Protein AF-A0A939VUD9-F1 (afdb_monomer)

Radius of gyration: 22.55 Å; Cα contacts (8 Å, |Δi|>4): 666; chains: 1; bounding box: 61×52×63 Å

Foldseek 3Di:
DQCVQLQVLLCVQVVVLLLQLLVVVVVVPDDLLQQQLWFAFAFKAAARLQVLALAEEEEEEADCVPRAPPDSHTSSNQSVCSVVVNDGSCPNHVCCLPVNPLNVVDLSLQLVLLQLCLLQVHHSNLCSDSLRLNRSRYMYAYLFRIDAPPDPVCVVRGPCVRHPNVRSVVSRVSCVVSPSNAPVSVCSSSVGQEYEYEYADLQVVSRPDCDVVNQKAWDDADDPPSQWTWIDHPNHIYTRGYHSVVCVVVPNDSNRSNVRSNVVCVVVVVSVSLPAFAAEADPVPDDPVNLVSLLVSLQVSLVPDPDPDDLVSLLVSLLSQLSSCVSRLYAYELVSSQVSNQSHVVCCDPNDRDDPVPPDRLCSLLVSLCVCVVVVVNSSSVSSQSHYAHPVRHGSND

Secondary structure (DSSP, 8-state):
---HHHHHHHHHHHHHHHHHHHHHHHHTT--HHHHHTSBPPP--EE-TTSTT-SS-EEEEE---TTTTTSS--BHHHHHHHHHTT---TTHHHHHHHHS-HHHH--HHHHHHHHHHHHHHT--HHHHSSTT-TTGGGEEEEES-SS--TT-TTTTTTS-TTTS-HHHHHHHHHHHHHTTTT-HHHHHHHH--SEEEEEESSTT-TTSTT-SGGGTEEEEEEESTTS-EEEEEETTEEEEEEE-HHHIIIIIS-HHHHHHHHHHHHHHTT-GGGG--TT-EE-TTT--HHHHHHHHHHHHHHHHH---SSHHHHHHHHHHHHHHHHHHTT-EEEHHHHHHHHTTSGGG-BTTB---TTS-HHHHHHHHHHHHHHHTT-HHHHHHHHHHEE-TTSSBS--

Sequence (398 aa):
MTDKNLKNKMASVYGPAVKDFFNDLESHNFTDEELNAVPALFLPGWGEAYSTSVLKIAIAGKETLSWAHALGDSLLTDFNAVKNNTYTPELSCKRFRADGPAEWLNPFWQYAAAAIGKVFDQNKFSILEKDSPILRSIAWFNGHAVETEKSAEVKSQIDEGKITSERLQTIQDLADKHGLSRFDTFIKVFQPHVILYFYRDSEGQSLRNLSEEYGCEFRQSWGDGEAIREYQMGDTIILNMRHTTWMRHGNMKEKVCAELVANILQIRRVLERLGAIGQFYSVDTMSAQVWRDWVSIVRNEADEYECVNDLDLSHHLMLTVARELCKTKSTMTAQTLVLLLNEVTKFRNDQWLYSPNGRGPCKSVASAFHAYHDQGNLEDAKNIAEAFRKLNGEVAYE

pLDDT: mean 84.57, std 12.16, range [42.31, 97.38]

Nearest PDB structures (foldseek):
  3av6-assembly1_A  TM=1.814E-01  e=2.081E+00  Mus musculus
  3uzd-assembly1_A  TM=2.473E-01  e=8.271E+00  Homo sapiens

Mean predicted aligned error: 7.59 Å

Solvent-accessible surface area (backbone atoms only — not comparable to full-atom values): 21131 Å² total; per-residue (Å²): 144,70,51,67,63,57,51,51,39,41,44,69,58,49,44,58,32,52,50,54,34,48,57,53,47,59,75,68,68,70,49,69,60,35,31,52,22,34,43,35,74,46,47,63,22,47,25,71,42,25,89,75,36,79,68,27,39,27,42,34,24,82,76,64,88,67,62,45,80,74,71,87,44,19,32,39,52,51,49,53,25,50,77,68,74,66,60,59,77,57,56,39,22,52,46,44,64,76,68,24,64,47,76,61,75,37,63,62,52,49,40,52,23,29,25,51,12,54,66,46,78,44,57,36,65,63,36,36,35,81,82,19,61,56,48,28,16,26,36,40,37,48,50,52,27,49,91,65,89,86,39,90,86,36,72,84,46,43,43,70,92,51,38,52,72,70,58,55,48,50,55,42,52,42,40,53,74,47,38,63,34,26,62,68,56,49,42,74,49,67,60,35,49,34,33,48,29,32,28,90,44,47,80,45,74,89,38,69,56,83,33,66,94,67,54,18,41,81,74,52,68,38,71,78,92,45,49,31,27,35,31,36,43,84,85,22,38,35,42,26,22,45,22,42,71,62,25,70,75,72,75,45,54,50,68,58,54,9,52,50,51,35,50,52,35,50,76,69,52,58,50,64,63,71,57,66,72,58,36,76,40,37,76,89,71,52,51,75,64,62,50,50,53,52,40,51,50,51,35,54,51,54,78,67,51,90,59,94,49,72,64,62,45,49,39,51,51,50,42,52,53,12,44,59,26,52,47,33,62,17,34,34,23,27,61,40,51,41,56,48,55,43,63,31,67,86,43,51,55,92,86,40,71,56,42,99,78,75,60,50,42,37,53,52,46,22,51,37,26,49,56,30,41,78,71,66,39,53,68,62,16,46,33,39,46,67,13,28,18,39,96,88,68,45,65,17,48,118

Structure (mmCIF, N/CA/C/O backbone):
data_AF-A0A939VUD9-F1
#
_entry.id   AF-A0A939VUD9-F1
#
loop_
_atom_site.group_PDB
_atom_site.id
_atom_site.type_symbol
_atom_site.label_atom_id
_atom_site.label_alt_id
_atom_site.label_comp_id
_atom_site.label_asym_id
_atom_site.label_entity_id
_atom_site.label_seq_id
_atom_site.pdbx_PDB_ins_code
_atom_site.Cartn_x
_atom_site.Cartn_y
_atom_site.Cartn_z
_atom_site.occupancy
_atom_site.B_iso_or_equiv
_atom_site.auth_seq_id
_atom_site.auth_comp_id
_atom_site.auth_asym_id
_atom_site.auth_atom_id
_atom_site.pdbx_PDB_model_num
ATOM 1 N N . MET A 1 1 ? -1.488 -15.896 8.033 1.00 45.22 1 MET A N 1
ATOM 2 C CA . MET A 1 1 ? -1.835 -16.350 6.665 1.00 45.22 1 MET A CA 1
ATOM 3 C C . MET A 1 1 ? -3.106 -15.609 6.234 1.00 45.22 1 MET A C 1
ATOM 5 O O . MET A 1 1 ? -4.189 -16.121 6.453 1.00 45.22 1 MET A O 1
ATOM 9 N N . THR A 1 2 ? -2.989 -14.369 5.736 1.00 53.06 2 THR A N 1
ATOM 10 C CA . THR A 1 2 ? -4.118 -13.401 5.641 1.00 53.06 2 THR A CA 1
ATOM 11 C C . THR A 1 2 ? -4.118 -12.589 4.342 1.00 53.06 2 THR A C 1
ATOM 13 O O . THR A 1 2 ? -4.374 -11.394 4.336 1.00 53.06 2 THR A O 1
ATOM 16 N N . ASP A 1 3 ? -3.763 -13.220 3.221 1.00 70.81 3 ASP A N 1
ATOM 17 C CA . ASP A 1 3 ? -3.465 -12.460 2.000 1.00 70.81 3 ASP A CA 1
ATOM 18 C C . ASP A 1 3 ? -3.789 -13.196 0.692 1.00 70.81 3 ASP A C 1
ATOM 20 O O . ASP A 1 3 ? -3.334 -12.838 -0.392 1.00 70.81 3 ASP A O 1
ATOM 24 N N . LYS A 1 4 ? -4.560 -14.283 0.773 1.00 75.81 4 LYS A N 1
ATOM 25 C CA . LYS A 1 4 ? -4.811 -15.150 -0.384 1.00 75.81 4 LYS A CA 1
ATOM 26 C C . LYS A 1 4 ? -5.516 -14.407 -1.522 1.00 75.81 4 LYS A C 1
ATOM 28 O O . LYS A 1 4 ? -5.172 -14.611 -2.681 1.00 75.81 4 LYS A O 1
ATOM 33 N N . ASN A 1 5 ? -6.459 -13.519 -1.206 1.00 77.38 5 ASN A N 1
ATOM 34 C CA . ASN A 1 5 ? -7.175 -12.755 -2.224 1.00 77.38 5 ASN A CA 1
ATOM 35 C C . ASN A 1 5 ? -6.243 -11.810 -2.985 1.00 77.38 5 ASN A C 1
ATOM 37 O O . ASN A 1 5 ? -6.204 -11.845 -4.213 1.00 77.38 5 ASN A O 1
ATOM 41 N N . LEU A 1 6 ? -5.440 -11.008 -2.280 1.00 86.56 6 LEU A N 1
ATOM 42 C CA . LEU A 1 6 ? -4.552 -10.072 -2.959 1.00 86.56 6 LEU A CA 1
ATOM 43 C C . LEU A 1 6 ? -3.484 -10.807 -3.770 1.00 86.56 6 LEU A C 1
ATOM 45 O O . LEU A 1 6 ? -3.204 -10.407 -4.894 1.00 86.56 6 LEU A O 1
ATOM 49 N N . LYS A 1 7 ? -2.990 -11.946 -3.272 1.00 87.94 7 LYS A N 1
ATOM 50 C CA . LYS A 1 7 ? -2.143 -12.873 -4.036 1.00 87.94 7 LYS A CA 1
ATOM 51 C C . LYS A 1 7 ? -2.820 -13.384 -5.308 1.00 87.94 7 LYS A C 1
ATOM 53 O O . LYS A 1 7 ? -2.223 -13.334 -6.379 1.00 87.94 7 LYS A O 1
ATOM 58 N N . ASN A 1 8 ? -4.080 -13.809 -5.226 1.00 87.38 8 ASN A N 1
ATOM 59 C CA . ASN A 1 8 ? -4.854 -14.256 -6.387 1.00 87.38 8 ASN A CA 1
ATOM 60 C C . ASN A 1 8 ? -5.101 -13.111 -7.387 1.00 87.38 8 ASN A C 1
ATOM 62 O O . ASN A 1 8 ? -4.974 -13.307 -8.597 1.00 87.38 8 ASN A O 1
ATOM 66 N N . LYS A 1 9 ? -5.416 -11.899 -6.911 1.00 89.88 9 LYS A N 1
ATOM 67 C CA . LYS A 1 9 ? -5.547 -10.694 -7.748 1.00 89.88 9 LYS A CA 1
ATOM 68 C C . LYS A 1 9 ? -4.218 -10.347 -8.421 1.00 89.88 9 LYS A C 1
ATOM 70 O O . LYS A 1 9 ? -4.187 -10.121 -9.626 1.00 89.88 9 LYS A O 1
ATOM 75 N N . MET A 1 10 ? -3.117 -10.389 -7.675 1.00 91.44 10 MET A N 1
ATOM 76 C CA . MET A 1 10 ? -1.767 -10.174 -8.188 1.00 91.44 10 MET A CA 1
ATOM 77 C C . MET A 1 10 ? -1.428 -11.196 -9.278 1.00 91.44 10 MET A C 1
ATOM 79 O O . MET A 1 10 ? -1.038 -10.816 -10.375 1.00 91.44 10 MET A O 1
ATOM 83 N N . ALA A 1 11 ? -1.650 -12.486 -9.021 1.00 91.12 11 ALA A N 1
ATOM 84 C CA . ALA A 1 11 ? -1.390 -13.552 -9.983 1.00 91.12 11 ALA A CA 1
ATOM 85 C C . ALA A 1 11 ? -2.277 -13.451 -11.234 1.00 91.12 11 ALA A C 1
ATOM 87 O O . ALA A 1 11 ? -1.790 -13.646 -12.343 1.00 91.12 11 ALA A O 1
ATOM 88 N N . SER A 1 12 ? -3.561 -13.117 -11.082 1.00 91.81 12 SER A N 1
ATOM 89 C CA . SER A 1 12 ? -4.491 -13.001 -12.215 1.00 91.81 12 SER A CA 1
ATOM 90 C C . SER A 1 12 ? -4.264 -11.758 -13.078 1.00 91.81 12 SER A C 1
ATOM 92 O O . SER A 1 12 ? -4.553 -11.802 -14.271 1.00 91.81 12 SER A O 1
ATOM 94 N N . VAL A 1 13 ? -3.744 -10.666 -12.506 1.00 93.38 13 VAL A N 1
ATOM 95 C CA . VAL A 1 13 ? -3.473 -9.420 -13.240 1.00 93.38 13 VAL A CA 1
ATOM 96 C C . VAL A 1 13 ? -2.029 -9.360 -13.741 1.00 93.38 13 VAL A C 1
ATOM 98 O O . VAL A 1 13 ? -1.819 -9.190 -14.938 1.00 93.38 13 VAL A O 1
ATOM 101 N N . TYR A 1 14 ? -1.037 -9.528 -12.864 1.00 93.38 14 TYR A N 1
ATOM 102 C CA . TYR A 1 14 ? 0.379 -9.438 -13.238 1.00 93.38 14 TYR A CA 1
ATOM 103 C C . TYR A 1 14 ? 0.925 -10.733 -13.843 1.00 93.38 14 TYR A C 1
ATOM 105 O O . TYR A 1 14 ? 1.847 -10.666 -14.644 1.00 93.38 14 TYR A O 1
ATOM 113 N N . GLY A 1 15 ? 0.377 -11.908 -13.515 1.00 93.06 15 GLY A N 1
ATOM 114 C CA . GLY A 1 15 ? 0.871 -13.183 -14.052 1.00 93.06 15 GLY A CA 1
ATOM 115 C C . GLY A 1 15 ? 0.866 -13.242 -15.587 1.00 93.06 15 GLY A C 1
ATOM 116 O O . GLY A 1 15 ? 1.921 -13.497 -16.170 1.00 93.06 15 GLY A O 1
ATOM 117 N N . PRO A 1 16 ? -0.270 -12.961 -16.258 1.00 93.75 16 PRO A N 1
ATOM 118 C CA . PRO A 1 16 ? -0.316 -12.872 -17.717 1.00 93.75 16 PRO A CA 1
ATOM 119 C C . PRO A 1 16 ? 0.618 -11.791 -18.276 1.00 93.75 16 PRO A C 1
ATOM 121 O O . PRO A 1 16 ? 1.391 -12.081 -19.179 1.00 93.75 16 PRO A O 1
ATOM 124 N N . ALA A 1 17 ? 0.623 -10.590 -17.686 1.00 94.62 17 ALA A N 1
ATOM 125 C CA . ALA A 1 17 ? 1.453 -9.474 -18.147 1.00 94.62 17 ALA A CA 1
ATOM 126 C C . ALA A 1 17 ? 2.959 -9.779 -18.079 1.00 94.62 17 ALA A C 1
ATOM 128 O O . ALA A 1 17 ? 3.705 -9.449 -18.996 1.00 94.62 17 ALA A O 1
ATOM 129 N N . VAL A 1 18 ? 3.412 -10.449 -17.017 1.00 94.81 18 VAL A N 1
ATOM 130 C CA . VAL A 1 18 ? 4.806 -10.892 -16.878 1.00 94.81 18 VAL A CA 1
ATOM 131 C C . VAL A 1 18 ? 5.143 -11.952 -17.921 1.00 94.81 18 VAL A C 1
ATOM 133 O O . VAL A 1 18 ? 6.207 -11.899 -18.535 1.00 94.81 18 VAL A O 1
ATOM 136 N N . LYS A 1 19 ? 4.240 -12.912 -18.145 1.00 94.00 19 LYS A N 1
ATOM 137 C CA . LYS A 1 19 ? 4.439 -13.943 -19.164 1.00 94.00 19 LYS A CA 1
ATOM 138 C C . LYS A 1 19 ? 4.569 -13.319 -20.554 1.00 94.00 19 LYS A C 1
ATOM 140 O O . LYS A 1 19 ? 5.494 -13.662 -21.283 1.00 94.00 19 LYS A O 1
ATOM 145 N N . ASP A 1 20 ? 3.684 -12.390 -20.895 1.00 96.00 20 ASP A N 1
ATOM 146 C CA . ASP A 1 20 ? 3.692 -11.707 -22.188 1.00 96.00 20 ASP A CA 1
ATOM 147 C C . ASP A 1 20 ? 4.928 -10.808 -22.350 1.00 96.00 20 ASP A C 1
ATOM 149 O O . ASP A 1 20 ? 5.550 -10.811 -23.412 1.00 96.00 20 ASP A O 1
ATOM 153 N N . PHE A 1 21 ? 5.362 -10.137 -21.278 1.00 96.69 21 PHE A N 1
ATOM 154 C CA . PHE A 1 21 ? 6.625 -9.399 -21.236 1.00 96.69 21 PHE A CA 1
ATOM 155 C C . PHE A 1 21 ? 7.833 -10.276 -21.568 1.00 96.69 21 PHE A C 1
ATOM 157 O O . PHE A 1 21 ? 8.622 -9.915 -22.439 1.00 96.69 21 PHE A O 1
ATOM 164 N N . PHE A 1 22 ? 7.972 -11.437 -20.928 1.00 95.75 22 PHE A N 1
ATOM 165 C CA . PHE A 1 22 ? 9.108 -12.318 -21.191 1.00 95.75 22 PHE A CA 1
ATOM 166 C C . PHE A 1 22 ? 9.015 -13.048 -22.539 1.00 95.75 22 PHE A C 1
ATOM 168 O O . PHE A 1 22 ? 10.051 -13.279 -23.158 1.00 95.75 22 PHE A O 1
ATOM 175 N N . ASN A 1 23 ? 7.812 -13.342 -23.045 1.00 95.12 23 ASN A N 1
ATOM 176 C CA . ASN A 1 23 ? 7.634 -13.850 -24.413 1.00 95.12 23 ASN A CA 1
ATOM 177 C C . ASN A 1 23 ? 8.112 -12.819 -25.451 1.00 95.12 23 ASN A C 1
ATOM 179 O O . ASN A 1 23 ? 8.818 -13.157 -26.402 1.00 95.12 23 ASN A O 1
ATOM 183 N N . ASP A 1 24 ? 7.761 -11.545 -25.257 1.00 96.06 24 ASP A N 1
ATOM 184 C CA . ASP A 1 24 ? 8.248 -10.467 -26.114 1.00 96.06 24 ASP A CA 1
ATOM 185 C C . ASP A 1 24 ? 9.760 -10.278 -25.955 1.00 96.06 24 ASP A C 1
ATOM 187 O O . ASP A 1 24 ? 10.454 -10.095 -26.955 1.00 96.06 24 ASP A O 1
ATOM 191 N N . LEU A 1 25 ? 10.294 -10.371 -24.734 1.00 94.69 25 LEU A N 1
ATOM 192 C CA . LEU A 1 25 ? 11.732 -10.290 -24.478 1.00 94.69 25 LEU A CA 1
ATOM 193 C C . LEU A 1 25 ? 12.504 -11.383 -25.238 1.00 94.69 25 LEU A C 1
ATOM 195 O O . LEU A 1 25 ? 13.522 -11.084 -25.863 1.00 94.69 25 LEU A O 1
ATOM 199 N N . GLU A 1 26 ? 11.985 -12.617 -25.266 1.00 93.81 26 GLU A N 1
ATOM 200 C CA . GLU A 1 26 ? 12.557 -13.735 -26.032 1.00 93.81 26 GLU A CA 1
ATOM 201 C C . GLU A 1 26 ? 12.621 -13.408 -27.533 1.00 93.81 26 GLU A C 1
ATOM 203 O O . GLU A 1 26 ? 13.639 -13.648 -28.182 1.00 93.81 26 GLU A O 1
ATOM 208 N N . SER A 1 27 ? 11.587 -12.757 -28.080 1.00 94.38 27 SER A N 1
ATOM 209 C CA . SER A 1 27 ? 11.551 -12.367 -29.499 1.00 94.38 27 SER A CA 1
ATOM 210 C C . SER A 1 27 ? 12.595 -11.310 -29.900 1.00 94.38 27 SER A C 1
ATOM 212 O O . SER A 1 27 ? 12.931 -11.194 -31.080 1.00 94.38 27 SER A O 1
ATOM 214 N N . HIS A 1 28 ? 13.150 -10.570 -28.933 1.00 93.75 28 HIS A N 1
ATOM 215 C CA . HIS A 1 28 ? 14.179 -9.545 -29.153 1.00 93.75 28 HIS A CA 1
ATOM 216 C C . HIS A 1 28 ? 15.619 -10.082 -29.049 1.00 93.75 28 HIS A C 1
ATOM 218 O O . HIS A 1 28 ? 16.570 -9.297 -29.137 1.00 93.75 28 HIS A O 1
ATOM 224 N N . ASN A 1 29 ? 15.787 -11.403 -28.885 1.00 92.12 29 ASN A N 1
ATOM 225 C CA . ASN A 1 29 ? 17.070 -12.113 -28.864 1.00 92.12 29 ASN A CA 1
ATOM 226 C C . ASN A 1 29 ? 18.101 -11.480 -27.909 1.00 92.12 29 ASN A C 1
ATOM 228 O O . ASN A 1 29 ? 19.221 -11.160 -28.308 1.00 92.12 29 ASN A O 1
ATOM 232 N N . PHE A 1 30 ? 17.713 -11.236 -26.655 1.00 94.00 30 PHE A N 1
ATOM 233 C CA . PHE A 1 30 ? 18.665 -10.841 -25.613 1.00 94.00 30 PHE A CA 1
ATOM 234 C C . PHE A 1 30 ? 19.617 -11.976 -25.256 1.00 94.00 30 PHE A C 1
ATOM 236 O O . PHE A 1 30 ? 19.211 -13.129 -25.135 1.00 94.00 30 PHE A O 1
ATOM 243 N N . THR A 1 31 ? 20.898 -11.638 -25.120 1.00 94.56 31 THR A N 1
ATOM 244 C CA . THR A 1 31 ? 21.906 -12.568 -24.613 1.00 94.56 31 THR A CA 1
ATOM 245 C C . THR A 1 31 ? 21.761 -12.730 -23.102 1.00 94.56 31 THR A C 1
ATOM 247 O O . THR A 1 31 ? 21.317 -11.815 -22.405 1.00 94.56 31 THR A O 1
ATOM 250 N N . ASP A 1 32 ? 22.199 -13.875 -22.575 1.00 93.19 32 ASP A N 1
ATOM 251 C CA . ASP A 1 32 ? 22.235 -14.108 -21.128 1.00 93.19 32 ASP A CA 1
ATOM 252 C C . ASP A 1 32 ? 23.065 -13.036 -20.405 1.00 93.19 32 ASP A C 1
ATOM 254 O O . ASP A 1 32 ? 22.711 -12.612 -19.309 1.00 93.19 32 ASP A O 1
ATOM 258 N N . GLU A 1 33 ? 24.144 -12.557 -21.030 1.00 91.75 33 GLU A N 1
ATOM 259 C CA . GLU A 1 33 ? 25.000 -11.512 -20.468 1.00 91.75 33 GLU A CA 1
ATOM 260 C C . GLU A 1 33 ? 24.262 -10.170 -20.331 1.00 91.75 33 GLU A C 1
ATOM 262 O O . GLU A 1 33 ? 24.333 -9.545 -19.271 1.00 91.75 33 GLU A O 1
ATOM 267 N N . GLU A 1 34 ? 23.491 -9.770 -21.349 1.00 92.44 34 GLU A N 1
ATOM 268 C CA . GLU A 1 34 ? 22.656 -8.563 -21.307 1.00 92.44 34 GLU A CA 1
ATOM 269 C C . GLU A 1 34 ? 21.561 -8.670 -20.238 1.00 92.44 34 GLU A C 1
ATOM 271 O O . GLU A 1 34 ? 21.371 -7.743 -19.454 1.00 92.44 34 GLU A O 1
ATOM 276 N N . LEU A 1 35 ? 20.847 -9.800 -20.169 1.00 91.75 35 LEU A N 1
ATOM 277 C CA . LEU A 1 35 ? 19.790 -9.997 -19.170 1.00 91.75 35 LEU A CA 1
ATOM 278 C C . LEU A 1 35 ? 20.353 -10.074 -17.749 1.00 91.75 35 LEU A C 1
ATOM 280 O O . LEU A 1 35 ? 19.712 -9.634 -16.797 1.00 91.75 35 LEU A O 1
ATOM 284 N N . ASN A 1 36 ? 21.561 -10.612 -17.593 1.00 89.81 36 ASN A N 1
ATOM 285 C CA . ASN A 1 36 ? 22.222 -10.676 -16.299 1.00 89.81 36 ASN A CA 1
ATOM 286 C C . ASN A 1 36 ? 22.773 -9.314 -15.840 1.00 89.81 36 ASN A C 1
ATOM 288 O O . ASN A 1 36 ? 23.012 -9.125 -14.650 1.00 89.81 36 ASN A O 1
ATOM 292 N N . ALA A 1 37 ? 22.964 -8.366 -16.763 1.00 88.00 37 ALA A N 1
ATOM 293 C CA . ALA A 1 37 ? 23.382 -6.997 -16.466 1.00 88.00 37 ALA A CA 1
ATOM 294 C C . ALA A 1 37 ? 22.251 -6.117 -15.906 1.00 88.00 37 ALA A C 1
ATOM 296 O O . ALA A 1 37 ? 22.521 -5.008 -15.441 1.00 88.00 37 ALA A O 1
ATOM 297 N N . VAL A 1 38 ? 21.000 -6.588 -15.961 1.00 88.81 38 VAL A N 1
ATOM 298 C CA . VAL A 1 38 ? 19.813 -5.866 -15.493 1.00 88.81 38 VAL A CA 1
ATOM 299 C C . VAL A 1 38 ? 19.292 -6.512 -14.204 1.00 88.81 38 VAL A C 1
ATOM 301 O O . VAL A 1 38 ? 19.187 -7.741 -14.141 1.00 88.81 38 VAL A O 1
ATOM 304 N N . PRO A 1 39 ? 18.935 -5.726 -13.172 1.00 85.81 39 PRO A N 1
ATOM 305 C CA . PRO A 1 39 ? 18.303 -6.258 -11.966 1.00 85.81 39 PRO A CA 1
ATOM 306 C C . PRO A 1 39 ? 17.000 -7.011 -12.272 1.00 85.81 39 PRO A C 1
ATOM 308 O O . PRO A 1 39 ? 16.331 -6.727 -13.267 1.00 85.81 39 PRO A O 1
ATOM 311 N N . ALA A 1 40 ? 16.622 -7.946 -11.397 1.00 86.75 40 ALA A N 1
ATOM 312 C CA . ALA A 1 40 ? 15.333 -8.635 -11.472 1.00 86.75 40 ALA A CA 1
ATOM 313 C C . ALA A 1 40 ? 14.145 -7.669 -11.614 1.00 86.75 40 ALA A C 1
ATOM 315 O O . ALA A 1 40 ? 14.166 -6.547 -11.101 1.00 86.75 40 ALA A O 1
ATOM 316 N N . LEU A 1 41 ? 13.081 -8.140 -12.255 1.00 87.88 41 LEU A N 1
ATOM 317 C CA . LEU A 1 41 ? 11.834 -7.416 -12.426 1.00 87.88 41 LEU A CA 1
ATOM 318 C C . LEU A 1 41 ? 11.242 -7.042 -11.060 1.00 87.88 41 LEU A C 1
ATOM 320 O O . LEU A 1 41 ? 11.077 -7.879 -10.168 1.00 87.88 41 LEU A O 1
ATOM 324 N N . PHE A 1 42 ? 10.883 -5.773 -10.898 1.00 86.56 42 PHE A N 1
ATOM 325 C CA . PHE A 1 42 ? 10.207 -5.288 -9.706 1.00 86.56 42 PHE A CA 1
ATOM 326 C C . PHE A 1 42 ? 8.702 -5.247 -9.927 1.00 86.56 42 PHE A C 1
ATOM 328 O O . PHE A 1 42 ? 8.193 -4.492 -10.754 1.00 86.56 42 PHE A O 1
ATOM 335 N N . LEU A 1 43 ? 7.980 -6.029 -9.133 1.00 89.25 43 LEU A N 1
ATOM 336 C CA . LEU A 1 43 ? 6.532 -5.965 -9.051 1.00 89.25 43 LEU A CA 1
ATOM 337 C C . LEU A 1 43 ? 6.100 -5.301 -7.736 1.00 89.25 43 LEU A C 1
ATOM 339 O O . LEU A 1 43 ? 6.830 -5.364 -6.744 1.00 89.25 43 LEU A O 1
ATOM 343 N N . PRO A 1 44 ? 4.918 -4.666 -7.693 1.00 89.56 44 PRO A N 1
ATOM 344 C CA . PRO A 1 44 ? 4.434 -4.043 -6.469 1.00 89.56 44 PRO A CA 1
ATOM 345 C C . PRO A 1 44 ? 4.391 -5.008 -5.269 1.00 89.56 44 PRO A C 1
ATOM 347 O O . PRO A 1 44 ? 4.009 -6.174 -5.384 1.00 89.56 44 PRO A O 1
ATOM 350 N N . GLY A 1 45 ? 4.775 -4.493 -4.100 1.00 88.69 45 GLY A N 1
ATOM 351 C CA . GLY A 1 45 ? 4.792 -5.199 -2.819 1.00 88.69 45 GLY A CA 1
ATOM 352 C C . GLY A 1 45 ? 3.746 -4.650 -1.850 1.00 88.69 45 GLY A C 1
ATOM 353 O O . GLY A 1 45 ? 3.193 -3.573 -2.055 1.00 88.69 45 GLY A O 1
ATOM 354 N N . TRP A 1 46 ? 3.449 -5.384 -0.779 1.00 90.06 46 TRP A N 1
ATOM 355 C CA . TRP A 1 46 ? 2.500 -4.929 0.239 1.00 90.06 46 TRP A CA 1
ATOM 356 C C . TRP A 1 46 ? 2.697 -5.620 1.585 1.00 90.06 46 TRP A C 1
ATOM 358 O O . TRP A 1 46 ? 3.183 -6.757 1.674 1.00 90.06 46 TRP A O 1
ATOM 368 N N . GLY A 1 47 ? 2.291 -4.920 2.640 1.00 88.62 47 GLY A N 1
ATOM 369 C CA . GLY A 1 47 ? 2.281 -5.445 3.994 1.00 88.62 47 GLY A CA 1
ATOM 370 C C . GLY A 1 47 ? 1.143 -6.446 4.202 1.00 88.62 47 GLY A C 1
ATOM 371 O O . GLY A 1 47 ? 0.106 -6.389 3.548 1.00 88.62 47 GLY A O 1
ATOM 372 N N . GLU A 1 48 ? 1.330 -7.392 5.114 1.00 84.81 48 GLU A N 1
ATOM 373 C CA . GLU A 1 48 ? 0.395 -8.506 5.331 1.00 84.81 48 GLU A CA 1
ATOM 374 C C . GLU A 1 48 ? -0.994 -8.122 5.868 1.00 84.81 48 GLU A C 1
ATOM 376 O O . GLU A 1 48 ? -1.897 -8.955 5.855 1.00 84.81 48 GLU A O 1
ATOM 381 N N . ALA A 1 49 ? -1.154 -6.890 6.353 1.00 83.56 49 ALA A N 1
ATOM 382 C CA . ALA A 1 49 ? -2.411 -6.325 6.831 1.00 83.56 49 ALA A CA 1
ATOM 383 C C . ALA A 1 49 ? -3.017 -5.321 5.832 1.00 83.56 49 ALA A C 1
ATOM 385 O O . ALA A 1 49 ? -3.986 -4.641 6.149 1.00 83.56 49 ALA A O 1
ATOM 386 N N . TYR A 1 50 ? -2.452 -5.181 4.626 1.00 89.44 50 TYR A N 1
ATOM 387 C CA . TYR A 1 50 ? -2.939 -4.209 3.642 1.00 89.44 50 TYR A CA 1
ATOM 388 C C . TYR A 1 50 ? -4.374 -4.494 3.179 1.00 89.44 50 TYR A C 1
ATOM 390 O O . TYR A 1 50 ? -5.187 -3.574 3.066 1.00 89.44 50 TYR A O 1
ATOM 398 N N . SER A 1 51 ? -4.700 -5.763 2.909 1.00 83.56 51 SER A N 1
ATOM 399 C CA . SER A 1 51 ? -6.031 -6.185 2.444 1.00 83.56 51 SER A CA 1
ATOM 400 C C . SER A 1 51 ? -7.138 -5.772 3.413 1.00 83.56 51 SER A C 1
ATOM 402 O O . SER A 1 51 ? -8.217 -5.379 2.961 1.00 83.56 51 SER A O 1
ATOM 404 N N . THR A 1 52 ? -6.817 -5.780 4.707 1.00 77.31 52 THR A N 1
ATOM 405 C CA . THR A 1 52 ? -7.737 -5.600 5.832 1.00 77.31 52 THR A CA 1
ATOM 406 C C . THR A 1 52 ? -7.775 -4.159 6.360 1.00 77.31 52 THR A C 1
ATOM 408 O O . THR A 1 52 ? -8.550 -3.855 7.264 1.00 77.31 52 THR A O 1
ATOM 411 N N . SER A 1 53 ? -6.939 -3.263 5.820 1.00 85.06 53 SER A N 1
ATOM 412 C CA . SER A 1 53 ? -6.849 -1.864 6.253 1.00 85.06 53 SER A CA 1
ATOM 413 C C . SER A 1 53 ? -8.138 -1.085 6.022 1.00 85.06 53 SER A C 1
ATOM 415 O O . SER A 1 53 ? -8.626 -1.017 4.890 1.00 85.06 53 SER A O 1
ATOM 417 N N . VAL A 1 54 ? -8.594 -0.350 7.045 1.00 83.56 54 VAL A N 1
ATOM 418 C CA . VAL A 1 54 ? -9.708 0.607 6.899 1.00 83.56 54 VAL A CA 1
ATOM 419 C C . VAL A 1 54 ? -9.349 1.718 5.908 1.00 83.56 54 VAL A C 1
ATOM 421 O O . VAL A 1 54 ? -10.146 2.119 5.056 1.00 83.56 54 VAL A O 1
ATOM 424 N N . LEU A 1 55 ? -8.104 2.187 5.987 1.00 88.62 55 LEU A N 1
ATOM 425 C CA . LEU A 1 55 ? -7.521 3.141 5.059 1.00 88.62 55 LEU A CA 1
ATOM 426 C C . LEU A 1 55 ? -6.361 2.490 4.297 1.00 88.62 55 LEU A C 1
ATOM 428 O O . LEU A 1 55 ? -5.244 2.396 4.797 1.00 88.62 55 LEU A O 1
ATOM 432 N N . LYS A 1 56 ? -6.625 2.067 3.059 1.00 93.06 56 LYS A N 1
ATOM 433 C CA . LYS A 1 56 ? -5.615 1.558 2.126 1.00 93.06 56 LYS A CA 1
ATOM 434 C C . LYS A 1 56 ? -4.785 2.696 1.532 1.00 93.06 56 LYS A C 1
ATOM 436 O O . LYS A 1 56 ? -5.251 3.404 0.638 1.00 93.06 56 LYS A O 1
ATOM 441 N N . ILE A 1 57 ? -3.559 2.851 2.024 1.00 96.69 57 ILE A N 1
ATOM 442 C CA . ILE A 1 57 ? -2.564 3.793 1.494 1.00 96.69 57 ILE A CA 1
ATOM 443 C C . ILE A 1 57 ? -1.541 3.011 0.676 1.00 96.69 57 ILE A C 1
ATOM 445 O O . ILE A 1 57 ? -1.029 1.985 1.125 1.00 96.69 57 ILE A O 1
ATOM 449 N N . ALA A 1 58 ? -1.227 3.505 -0.515 1.00 95.62 58 ALA A N 1
ATOM 450 C CA . ALA A 1 58 ? -0.088 3.045 -1.288 1.00 95.62 58 ALA A CA 1
ATOM 451 C C . ALA A 1 58 ? 0.974 4.138 -1.392 1.00 95.62 58 ALA A C 1
ATOM 453 O O . ALA A 1 58 ? 0.658 5.324 -1.490 1.00 95.62 58 ALA A O 1
ATOM 454 N N . ILE A 1 59 ? 2.234 3.726 -1.395 1.00 93.50 59 ILE A N 1
ATOM 455 C CA . ILE A 1 59 ? 3.377 4.588 -1.674 1.00 93.50 59 ILE A CA 1
ATOM 456 C C . ILE A 1 59 ? 3.874 4.259 -3.074 1.00 93.50 59 ILE A C 1
ATOM 458 O O . ILE A 1 59 ? 4.085 3.093 -3.402 1.00 93.50 59 ILE A O 1
ATOM 462 N N . ALA A 1 60 ? 4.047 5.284 -3.895 1.00 90.69 60 ALA A N 1
ATOM 463 C CA . ALA A 1 60 ? 4.550 5.172 -5.250 1.00 90.69 60 ALA A CA 1
ATOM 464 C C . ALA A 1 60 ? 5.759 6.085 -5.446 1.00 90.69 60 ALA A C 1
ATOM 466 O O . ALA A 1 60 ? 5.835 7.172 -4.874 1.00 90.69 60 ALA A O 1
ATOM 467 N N . GLY A 1 61 ? 6.693 5.682 -6.295 1.00 86.69 61 GLY A N 1
ATOM 468 C CA . GLY A 1 61 ? 7.792 6.547 -6.706 1.00 86.69 61 GLY A CA 1
ATOM 469 C C . GLY A 1 61 ? 8.998 5.766 -7.178 1.00 86.69 61 GLY A C 1
ATOM 470 O O . GLY A 1 61 ? 8.911 4.561 -7.388 1.00 86.69 61 GLY A O 1
ATOM 471 N N . LYS A 1 62 ? 10.123 6.455 -7.358 1.00 79.06 62 LYS A N 1
ATOM 472 C CA . LYS A 1 62 ? 11.383 5.811 -7.728 1.00 79.06 62 LYS A CA 1
ATOM 473 C C . LYS A 1 62 ? 12.251 5.624 -6.491 1.00 79.06 62 LYS A C 1
ATOM 475 O O . LYS A 1 62 ? 12.943 6.550 -6.089 1.00 79.06 62 LYS A O 1
ATOM 480 N N . GLU A 1 63 ? 12.224 4.429 -5.922 1.00 74.00 63 GLU A N 1
ATOM 481 C CA . GLU A 1 63 ? 13.120 4.037 -4.838 1.00 74.00 63 GLU A CA 1
ATOM 482 C C . GLU A 1 63 ? 13.729 2.680 -5.172 1.00 74.00 63 GLU A C 1
ATOM 484 O O . GLU A 1 63 ? 13.008 1.703 -5.355 1.00 74.00 63 GLU A O 1
ATOM 489 N N . THR A 1 64 ? 15.048 2.652 -5.328 1.00 65.75 64 THR A N 1
ATOM 490 C CA . THR A 1 64 ? 15.777 1.511 -5.891 1.00 65.75 64 THR A CA 1
ATOM 491 C C . THR A 1 64 ? 16.993 1.105 -5.064 1.00 65.75 64 THR A C 1
ATOM 493 O O . THR A 1 64 ? 17.785 0.249 -5.471 1.00 65.75 64 THR A O 1
ATOM 496 N N . LEU A 1 65 ? 17.142 1.687 -3.869 1.00 63.09 65 LEU A N 1
ATOM 497 C CA . LEU A 1 65 ? 18.158 1.278 -2.914 1.00 63.09 65 LEU A CA 1
ATOM 498 C C . LEU A 1 65 ? 17.997 -0.221 -2.613 1.00 63.09 65 LEU A C 1
ATOM 500 O O . LEU A 1 65 ? 16.909 -0.689 -2.290 1.00 63.09 65 LEU A O 1
ATOM 504 N N . SER A 1 66 ? 19.095 -0.968 -2.751 1.00 59.59 66 SER A N 1
ATOM 505 C CA . SER A 1 66 ? 19.165 -2.427 -2.557 1.00 59.59 66 SER A CA 1
ATOM 506 C C . SER A 1 66 ? 18.456 -3.297 -3.608 1.00 59.59 66 SER A C 1
ATOM 508 O O . SER A 1 66 ? 18.420 -4.514 -3.430 1.00 59.59 66 SER A O 1
ATOM 510 N N . TRP A 1 67 ? 17.966 -2.737 -4.725 1.00 68.81 67 TRP A N 1
ATOM 511 C CA . TRP A 1 67 ? 17.324 -3.530 -5.788 1.00 68.81 67 TRP A CA 1
ATOM 512 C C . TRP A 1 67 ? 18.293 -4.561 -6.408 1.00 68.81 67 TRP A C 1
ATOM 514 O O . TRP A 1 67 ? 17.932 -5.732 -6.510 1.00 68.81 67 TRP A O 1
ATOM 524 N N . ALA A 1 68 ? 19.536 -4.186 -6.746 1.00 57.38 68 ALA A N 1
ATOM 525 C CA . ALA A 1 68 ? 20.466 -5.092 -7.443 1.00 57.38 68 ALA A CA 1
ATOM 526 C C . ALA A 1 68 ? 21.463 -5.883 -6.569 1.00 57.38 68 ALA A C 1
ATOM 528 O O . ALA A 1 68 ? 21.898 -6.956 -6.977 1.00 57.38 68 ALA A O 1
ATOM 529 N N . HIS A 1 69 ? 21.857 -5.390 -5.386 1.00 50.50 69 HIS A N 1
ATOM 530 C CA . HIS A 1 69 ? 23.016 -5.950 -4.652 1.00 50.50 69 HIS A CA 1
ATOM 531 C C . HIS A 1 69 ? 22.682 -6.912 -3.507 1.00 50.50 69 HIS A C 1
ATOM 533 O O . HIS A 1 69 ? 23.581 -7.579 -3.002 1.00 50.50 69 HIS A O 1
ATOM 539 N N . ALA A 1 70 ? 21.420 -7.024 -3.088 1.00 46.59 70 ALA A N 1
ATOM 540 C CA . ALA A 1 70 ? 21.072 -7.813 -1.905 1.00 46.59 70 ALA A CA 1
ATOM 541 C C . ALA A 1 70 ? 20.744 -9.293 -2.188 1.00 46.59 70 ALA A C 1
ATOM 543 O O . ALA A 1 70 ? 20.756 -10.086 -1.250 1.00 46.59 70 ALA A O 1
ATOM 544 N N . LEU A 1 71 ? 20.419 -9.688 -3.432 1.00 42.31 71 LEU A N 1
ATOM 545 C CA . LEU A 1 71 ? 19.667 -10.941 -3.648 1.00 42.31 71 LEU A CA 1
ATOM 546 C C . LEU A 1 71 ? 20.078 -11.837 -4.825 1.00 42.31 71 LEU A C 1
ATOM 548 O O . LEU A 1 71 ? 19.470 -12.884 -4.992 1.00 42.31 71 LEU A O 1
ATOM 552 N N . GLY A 1 72 ? 21.099 -11.507 -5.620 1.00 50.66 72 GLY A N 1
ATOM 553 C CA . GLY A 1 72 ? 21.579 -12.431 -6.666 1.00 50.66 72 GLY A CA 1
ATOM 554 C C . GLY A 1 72 ? 20.576 -12.751 -7.790 1.00 50.66 72 GLY A C 1
ATOM 555 O O . GLY A 1 72 ? 20.832 -13.654 -8.582 1.00 50.66 72 GLY A O 1
ATOM 556 N N . ASP A 1 73 ? 19.471 -12.010 -7.890 1.00 71.00 73 ASP A N 1
ATOM 557 C CA . ASP A 1 73 ? 18.446 -12.201 -8.914 1.00 71.00 73 ASP A CA 1
ATOM 558 C C . ASP A 1 73 ? 18.562 -11.085 -9.963 1.00 71.00 73 ASP A C 1
ATOM 560 O O . ASP A 1 73 ? 18.302 -9.909 -9.686 1.00 71.00 73 ASP A O 1
ATOM 564 N N . SER A 1 74 ? 18.976 -11.461 -11.169 1.00 86.56 74 SER A N 1
ATOM 565 C CA . SER A 1 74 ? 18.973 -10.612 -12.360 1.00 86.56 74 SER A CA 1
ATOM 566 C C . SER A 1 74 ? 17.716 -10.862 -13.193 1.00 86.56 74 SER A C 1
ATOM 568 O O . SER A 1 74 ? 16.966 -11.813 -12.950 1.00 86.56 74 SER A O 1
ATOM 570 N N . LEU A 1 75 ? 17.490 -10.044 -14.219 1.00 90.50 75 LEU A N 1
ATOM 571 C CA . LEU A 1 75 ? 16.402 -10.268 -15.169 1.00 90.50 75 LEU A CA 1
ATOM 572 C C . LEU A 1 75 ? 16.533 -11.633 -15.874 1.00 90.50 75 LEU A C 1
ATOM 574 O O . LEU A 1 75 ? 15.524 -12.245 -16.223 1.00 90.50 75 LEU A O 1
ATOM 578 N N . LEU A 1 76 ? 17.761 -12.155 -16.015 1.00 91.88 76 LEU A N 1
ATOM 579 C CA . LEU A 1 76 ? 18.020 -13.516 -16.496 1.00 91.88 76 LEU A CA 1
ATOM 580 C C . LEU A 1 76 ? 17.424 -14.587 -15.565 1.00 91.88 76 LEU A C 1
ATOM 582 O O . LEU A 1 76 ? 16.867 -15.578 -16.044 1.00 91.88 76 LEU A O 1
ATOM 586 N N . THR A 1 77 ? 17.526 -14.407 -14.245 1.00 89.44 77 THR A N 1
ATOM 587 C CA . THR A 1 77 ? 16.935 -15.334 -13.268 1.00 89.44 77 THR A CA 1
ATOM 588 C C . THR A 1 77 ? 15.418 -15.393 -13.427 1.00 89.44 77 THR A C 1
ATOM 590 O O . THR A 1 77 ? 14.851 -16.485 -13.512 1.00 89.44 77 THR A O 1
ATOM 593 N N . ASP A 1 78 ? 14.766 -14.236 -13.551 1.00 90.12 78 ASP A N 1
ATOM 594 C CA . ASP A 1 78 ? 13.317 -14.164 -13.750 1.00 90.12 78 ASP A CA 1
ATOM 595 C C . ASP A 1 78 ? 12.887 -14.758 -15.096 1.00 90.12 78 ASP A C 1
ATOM 597 O O . ASP A 1 78 ? 11.923 -15.525 -15.153 1.00 90.12 78 ASP A O 1
ATOM 601 N N . PHE A 1 79 ? 13.637 -14.474 -16.165 1.00 92.81 79 PHE A N 1
ATOM 602 C CA . PHE A 1 79 ? 13.391 -15.029 -17.495 1.00 92.81 79 PHE A CA 1
ATOM 603 C C . PHE A 1 79 ? 13.423 -16.564 -17.479 1.00 92.81 79 PHE A C 1
ATOM 605 O O . PHE A 1 79 ? 12.494 -17.228 -17.951 1.00 92.81 79 PHE A O 1
ATOM 612 N N . ASN A 1 80 ? 14.446 -17.144 -16.845 1.00 91.44 80 ASN A N 1
ATOM 613 C CA . ASN A 1 80 ? 14.562 -18.590 -16.674 1.00 91.44 80 ASN A CA 1
ATOM 614 C C . ASN A 1 80 ? 13.451 -19.167 -15.785 1.00 91.44 80 ASN A C 1
ATOM 616 O O . ASN A 1 80 ? 12.943 -20.256 -16.064 1.00 91.44 80 ASN A O 1
ATOM 620 N N . ALA A 1 81 ? 13.042 -18.457 -14.731 1.00 90.44 81 ALA A N 1
ATOM 621 C CA . ALA A 1 81 ? 11.940 -18.886 -13.877 1.00 90.44 81 ALA A CA 1
ATOM 622 C C . ALA A 1 81 ? 10.602 -18.916 -14.636 1.00 90.44 81 ALA A C 1
ATOM 624 O O . ALA A 1 81 ? 9.816 -19.850 -14.469 1.00 90.44 81 ALA A O 1
ATOM 625 N N . VAL A 1 82 ? 10.343 -17.945 -15.518 1.00 91.00 82 VAL A N 1
ATOM 626 C CA . VAL A 1 82 ? 9.133 -17.937 -16.357 1.00 91.00 82 VAL A CA 1
ATOM 627 C C . VAL A 1 82 ? 9.160 -19.077 -17.367 1.00 91.00 82 VAL A C 1
ATOM 629 O O . VAL A 1 82 ? 8.183 -19.823 -17.460 1.00 91.00 82 VAL A O 1
ATOM 632 N N . LYS A 1 83 ? 10.292 -19.292 -18.046 1.00 89.94 83 LYS A N 1
ATOM 633 C CA . LYS A 1 83 ? 10.469 -20.400 -18.999 1.00 89.94 83 LYS A CA 1
ATOM 634 C C . LYS A 1 83 ? 10.218 -21.772 -18.367 1.00 89.94 83 LYS A C 1
ATOM 636 O O . LYS A 1 83 ? 9.639 -22.655 -18.996 1.00 89.94 83 LYS A O 1
ATOM 641 N N . ASN A 1 84 ? 10.607 -21.931 -17.104 1.00 91.25 84 ASN A N 1
ATOM 642 C CA . ASN A 1 84 ? 10.435 -23.166 -16.342 1.00 91.25 84 ASN A CA 1
ATOM 643 C C . ASN A 1 84 ? 9.100 -23.252 -15.576 1.00 91.25 84 ASN A C 1
ATOM 645 O O . ASN A 1 84 ? 8.882 -24.224 -14.856 1.00 91.25 84 ASN A O 1
ATOM 649 N N . ASN A 1 85 ? 8.195 -22.277 -15.729 1.00 89.31 85 ASN A N 1
ATOM 650 C CA . ASN A 1 85 ? 6.936 -22.166 -14.978 1.00 89.31 85 ASN A CA 1
ATOM 651 C C . ASN A 1 85 ? 7.118 -22.158 -13.443 1.00 89.31 85 ASN A C 1
ATOM 653 O O . ASN A 1 85 ? 6.258 -22.642 -12.707 1.00 89.31 85 ASN A O 1
ATOM 657 N N . THR A 1 86 ? 8.233 -21.615 -12.951 1.00 88.69 86 THR A N 1
ATOM 658 C CA . THR A 1 86 ? 8.543 -21.475 -11.517 1.00 88.69 86 THR A CA 1
ATOM 659 C C . THR A 1 86 ? 8.478 -20.029 -11.022 1.00 88.69 86 THR A C 1
ATOM 661 O O . THR A 1 86 ? 8.627 -19.788 -9.823 1.00 88.69 86 THR A O 1
ATOM 664 N N . TYR A 1 87 ? 8.241 -19.060 -11.912 1.00 85.69 87 TYR A N 1
ATOM 665 C CA . TYR A 1 87 ? 8.106 -17.654 -11.540 1.00 85.69 87 TYR A CA 1
ATOM 666 C C . TYR A 1 87 ? 6.887 -17.414 -10.643 1.00 85.69 87 TYR A C 1
ATOM 668 O O . TYR A 1 87 ? 5.787 -17.898 -10.914 1.00 85.69 87 TYR A O 1
ATOM 676 N N . THR A 1 88 ? 7.072 -16.610 -9.593 1.00 81.19 88 THR A N 1
ATOM 677 C CA . THR A 1 88 ? 5.989 -16.216 -8.685 1.00 81.19 88 THR A CA 1
ATOM 678 C C . THR A 1 88 ? 5.932 -14.690 -8.562 1.00 81.19 88 THR A C 1
ATOM 680 O O . THR A 1 88 ? 6.891 -14.092 -8.073 1.00 81.19 88 THR A O 1
ATOM 683 N N . PRO A 1 89 ? 4.808 -14.039 -8.929 1.00 78.38 89 PRO A N 1
ATOM 684 C CA . PRO A 1 89 ? 4.660 -12.580 -8.823 1.00 78.38 89 PRO A CA 1
ATOM 685 C C . PRO A 1 89 ? 4.802 -12.016 -7.397 1.00 78.38 89 PRO A C 1
ATOM 687 O O . PRO A 1 89 ? 4.953 -10.816 -7.204 1.00 78.38 89 PRO A O 1
ATOM 690 N N . GLU A 1 90 ? 4.747 -12.878 -6.380 1.00 73.38 90 GLU A N 1
ATOM 691 C CA . GLU A 1 90 ? 4.859 -12.510 -4.965 1.00 73.38 90 GLU A CA 1
ATOM 692 C C . GLU A 1 90 ? 6.305 -12.299 -4.489 1.00 73.38 90 GLU A C 1
ATOM 694 O O . GLU A 1 90 ? 6.515 -11.933 -3.330 1.00 73.38 90 GLU A O 1
ATOM 699 N N . LEU A 1 91 ? 7.315 -12.552 -5.330 1.00 74.06 91 LEU A N 1
ATOM 700 C CA . LEU A 1 91 ? 8.718 -12.478 -4.913 1.00 74.06 91 LEU A CA 1
ATOM 701 C C . LEU A 1 91 ? 9.083 -11.082 -4.382 1.00 74.06 91 LEU A C 1
ATOM 703 O O . LEU A 1 91 ? 9.658 -10.965 -3.299 1.00 74.06 91 LEU A O 1
ATOM 707 N N . SER A 1 92 ? 8.655 -10.022 -5.073 1.00 70.69 92 SER A N 1
ATOM 708 C CA . SER A 1 92 ? 8.855 -8.633 -4.636 1.00 70.69 92 SER A CA 1
ATOM 709 C C . SER A 1 92 ? 8.120 -8.313 -3.325 1.00 70.69 92 SER A C 1
ATOM 711 O O . SER A 1 92 ? 8.628 -7.566 -2.490 1.00 70.69 92 SER A O 1
ATOM 713 N N . CYS A 1 93 ? 6.964 -8.941 -3.076 1.00 77.44 93 CYS A N 1
ATOM 714 C CA . CYS A 1 93 ? 6.225 -8.804 -1.818 1.00 77.44 93 CYS A CA 1
ATOM 715 C C . CYS A 1 93 ? 6.971 -9.443 -0.635 1.00 77.44 93 CYS A C 1
ATOM 717 O O . CYS A 1 93 ? 7.048 -8.840 0.437 1.00 77.44 93 CYS A O 1
ATOM 719 N N . LYS A 1 94 ? 7.574 -10.627 -0.820 1.00 76.62 94 LYS A N 1
ATOM 720 C CA . LYS A 1 94 ? 8.403 -11.256 0.225 1.00 76.62 94 LYS A CA 1
ATOM 721 C C . LYS A 1 94 ? 9.564 -10.350 0.634 1.00 76.62 94 LYS A C 1
ATOM 723 O O . LYS A 1 94 ? 9.800 -10.192 1.827 1.00 76.62 94 LYS A O 1
ATOM 728 N N . ARG A 1 95 ? 10.216 -9.711 -0.341 1.00 71.44 95 ARG A N 1
ATOM 729 C CA . ARG A 1 95 ? 11.308 -8.751 -0.109 1.00 71.44 95 ARG A CA 1
ATOM 730 C C . ARG A 1 95 ? 10.829 -7.522 0.653 1.00 71.44 95 ARG A C 1
ATOM 732 O O . ARG A 1 95 ? 11.405 -7.187 1.676 1.00 71.44 95 ARG A O 1
ATOM 739 N N . PHE A 1 96 ? 9.710 -6.922 0.240 1.00 74.06 96 PHE A N 1
ATOM 740 C CA . PHE A 1 96 ? 9.114 -5.799 0.972 1.00 74.06 96 PHE A CA 1
ATOM 741 C C . PHE A 1 96 ? 8.821 -6.130 2.445 1.00 74.06 96 PHE A C 1
ATOM 743 O O . PHE A 1 96 ? 8.936 -5.264 3.303 1.00 74.06 96 PHE A O 1
ATOM 750 N N . ARG A 1 97 ? 8.447 -7.374 2.764 1.00 78.00 97 ARG A N 1
ATOM 751 C CA . ARG A 1 97 ? 8.183 -7.797 4.150 1.00 78.00 97 ARG A CA 1
ATOM 752 C C . ARG A 1 97 ? 9.450 -8.145 4.930 1.00 78.00 97 ARG A C 1
ATOM 754 O O . ARG A 1 97 ? 9.492 -7.927 6.138 1.00 78.00 97 ARG A O 1
ATOM 761 N N . ALA A 1 98 ? 10.452 -8.713 4.263 1.00 74.31 98 ALA A N 1
ATOM 762 C CA . ALA A 1 98 ? 11.710 -9.108 4.888 1.00 74.31 98 ALA A CA 1
ATOM 763 C C . ALA A 1 98 ? 12.601 -7.892 5.170 1.00 74.31 98 ALA A C 1
ATOM 765 O O . ALA A 1 98 ? 12.977 -7.672 6.325 1.00 74.31 98 ALA A O 1
ATOM 766 N N . ASP A 1 99 ? 12.819 -7.091 4.127 1.00 66.38 99 ASP A N 1
ATOM 767 C CA . ASP A 1 99 ? 13.835 -6.039 4.030 1.00 66.38 99 ASP A CA 1
ATOM 768 C C . ASP A 1 99 ? 13.195 -4.650 3.908 1.00 66.38 99 ASP A C 1
ATOM 770 O O . ASP A 1 99 ? 13.829 -3.709 3.446 1.00 66.38 99 ASP A O 1
ATOM 774 N N . GLY A 1 100 ? 11.903 -4.543 4.236 1.00 63.72 100 GLY A N 1
ATOM 775 C CA . GLY A 1 100 ? 11.083 -3.354 4.036 1.00 63.72 100 GLY A CA 1
ATOM 776 C C . GLY A 1 100 ? 11.666 -2.058 4.611 1.00 63.72 100 GLY A C 1
ATOM 777 O O . GLY A 1 100 ? 12.694 -2.038 5.286 1.00 63.72 100 GLY A O 1
ATOM 778 N N . PRO A 1 101 ? 10.963 -0.934 4.421 1.00 61.72 101 PRO A N 1
ATOM 779 C CA . PRO A 1 101 ? 11.512 0.414 4.601 1.00 61.72 101 PRO A CA 1
ATOM 780 C C . PRO A 1 101 ? 12.011 0.772 6.006 1.00 61.72 101 PRO A C 1
ATOM 782 O O . PRO A 1 101 ? 12.665 1.803 6.173 1.00 61.72 101 PRO A O 1
ATOM 785 N N . ALA A 1 102 ? 11.738 -0.087 6.988 1.00 54.28 102 ALA A N 1
ATOM 786 C CA . ALA A 1 102 ? 12.324 -0.060 8.318 1.00 54.28 102 ALA A CA 1
ATOM 787 C C . ALA A 1 102 ? 13.860 -0.092 8.308 1.00 54.28 102 ALA A C 1
ATOM 789 O O . ALA A 1 102 ? 14.492 0.601 9.104 1.00 54.28 102 ALA A O 1
ATOM 790 N N . GLU A 1 103 ? 14.469 -0.845 7.389 1.00 55.69 103 GLU A N 1
ATOM 791 C CA . GLU A 1 103 ? 15.930 -0.937 7.288 1.00 55.69 103 GLU A CA 1
ATOM 792 C C . GLU A 1 103 ? 16.532 0.173 6.421 1.00 55.69 103 GLU A C 1
ATOM 794 O O . GLU A 1 103 ? 17.694 0.539 6.588 1.00 55.69 103 GLU A O 1
ATOM 799 N N . TRP A 1 104 ? 15.751 0.746 5.500 1.00 59.09 104 TRP A N 1
ATOM 800 C CA . TRP A 1 104 ? 16.305 1.617 4.464 1.00 59.09 104 TRP A CA 1
ATOM 801 C C . TRP A 1 104 ? 16.481 3.063 4.911 1.00 59.09 104 TRP A C 1
ATOM 803 O O . TRP A 1 104 ? 17.344 3.731 4.349 1.00 59.09 104 TRP A O 1
ATOM 813 N N . LEU A 1 105 ? 15.716 3.538 5.913 1.00 64.81 105 LEU A N 1
ATOM 814 C CA . LEU A 1 105 ? 15.803 4.870 6.559 1.00 64.81 105 LEU A CA 1
ATOM 815 C C . LEU A 1 105 ? 16.151 6.042 5.616 1.00 64.81 105 LEU A C 1
ATOM 817 O O . LEU A 1 105 ? 16.692 7.070 6.035 1.00 64.81 105 LEU A O 1
ATOM 821 N N . ASN A 1 106 ? 15.838 5.912 4.334 1.00 79.00 106 ASN A N 1
ATOM 822 C CA . ASN A 1 106 ? 16.299 6.822 3.307 1.00 79.00 106 ASN A CA 1
ATOM 823 C C . ASN A 1 106 ? 15.316 8.000 3.201 1.00 79.00 106 ASN A C 1
ATOM 825 O O . ASN A 1 106 ? 14.214 7.960 3.763 1.00 79.00 106 ASN A O 1
ATOM 829 N N . PRO A 1 107 ? 15.684 9.085 2.501 1.00 85.00 107 PRO A N 1
ATOM 830 C CA . PRO A 1 107 ? 14.804 10.239 2.377 1.00 85.00 107 PRO A CA 1
ATOM 831 C C . PRO A 1 107 ? 13.431 9.898 1.782 1.00 85.00 107 PRO A C 1
ATOM 833 O O . PRO A 1 107 ? 12.444 10.496 2.191 1.00 85.00 107 PRO A O 1
ATOM 836 N N . PHE A 1 108 ? 13.334 8.935 0.860 1.00 87.88 108 PHE A N 1
ATOM 837 C CA . PHE A 1 108 ? 12.050 8.499 0.306 1.00 87.88 108 PHE A CA 1
ATOM 838 C C . PHE A 1 108 ? 11.091 8.023 1.404 1.00 87.88 108 PHE A C 1
ATOM 840 O O . PHE A 1 108 ? 10.008 8.588 1.589 1.00 87.88 108 PHE A O 1
ATOM 847 N N . TRP A 1 109 ? 11.532 7.056 2.204 1.00 88.62 109 TRP A N 1
ATOM 848 C CA . TRP A 1 109 ? 10.718 6.474 3.262 1.00 88.62 109 TRP A CA 1
ATOM 849 C C . TRP A 1 109 ? 10.505 7.410 4.447 1.00 88.62 109 TRP A C 1
ATOM 851 O O . TRP A 1 109 ? 9.445 7.360 5.063 1.00 88.62 109 TRP A O 1
ATOM 861 N N . GLN A 1 110 ? 11.436 8.323 4.736 1.00 90.88 110 GLN A N 1
ATOM 862 C CA . GLN A 1 110 ? 11.236 9.327 5.785 1.00 90.88 110 GLN A CA 1
ATOM 863 C C . GLN A 1 110 ? 10.117 10.325 5.454 1.00 90.88 110 GLN A C 1
ATOM 865 O O . GLN A 1 110 ? 9.332 10.654 6.344 1.00 90.88 110 GLN A O 1
ATOM 870 N N . TYR A 1 111 ? 9.995 10.777 4.199 1.00 93.50 111 TYR A N 1
ATOM 871 C CA . TYR A 1 111 ? 8.881 11.645 3.787 1.00 93.50 111 TYR A CA 1
ATOM 872 C C . TYR A 1 111 ? 7.554 10.885 3.777 1.00 93.50 111 TYR A C 1
ATOM 874 O O . TYR A 1 111 ? 6.562 11.392 4.308 1.00 93.50 111 TYR A O 1
ATOM 882 N N . ALA A 1 112 ? 7.538 9.660 3.240 1.00 93.62 112 ALA A N 1
ATOM 883 C CA . ALA A 1 112 ? 6.351 8.808 3.263 1.00 93.62 112 ALA A CA 1
ATOM 884 C C . ALA A 1 112 ? 5.879 8.544 4.705 1.00 93.62 112 ALA A C 1
ATOM 886 O O . ALA A 1 112 ? 4.713 8.767 5.030 1.00 93.62 112 ALA A O 1
ATOM 887 N N . ALA A 1 113 ? 6.794 8.163 5.600 1.00 93.25 113 ALA A N 1
ATOM 888 C CA . ALA A 1 113 ? 6.504 7.910 7.007 1.00 93.25 113 ALA A CA 1
ATOM 889 C C . ALA A 1 113 ? 6.105 9.173 7.778 1.00 93.25 113 ALA A C 1
ATOM 891 O O . ALA A 1 113 ? 5.278 9.090 8.679 1.00 93.25 113 ALA A O 1
ATOM 892 N N . ALA A 1 114 ? 6.642 10.349 7.436 1.00 94.81 114 ALA A N 1
ATOM 893 C CA . ALA A 1 114 ? 6.194 11.610 8.023 1.00 94.81 114 ALA A CA 1
ATOM 894 C C . ALA A 1 114 ? 4.746 11.932 7.625 1.00 94.81 114 ALA A C 1
ATOM 896 O O . ALA A 1 114 ? 3.941 12.286 8.488 1.00 94.81 114 ALA A O 1
ATOM 897 N N . ALA A 1 115 ? 4.400 11.771 6.344 1.00 96.06 115 ALA A N 1
ATOM 898 C CA . ALA A 1 115 ? 3.045 11.994 5.847 1.00 96.06 115 ALA A CA 1
ATOM 899 C C . ALA A 1 115 ? 2.041 11.008 6.460 1.00 96.06 115 ALA A C 1
ATOM 901 O O . ALA A 1 115 ? 1.017 11.425 7.000 1.00 96.06 115 ALA A O 1
ATOM 902 N N . ILE A 1 116 ? 2.369 9.715 6.460 1.00 95.06 116 ILE A N 1
ATOM 903 C CA . ILE A 1 116 ? 1.550 8.676 7.092 1.00 95.06 116 ILE A CA 1
ATOM 904 C C . ILE A 1 116 ? 1.462 8.897 8.610 1.00 95.06 116 ILE A C 1
ATOM 906 O O . ILE A 1 116 ? 0.380 8.837 9.185 1.00 95.06 116 ILE A O 1
ATOM 910 N N . GLY A 1 117 ? 2.577 9.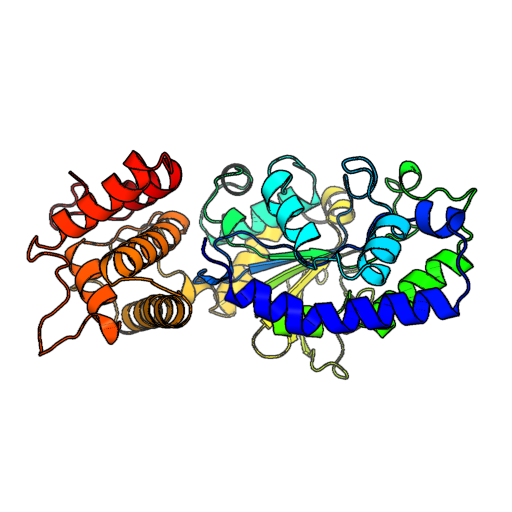208 9.270 1.00 93.56 117 GLY A N 1
ATOM 911 C CA . GLY A 1 117 ? 2.609 9.485 10.704 1.00 93.56 117 GLY A CA 1
ATOM 912 C C . GLY A 1 117 ? 1.677 10.631 11.087 1.00 93.56 117 GLY A C 1
ATOM 913 O O . GLY A 1 117 ? 0.953 10.536 12.072 1.00 93.56 117 GLY A O 1
ATOM 914 N N . LYS A 1 118 ? 1.592 11.675 10.256 1.00 95.50 118 LYS A N 1
ATOM 915 C CA . LYS A 1 118 ? 0.643 12.772 10.472 1.00 95.50 118 LYS A CA 1
ATOM 916 C C . LYS A 1 118 ? -0.820 12.335 10.342 1.00 95.50 118 LYS A C 1
ATOM 918 O O . LYS A 1 118 ? -1.650 12.844 11.087 1.00 95.50 118 LYS A O 1
ATOM 923 N N . VAL A 1 119 ? -1.125 11.400 9.439 1.00 93.81 119 VAL A N 1
ATOM 924 C CA . VAL A 1 119 ? -2.472 10.826 9.256 1.00 93.81 119 VAL A CA 1
ATOM 925 C C . VAL A 1 119 ? -2.924 10.024 10.481 1.00 93.81 119 VAL A C 1
ATOM 927 O O . VAL A 1 119 ? -4.085 10.111 10.867 1.00 93.81 119 VAL A O 1
ATOM 930 N N . PHE A 1 120 ? -2.012 9.283 11.112 1.00 92.12 120 PHE A N 1
ATOM 931 C CA . PHE A 1 120 ? -2.315 8.409 12.253 1.00 92.12 120 PHE A CA 1
ATOM 932 C C . PHE A 1 120 ? -1.923 8.990 13.627 1.00 92.12 120 PHE A C 1
ATOM 934 O O . PHE A 1 120 ? -2.002 8.289 14.633 1.00 92.12 120 PHE A O 1
ATOM 941 N N . ASP A 1 121 ? -1.477 10.249 13.685 1.00 91.69 121 ASP A N 1
ATOM 942 C CA . ASP A 1 121 ? -0.900 10.892 14.882 1.00 91.69 121 ASP A CA 1
ATOM 943 C C . ASP A 1 121 ? 0.196 10.048 15.566 1.00 91.69 121 ASP A C 1
ATOM 945 O O . ASP A 1 121 ? 0.220 9.785 16.778 1.00 91.69 121 ASP A O 1
ATOM 949 N N . GLN A 1 122 ? 1.130 9.580 14.741 1.00 91.56 122 GLN A N 1
ATOM 950 C CA . GLN A 1 122 ? 2.314 8.842 15.156 1.00 91.56 122 GLN A CA 1
ATOM 951 C C . GLN A 1 122 ? 3.578 9.496 14.597 1.00 91.56 122 GLN A C 1
ATOM 953 O O . GLN A 1 122 ? 3.578 10.142 13.549 1.00 91.56 122 GLN A O 1
ATOM 958 N N . ASN A 1 123 ? 4.691 9.342 15.311 1.00 91.38 123 ASN A N 1
ATOM 959 C CA . ASN A 1 123 ? 5.968 9.844 14.823 1.00 91.38 123 ASN A CA 1
ATOM 960 C C . ASN A 1 123 ? 6.486 8.938 13.688 1.00 91.38 123 ASN A C 1
ATOM 962 O O . ASN A 1 123 ? 6.247 7.732 13.692 1.00 91.38 123 ASN A O 1
ATOM 966 N N . LYS A 1 124 ? 7.232 9.512 12.736 1.00 90.81 124 LYS A N 1
ATOM 967 C CA . LYS A 1 124 ? 7.728 8.775 11.561 1.00 90.81 124 LYS A CA 1
ATOM 968 C C . LYS A 1 124 ? 8.602 7.564 11.909 1.00 90.81 124 LYS A C 1
ATOM 970 O O . LYS A 1 124 ? 8.625 6.614 11.141 1.00 90.81 124 LYS A O 1
ATOM 975 N N . PHE A 1 125 ? 9.312 7.584 13.039 1.00 89.44 125 PHE A N 1
ATOM 976 C CA . PHE A 1 125 ? 10.179 6.474 13.436 1.00 89.44 125 PHE A CA 1
ATOM 977 C C . PHE A 1 125 ? 9.356 5.268 13.885 1.00 89.44 125 PHE A C 1
ATOM 979 O O . PHE A 1 125 ? 9.645 4.169 13.441 1.00 89.44 125 PHE A O 1
ATOM 986 N N . SER A 1 126 ? 8.265 5.483 14.624 1.00 88.81 126 SER A N 1
ATOM 987 C CA . SER A 1 126 ? 7.311 4.421 14.971 1.00 88.81 126 SER A CA 1
ATOM 988 C C . SER A 1 126 ? 6.534 3.888 13.764 1.00 88.81 126 SER A C 1
ATOM 990 O O . SER A 1 126 ? 6.109 2.737 13.760 1.00 88.81 126 SER A O 1
ATOM 992 N N . ILE A 1 127 ? 6.370 4.686 12.701 1.00 89.25 127 ILE A N 1
ATOM 993 C CA . ILE A 1 127 ? 5.873 4.164 11.417 1.00 89.25 127 ILE A CA 1
ATOM 994 C C . ILE A 1 127 ? 6.910 3.243 10.767 1.00 89.25 127 ILE A C 1
ATOM 996 O O . ILE A 1 127 ? 6.539 2.226 10.202 1.00 89.25 127 ILE A O 1
ATOM 1000 N N . LEU A 1 128 ? 8.196 3.588 10.837 1.00 87.69 128 LEU A N 1
ATOM 1001 C CA . LEU A 1 128 ? 9.283 2.816 10.229 1.00 87.69 128 LEU A CA 1
ATOM 1002 C C . LEU A 1 128 ? 9.749 1.633 11.089 1.00 87.69 128 LEU A C 1
ATOM 1004 O O . LEU A 1 128 ? 10.676 0.938 10.700 1.00 87.69 128 LEU A O 1
ATOM 1008 N N . GLU A 1 129 ? 9.138 1.360 12.238 1.00 85.38 129 GLU A N 1
ATOM 1009 C CA . GLU A 1 129 ? 9.406 0.121 12.970 1.00 85.38 129 GLU A CA 1
ATOM 1010 C C . GLU A 1 129 ? 8.878 -1.080 12.167 1.00 85.38 129 GLU A C 1
ATOM 1012 O O . GLU A 1 129 ? 7.766 -1.043 11.638 1.00 85.38 129 GLU A O 1
ATOM 1017 N N . LYS A 1 130 ? 9.667 -2.161 12.072 1.00 80.44 130 LYS A N 1
ATOM 1018 C CA . LYS A 1 130 ? 9.336 -3.355 11.267 1.00 80.44 130 LYS A CA 1
ATOM 1019 C C . LYS A 1 130 ? 7.957 -3.930 11.602 1.00 80.44 130 LYS A C 1
ATOM 1021 O O . LYS A 1 130 ? 7.203 -4.301 10.705 1.00 80.44 130 LYS A O 1
ATOM 1026 N N . ASP A 1 131 ? 7.623 -3.936 12.887 1.00 79.88 131 ASP A N 1
ATOM 1027 C CA . ASP A 1 131 ? 6.376 -4.495 13.405 1.00 79.88 131 ASP A CA 1
ATOM 1028 C C . ASP A 1 131 ? 5.224 -3.478 13.452 1.00 79.88 131 ASP A C 1
ATOM 1030 O O . ASP A 1 131 ? 4.116 -3.822 13.866 1.00 79.88 131 ASP A O 1
ATOM 1034 N N . SER A 1 132 ? 5.447 -2.244 12.979 1.00 85.44 132 SER A N 1
ATOM 1035 C CA . SER A 1 132 ? 4.440 -1.184 12.966 1.00 85.44 132 SER A CA 1
ATOM 1036 C C . SER A 1 132 ? 3.156 -1.653 12.265 1.00 85.44 132 SER A C 1
ATOM 1038 O O . SER A 1 132 ? 3.190 -1.977 11.068 1.00 85.44 132 SER A O 1
ATOM 1040 N N . PRO A 1 133 ? 1.990 -1.635 12.949 1.00 85.62 133 PRO A N 1
ATOM 1041 C CA . PRO A 1 133 ? 0.715 -2.003 12.338 1.00 85.62 133 PRO A CA 1
ATOM 1042 C C . PRO A 1 133 ? 0.380 -1.151 11.117 1.00 85.62 133 PRO A C 1
ATOM 1044 O O . PRO A 1 133 ? -0.328 -1.606 10.226 1.00 85.62 133 PRO A O 1
ATOM 1047 N N . ILE A 1 134 ? 0.895 0.080 11.055 1.00 89.81 134 ILE A N 1
ATOM 1048 C CA . ILE A 1 134 ? 0.687 0.979 9.924 1.00 89.81 134 ILE A CA 1
ATOM 1049 C C . ILE A 1 134 ? 1.538 0.542 8.732 1.00 89.81 134 ILE A C 1
ATOM 1051 O O . ILE A 1 134 ? 0.999 0.404 7.633 1.00 89.81 134 ILE A O 1
ATOM 1055 N N . LEU A 1 135 ? 2.829 0.259 8.935 1.00 87.75 135 LEU A N 1
ATOM 1056 C CA . LEU A 1 135 ? 3.718 -0.177 7.856 1.00 87.75 135 LEU A CA 1
ATOM 1057 C C . LEU A 1 135 ? 3.305 -1.526 7.266 1.00 87.75 135 LEU A C 1
ATOM 1059 O O . LEU A 1 135 ? 3.293 -1.704 6.048 1.00 87.75 135 LEU A O 1
ATOM 1063 N N . ARG A 1 136 ? 2.858 -2.453 8.117 1.00 87.81 136 ARG A N 1
ATOM 1064 C CA . ARG A 1 136 ? 2.291 -3.745 7.696 1.00 87.81 136 ARG A CA 1
ATOM 1065 C C . ARG A 1 136 ? 0.997 -3.593 6.891 1.00 87.81 136 ARG A C 1
ATOM 1067 O O . ARG A 1 136 ? 0.473 -4.587 6.400 1.00 87.81 136 ARG A O 1
ATOM 1074 N N . SER A 1 137 ? 0.481 -2.377 6.734 1.00 90.31 137 SER A N 1
ATOM 1075 C CA . SER A 1 137 ? -0.840 -2.091 6.184 1.00 90.31 137 SER A CA 1
ATOM 1076 C C . SER A 1 137 ? -0.831 -1.160 4.965 1.00 90.31 137 SER A C 1
ATOM 1078 O O . SER A 1 137 ? -1.896 -0.727 4.518 1.00 90.31 137 SER A O 1
ATOM 1080 N N . ILE A 1 138 ? 0.358 -0.888 4.408 1.00 93.19 138 ILE A N 1
ATOM 1081 C CA . ILE A 1 138 ? 0.549 -0.140 3.158 1.00 93.19 138 ILE A CA 1
ATOM 1082 C C . ILE A 1 138 ? 0.924 -1.058 1.988 1.00 93.19 138 ILE A C 1
ATOM 1084 O O . ILE A 1 138 ? 1.454 -2.157 2.173 1.00 93.19 138 ILE A O 1
ATOM 1088 N N . ALA A 1 139 ? 0.667 -0.578 0.775 1.00 93.06 139 ALA A N 1
ATOM 1089 C CA . ALA A 1 139 ? 1.221 -1.140 -0.452 1.00 93.06 139 ALA A CA 1
ATOM 1090 C C . ALA A 1 139 ? 2.347 -0.244 -0.980 1.00 93.06 139 ALA A C 1
ATOM 1092 O O . ALA A 1 139 ? 2.373 0.962 -0.725 1.00 93.06 139 ALA A O 1
ATOM 1093 N N . TRP A 1 140 ? 3.272 -0.827 -1.731 1.00 90.31 140 TRP A N 1
ATOM 1094 C CA . TRP A 1 140 ? 4.374 -0.126 -2.367 1.00 90.31 140 TRP A CA 1
ATOM 1095 C C . TRP A 1 140 ? 4.465 -0.488 -3.843 1.00 90.31 140 TRP A C 1
ATOM 1097 O O . TRP A 1 140 ? 4.411 -1.653 -4.235 1.00 90.31 140 TRP A O 1
ATOM 1107 N N . PHE A 1 141 ? 4.632 0.544 -4.652 1.00 87.19 141 PHE A N 1
ATOM 1108 C CA . PHE A 1 141 ? 4.777 0.471 -6.086 1.00 87.19 141 PHE A CA 1
ATOM 1109 C C . PHE A 1 141 ? 6.011 1.274 -6.506 1.00 87.19 141 PHE A C 1
ATOM 1111 O O . PHE A 1 141 ? 6.152 2.445 -6.149 1.00 87.19 141 PHE A O 1
ATOM 1118 N N . ASN A 1 142 ? 6.912 0.654 -7.264 1.00 83.75 142 ASN A N 1
ATOM 1119 C CA . ASN A 1 142 ? 7.972 1.399 -7.925 1.00 83.75 142 ASN A CA 1
ATOM 1120 C C . ASN A 1 142 ? 7.436 1.925 -9.253 1.00 83.75 142 ASN A C 1
ATOM 1122 O O . ASN A 1 142 ? 6.781 1.189 -9.985 1.00 83.75 142 ASN A O 1
ATOM 1126 N N . GLY A 1 143 ? 7.735 3.181 -9.571 1.00 81.88 143 GLY A N 1
ATOM 1127 C CA . GLY A 1 143 ? 7.377 3.760 -10.858 1.00 81.88 143 GLY A CA 1
ATOM 1128 C C . GLY A 1 143 ? 7.977 2.995 -12.043 1.00 81.88 143 GLY A C 1
ATOM 1129 O O . GLY A 1 143 ? 7.446 3.056 -13.138 1.00 81.88 143 GLY A O 1
ATOM 1130 N N . HIS A 1 144 ? 9.045 2.227 -11.846 1.00 84.81 144 HIS A N 1
ATOM 1131 C CA . HIS A 1 144 ? 9.592 1.388 -12.909 1.00 84.81 144 HIS A CA 1
ATOM 1132 C C . HIS A 1 144 ? 9.684 -0.053 -12.445 1.00 84.81 144 HIS A C 1
ATOM 1134 O O . HIS A 1 144 ? 10.213 -0.329 -11.371 1.00 84.81 144 HIS A O 1
ATOM 1140 N N . ALA A 1 145 ? 9.188 -0.970 -13.271 1.00 88.06 145 ALA A N 1
ATOM 1141 C CA . ALA A 1 145 ? 9.331 -2.405 -13.060 1.00 88.06 145 ALA A CA 1
ATOM 1142 C C . ALA A 1 145 ? 10.725 -2.892 -13.481 1.00 88.06 145 ALA A C 1
ATOM 1144 O O . ALA A 1 145 ? 11.166 -3.951 -13.047 1.00 88.06 145 ALA A O 1
ATOM 1145 N N . VAL A 1 146 ? 11.430 -2.105 -14.300 1.00 88.06 146 VAL A N 1
ATOM 1146 C CA . VAL A 1 146 ? 12.808 -2.337 -14.745 1.00 88.06 146 VAL A CA 1
ATOM 1147 C C . VAL A 1 146 ? 13.635 -1.100 -14.416 1.00 88.06 146 VAL A C 1
ATOM 1149 O O . VAL A 1 146 ? 13.187 0.024 -14.630 1.00 88.06 146 VAL A O 1
ATOM 1152 N N . GLU A 1 147 ? 14.838 -1.285 -13.883 1.00 81.31 147 GLU A N 1
ATOM 1153 C CA . GLU A 1 147 ? 15.690 -0.166 -13.481 1.00 81.31 147 GLU A CA 1
ATOM 1154 C C . GLU A 1 147 ? 16.073 0.740 -14.673 1.00 81.31 147 GLU A C 1
ATOM 1156 O O . GLU A 1 147 ? 16.161 0.314 -15.827 1.00 81.31 147 GLU A O 1
ATOM 1161 N N . THR A 1 148 ? 16.314 2.021 -14.380 1.00 77.50 148 THR A N 1
ATOM 1162 C CA . THR A 1 148 ? 16.645 3.062 -15.360 1.00 77.50 148 THR A CA 1
ATOM 1163 C C . THR A 1 148 ? 18.072 3.585 -15.191 1.00 77.50 148 THR A C 1
ATOM 1165 O O . THR A 1 148 ? 18.535 3.829 -14.081 1.00 77.50 148 THR A O 1
ATOM 1168 N N . GLU A 1 149 ? 18.740 3.883 -16.308 1.00 67.25 149 GLU A N 1
ATOM 1169 C CA . GLU A 1 149 ? 20.138 4.356 -16.382 1.00 67.25 149 GLU A CA 1
ATOM 1170 C C . GLU A 1 149 ? 20.410 5.641 -15.564 1.00 67.25 149 GLU A C 1
ATOM 1172 O O . GLU A 1 149 ? 21.510 5.896 -15.083 1.00 67.25 149 GLU A O 1
ATOM 1177 N N . LYS A 1 150 ? 19.391 6.490 -15.369 1.00 57.47 150 LYS A N 1
ATOM 1178 C CA . LYS A 1 150 ? 19.555 7.863 -14.853 1.00 57.47 150 LYS A CA 1
ATOM 1179 C C . LYS A 1 150 ? 19.588 7.999 -13.322 1.00 57.47 150 LYS A C 1
ATOM 1181 O O . LYS A 1 150 ? 19.339 9.107 -12.837 1.00 57.47 150 LYS A O 1
ATOM 1186 N N . SER A 1 151 ? 19.814 6.953 -12.532 1.00 54.56 151 SER A N 1
ATOM 1187 C CA . SER A 1 151 ? 19.988 7.090 -11.068 1.00 54.56 151 SER A CA 1
ATOM 1188 C C . SER A 1 151 ? 21.476 7.156 -10.730 1.00 54.56 151 SER A C 1
ATOM 1190 O O . SER A 1 151 ? 22.225 6.233 -11.015 1.00 54.56 151 SER A O 1
ATOM 1192 N N . ALA A 1 152 ? 21.923 8.239 -10.089 1.00 44.72 152 ALA A N 1
ATOM 1193 C CA . ALA A 1 152 ? 23.328 8.398 -9.698 1.00 44.72 152 ALA A CA 1
ATOM 1194 C C . ALA A 1 152 ? 23.825 7.284 -8.748 1.00 44.72 152 ALA A C 1
ATOM 1196 O O . ALA A 1 152 ? 25.013 6.980 -8.736 1.00 44.72 152 ALA A O 1
ATOM 1197 N N . GLU A 1 153 ? 22.911 6.646 -8.009 1.00 50.34 153 GLU A N 1
ATOM 1198 C CA . GLU A 1 153 ? 23.165 5.509 -7.108 1.00 50.34 153 GLU A CA 1
ATOM 1199 C C . GLU A 1 153 ? 23.082 4.134 -7.820 1.00 50.34 153 GLU A C 1
ATOM 1201 O O . GLU A 1 153 ? 23.393 3.111 -7.219 1.00 50.34 153 GLU A O 1
ATOM 1206 N N . VAL A 1 154 ? 22.710 4.110 -9.111 1.00 50.28 154 VAL A N 1
ATOM 1207 C CA . VAL A 1 154 ? 22.487 2.909 -9.952 1.00 50.28 154 VAL A CA 1
ATOM 1208 C C . VAL A 1 154 ? 23.632 2.617 -10.918 1.00 50.28 154 VAL A C 1
ATOM 1210 O O . VAL A 1 154 ? 23.693 1.520 -11.461 1.00 50.28 154 VAL A O 1
ATOM 1213 N N . LYS A 1 155 ? 24.625 3.506 -11.050 1.00 50.78 155 LYS A N 1
ATOM 1214 C CA . LYS A 1 155 ? 25.860 3.192 -11.798 1.00 50.78 155 LYS A CA 1
ATOM 1215 C C . LYS A 1 155 ? 26.601 1.950 -11.280 1.00 50.78 155 LYS A C 1
ATOM 1217 O O . LYS A 1 155 ? 27.482 1.442 -11.957 1.00 50.78 155 LYS A O 1
ATOM 1222 N N . SER A 1 156 ? 26.277 1.476 -10.076 1.00 53.38 156 SER A N 1
ATOM 1223 C CA . SER A 1 156 ? 26.793 0.222 -9.525 1.00 53.38 156 SER A CA 1
ATOM 1224 C C . SER A 1 156 ? 25.891 -0.993 -9.774 1.00 53.38 156 SER A C 1
ATOM 1226 O O . SER A 1 156 ? 26.311 -2.100 -9.460 1.00 53.38 156 SER A O 1
ATOM 1228 N N . GLN A 1 157 ? 24.656 -0.813 -10.252 1.00 66.81 157 GLN A N 1
ATOM 1229 C CA . GLN A 1 157 ? 23.600 -1.836 -10.295 1.00 66.81 157 GLN A CA 1
ATOM 1230 C C . GLN A 1 157 ? 23.314 -2.374 -11.705 1.00 66.81 157 GLN A C 1
ATOM 1232 O O . GLN A 1 157 ? 22.901 -3.523 -11.830 1.00 66.81 157 GLN A O 1
ATOM 1237 N N . ILE A 1 158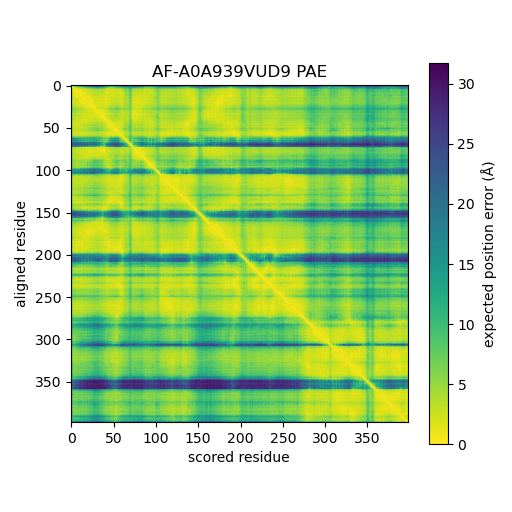 ? 23.534 -1.561 -12.742 1.00 74.44 158 ILE A N 1
ATOM 1238 C CA . ILE A 1 158 ? 23.487 -1.978 -14.150 1.00 74.44 158 ILE A CA 1
ATOM 1239 C C . ILE A 1 158 ? 24.924 -2.081 -14.661 1.00 74.44 158 ILE A C 1
ATOM 1241 O O . ILE A 1 158 ? 25.704 -1.142 -14.501 1.00 74.44 158 ILE A O 1
ATOM 1245 N N . ASP A 1 159 ? 25.275 -3.204 -15.288 1.00 75.69 159 ASP A N 1
ATOM 1246 C CA . ASP A 1 159 ? 26.589 -3.370 -15.919 1.00 75.69 159 ASP A CA 1
ATOM 1247 C C . ASP A 1 159 ? 26.575 -2.755 -17.331 1.00 75.69 159 ASP A C 1
ATOM 1249 O O . ASP A 1 159 ? 26.298 -3.426 -18.325 1.00 75.69 159 ASP A O 1
ATOM 1253 N N . GLU A 1 160 ? 26.862 -1.450 -17.417 1.00 76.62 160 GLU A N 1
ATOM 1254 C CA . GLU A 1 160 ? 26.915 -0.673 -18.673 1.00 76.62 160 GLU A CA 1
ATOM 1255 C C . GLU A 1 160 ? 27.948 -1.223 -19.684 1.00 76.62 160 GLU A C 1
ATOM 1257 O O . GLU A 1 160 ? 27.902 -0.888 -20.867 1.00 76.62 160 GLU A O 1
ATOM 1262 N N . GLY A 1 161 ? 28.878 -2.085 -19.247 1.00 80.19 161 GLY A N 1
ATOM 1263 C CA . GLY A 1 161 ? 29.805 -2.789 -20.137 1.00 80.19 161 GLY A CA 1
ATOM 1264 C C . GLY A 1 161 ? 29.171 -3.967 -20.883 1.00 80.19 161 GLY A C 1
ATOM 1265 O O . GLY A 1 161 ? 29.748 -4.446 -21.858 1.00 80.19 161 GLY A O 1
ATOM 1266 N N . LYS A 1 162 ? 28.000 -4.425 -20.430 1.00 86.62 162 LYS A N 1
ATOM 1267 C CA . LYS A 1 162 ? 27.327 -5.647 -20.892 1.00 86.62 162 LYS A CA 1
ATOM 1268 C C . LYS A 1 162 ? 25.960 -5.411 -21.516 1.00 86.62 162 LYS A C 1
ATOM 1270 O O . LYS A 1 162 ? 25.453 -6.294 -22.201 1.00 86.62 162 LYS A O 1
ATOM 1275 N N . ILE A 1 163 ? 25.366 -4.238 -21.310 1.00 89.00 163 ILE A N 1
ATOM 1276 C CA . ILE A 1 163 ? 24.116 -3.838 -21.958 1.00 89.00 163 ILE A CA 1
ATOM 1277 C C . ILE A 1 163 ? 24.192 -2.385 -22.427 1.00 89.00 163 ILE A C 1
ATOM 1279 O O . ILE A 1 163 ? 24.625 -1.498 -21.696 1.00 89.00 163 ILE A O 1
ATOM 1283 N N . THR A 1 164 ? 23.767 -2.133 -23.665 1.00 90.38 164 THR A N 1
ATOM 1284 C CA . THR A 1 164 ? 23.722 -0.777 -24.230 1.00 90.38 164 THR A CA 1
ATOM 1285 C C . THR A 1 164 ? 22.459 -0.033 -23.791 1.00 90.38 164 THR A C 1
ATOM 1287 O O . THR A 1 164 ? 21.429 -0.649 -23.505 1.00 90.38 164 THR A O 1
ATOM 1290 N N . SER A 1 165 ? 22.487 1.304 -23.800 1.00 87.50 165 SER A N 1
ATOM 1291 C CA . SER A 1 165 ? 21.327 2.122 -23.412 1.00 87.50 165 SER A CA 1
ATOM 1292 C C . SER A 1 165 ? 20.096 1.866 -24.299 1.00 87.50 165 SER A C 1
ATOM 1294 O O . SER A 1 165 ? 18.976 1.855 -23.800 1.00 87.50 165 SER A O 1
ATOM 1296 N N . GLU A 1 166 ? 20.281 1.598 -25.599 1.00 91.19 166 GLU A N 1
ATOM 1297 C CA . GLU A 1 166 ? 19.193 1.238 -26.528 1.00 91.19 166 GLU A CA 1
ATOM 1298 C C . GLU A 1 166 ? 18.535 -0.097 -26.147 1.00 91.19 166 GLU A C 1
ATOM 1300 O O . GLU A 1 166 ? 17.308 -0.237 -26.149 1.00 91.19 166 GLU A O 1
ATOM 1305 N N . ARG A 1 167 ? 19.356 -1.077 -25.764 1.00 93.56 167 ARG A N 1
ATOM 1306 C CA . ARG A 1 167 ? 18.890 -2.397 -25.335 1.00 93.56 167 ARG A CA 1
ATOM 1307 C C . ARG A 1 167 ? 18.155 -2.311 -24.005 1.00 93.56 167 ARG A C 1
ATOM 1309 O O . ARG A 1 167 ? 17.064 -2.860 -23.893 1.00 93.56 167 ARG A O 1
ATOM 1316 N N . LEU A 1 168 ? 18.677 -1.550 -23.046 1.00 90.25 168 LEU A N 1
ATOM 1317 C CA . LEU A 1 168 ? 17.992 -1.287 -21.781 1.00 90.25 168 LEU A CA 1
ATOM 1318 C C . LEU A 1 168 ? 16.656 -0.552 -21.988 1.00 90.25 168 LEU A C 1
ATOM 1320 O O . LEU A 1 168 ? 15.650 -0.931 -21.388 1.00 90.25 168 LEU A O 1
ATOM 1324 N N . GLN A 1 169 ? 16.622 0.458 -22.864 1.00 90.00 169 GLN A N 1
ATOM 1325 C CA . GLN A 1 169 ? 15.396 1.185 -23.205 1.00 90.00 169 GLN A CA 1
ATOM 1326 C C . GLN A 1 169 ? 14.345 0.252 -23.820 1.00 90.00 169 GLN A C 1
ATOM 1328 O O . GLN A 1 169 ? 13.175 0.334 -23.462 1.00 90.00 169 GLN A O 1
ATOM 1333 N N . THR A 1 170 ? 14.762 -0.694 -24.666 1.00 94.06 170 THR A N 1
ATOM 1334 C CA . THR A 1 170 ? 13.862 -1.716 -25.223 1.00 94.06 170 THR A CA 1
ATOM 1335 C C . THR A 1 170 ? 13.212 -2.553 -24.115 1.00 94.06 170 THR A C 1
ATOM 1337 O O . THR A 1 170 ? 12.004 -2.775 -24.146 1.00 94.06 170 THR A O 1
ATOM 1340 N N . ILE A 1 171 ? 13.976 -2.984 -23.104 1.00 94.00 171 ILE A N 1
ATOM 1341 C CA . ILE A 1 171 ? 13.432 -3.744 -21.964 1.00 94.00 171 ILE A CA 1
ATOM 1342 C C . ILE A 1 171 ? 12.401 -2.900 -21.194 1.00 94.00 171 ILE A C 1
ATOM 1344 O O . ILE A 1 171 ? 11.332 -3.399 -20.842 1.00 94.00 171 ILE A O 1
ATOM 1348 N N . GLN A 1 172 ? 12.687 -1.616 -20.966 1.00 90.31 172 GLN A N 1
ATOM 1349 C CA . GLN A 1 172 ? 11.759 -0.698 -20.295 1.00 90.31 172 GLN A CA 1
ATOM 1350 C C . GLN A 1 172 ? 10.478 -0.477 -21.106 1.00 90.31 172 GLN A C 1
ATOM 1352 O O . GLN A 1 172 ? 9.384 -0.563 -20.554 1.00 90.31 172 GLN A O 1
ATOM 1357 N N . ASP A 1 173 ? 10.592 -0.261 -22.417 1.00 90.94 173 ASP A N 1
ATOM 1358 C CA . ASP A 1 173 ? 9.435 -0.072 -23.294 1.00 90.94 173 ASP A CA 1
ATOM 1359 C C . ASP A 1 173 ? 8.564 -1.335 -23.368 1.00 90.94 173 ASP A C 1
ATOM 1361 O O . ASP A 1 173 ? 7.337 -1.232 -23.429 1.00 90.94 173 ASP A O 1
ATOM 1365 N N . LEU A 1 174 ? 9.162 -2.531 -23.301 1.00 94.69 174 LEU A N 1
ATOM 1366 C CA . LEU A 1 174 ? 8.415 -3.784 -23.171 1.00 94.69 174 LEU A CA 1
ATOM 1367 C C . LEU A 1 174 ? 7.681 -3.872 -21.826 1.00 94.69 174 LEU A C 1
ATOM 1369 O O . LEU A 1 174 ? 6.505 -4.234 -21.799 1.00 94.69 174 LEU A O 1
ATOM 1373 N N . ALA A 1 175 ? 8.328 -3.518 -20.713 1.00 92.38 175 ALA A N 1
ATOM 1374 C CA . ALA A 1 175 ? 7.674 -3.511 -19.403 1.00 92.38 175 ALA A CA 1
ATOM 1375 C C . ALA A 1 175 ? 6.490 -2.523 -19.358 1.00 92.38 175 ALA A C 1
ATOM 1377 O O . ALA A 1 175 ? 5.423 -2.849 -18.824 1.00 92.38 175 ALA A O 1
ATOM 1378 N N . ASP A 1 176 ? 6.650 -1.354 -19.984 1.00 88.25 176 ASP A N 1
ATOM 1379 C CA . ASP A 1 176 ? 5.604 -0.340 -20.141 1.00 88.25 176 ASP A CA 1
ATOM 1380 C C . ASP A 1 176 ? 4.454 -0.834 -21.033 1.00 88.25 176 ASP A C 1
ATOM 1382 O O . ASP A 1 176 ? 3.283 -0.684 -20.669 1.00 88.25 176 ASP A O 1
ATOM 1386 N N . LYS A 1 177 ? 4.770 -1.466 -22.174 1.00 91.44 177 LYS A N 1
ATOM 1387 C CA . LYS A 1 177 ? 3.792 -2.052 -23.111 1.00 91.44 177 LYS A CA 1
ATOM 1388 C C . LYS A 1 177 ? 2.858 -3.039 -22.410 1.00 91.44 177 LYS A C 1
ATOM 1390 O O . LYS A 1 177 ? 1.652 -3.005 -22.643 1.00 91.44 177 LYS A O 1
ATOM 1395 N N . HIS A 1 178 ? 3.410 -3.886 -21.542 1.00 93.38 178 HIS A N 1
ATOM 1396 C CA . HIS A 1 178 ? 2.655 -4.888 -20.774 1.00 93.38 178 HIS A CA 1
ATOM 1397 C C . HIS A 1 178 ? 2.073 -4.348 -19.468 1.00 93.38 178 HIS A C 1
ATOM 1399 O O . HIS A 1 178 ? 1.411 -5.065 -18.722 1.00 93.38 178 HIS A O 1
ATOM 1405 N N . GLY A 1 179 ? 2.284 -3.063 -19.193 1.00 90.06 179 GLY A N 1
ATOM 1406 C CA . GLY A 1 179 ? 1.658 -2.365 -18.088 1.00 90.06 179 GLY A CA 1
ATOM 1407 C C . GLY A 1 179 ? 2.141 -2.762 -16.705 1.00 90.06 179 GLY A C 1
ATOM 1408 O O . GLY A 1 179 ? 1.395 -2.603 -15.737 1.00 90.06 179 GLY A O 1
ATOM 1409 N N . LEU A 1 180 ? 3.384 -3.230 -16.600 1.00 91.06 180 LEU A N 1
ATOM 1410 C CA . LEU A 1 180 ? 4.005 -3.619 -15.333 1.00 91.06 180 LEU A CA 1
ATOM 1411 C C . LEU A 1 180 ? 4.278 -2.410 -14.419 1.00 91.06 180 LEU A C 1
ATOM 1413 O O . LEU A 1 180 ? 4.400 -2.562 -13.207 1.00 91.06 180 LEU A O 1
ATOM 1417 N N . SER A 1 181 ? 4.325 -1.208 -14.998 1.00 87.56 181 SER A N 1
ATOM 1418 C CA . SER A 1 181 ? 4.618 0.066 -14.326 1.00 87.56 181 SER A CA 1
ATOM 1419 C C . SER A 1 181 ? 3.456 1.065 -14.360 1.00 87.56 181 SER A C 1
ATOM 1421 O O . SER A 1 181 ? 3.655 2.265 -14.183 1.00 87.56 181 SER A O 1
ATOM 1423 N N . ARG A 1 182 ? 2.221 0.601 -14.589 1.00 88.00 182 ARG A N 1
ATOM 1424 C CA . ARG A 1 182 ? 1.062 1.492 -14.736 1.00 88.00 182 ARG A CA 1
ATOM 1425 C C . ARG A 1 182 ? 0.181 1.561 -13.485 1.00 88.00 182 ARG A C 1
ATOM 1427 O O . ARG A 1 182 ? -0.103 0.544 -12.846 1.00 88.00 182 ARG A O 1
ATOM 1434 N N . PHE A 1 183 ? -0.341 2.757 -13.191 1.00 90.50 183 PHE A N 1
ATOM 1435 C CA . PHE A 1 183 ? -1.266 2.963 -12.070 1.00 90.50 183 PHE A CA 1
ATOM 1436 C C . PHE A 1 183 ? -2.589 2.210 -12.221 1.00 90.50 183 PHE A C 1
ATOM 1438 O O . PHE A 1 183 ? -3.095 1.724 -11.217 1.00 90.50 183 PHE A O 1
ATOM 1445 N N . ASP A 1 184 ? -3.141 2.054 -13.427 1.00 90.31 184 ASP A N 1
ATOM 1446 C CA . ASP A 1 184 ? -4.377 1.285 -13.630 1.00 90.31 184 ASP A CA 1
ATOM 1447 C C . ASP A 1 184 ? -4.185 -0.196 -13.290 1.00 90.31 184 ASP A C 1
ATOM 1449 O O . ASP A 1 184 ? -5.017 -0.771 -12.584 1.00 90.31 184 ASP A O 1
ATOM 1453 N N . THR A 1 185 ? -3.065 -0.800 -13.702 1.00 91.50 185 THR A N 1
ATOM 1454 C CA . THR A 1 185 ? -2.709 -2.175 -13.317 1.00 91.50 185 THR A CA 1
ATOM 1455 C C . THR A 1 185 ? -2.589 -2.300 -11.798 1.00 91.50 185 THR A C 1
ATOM 1457 O O . THR A 1 185 ? -3.146 -3.220 -11.196 1.00 91.50 185 THR A O 1
ATOM 1460 N N . PHE A 1 186 ? -1.904 -1.350 -11.156 1.00 93.25 186 PHE A N 1
ATOM 1461 C CA . PHE A 1 186 ? -1.754 -1.317 -9.703 1.00 93.25 186 PHE A CA 1
ATOM 1462 C C . PHE A 1 186 ? -3.102 -1.149 -8.981 1.00 93.25 186 PHE A C 1
ATOM 1464 O O . PHE A 1 186 ? -3.446 -1.951 -8.114 1.00 93.25 186 PHE A O 1
ATOM 1471 N N . ILE A 1 187 ? -3.914 -0.164 -9.364 1.00 93.62 187 ILE A N 1
ATOM 1472 C CA . ILE A 1 187 ? -5.211 0.124 -8.738 1.00 93.62 187 ILE A CA 1
ATOM 1473 C C . ILE A 1 187 ? -6.184 -1.042 -8.926 1.00 93.62 187 ILE A C 1
ATOM 1475 O O . ILE A 1 187 ? -6.915 -1.368 -7.992 1.00 93.62 187 ILE A O 1
ATOM 1479 N N . LYS A 1 188 ? -6.149 -1.739 -10.068 1.00 92.19 188 LYS A N 1
ATOM 1480 C CA . LYS A 1 188 ? -6.965 -2.940 -10.308 1.00 92.19 188 LYS A CA 1
ATOM 1481 C C . LYS A 1 188 ? -6.701 -4.054 -9.288 1.00 92.19 188 LYS A C 1
ATOM 1483 O O . LYS A 1 188 ? -7.629 -4.774 -8.925 1.00 92.19 188 LYS A O 1
ATOM 1488 N N . VAL A 1 189 ? -5.457 -4.200 -8.829 1.00 92.81 189 VAL A N 1
ATOM 1489 C CA . VAL A 1 189 ? -5.071 -5.221 -7.840 1.00 92.81 189 VAL A CA 1
ATOM 1490 C C . VAL A 1 189 ? -5.295 -4.723 -6.417 1.00 92.81 189 VAL A C 1
ATOM 1492 O O . VAL A 1 189 ? -5.988 -5.374 -5.637 1.00 92.81 189 VAL A O 1
ATOM 1495 N N . PHE A 1 190 ? -4.712 -3.573 -6.085 1.00 93.38 190 PHE A N 1
ATOM 1496 C CA . PHE A 1 190 ? -4.574 -3.108 -4.706 1.00 93.38 190 PHE A CA 1
ATOM 1497 C C . PHE A 1 190 ? -5.753 -2.254 -4.235 1.00 93.38 190 PHE A C 1
ATOM 1499 O O . PHE A 1 190 ? -6.060 -2.246 -3.045 1.00 93.38 190 PHE A O 1
ATOM 1506 N N . GLN A 1 191 ? -6.445 -1.584 -5.160 1.00 93.50 191 GLN A N 1
ATOM 1507 C CA . GLN A 1 191 ? -7.585 -0.707 -4.875 1.00 93.50 191 GLN A CA 1
ATOM 1508 C C . GLN A 1 191 ? -7.302 0.275 -3.712 1.00 93.50 191 GLN A C 1
ATOM 1510 O O . GLN A 1 191 ? -8.072 0.330 -2.748 1.00 93.50 191 GLN A O 1
ATOM 1515 N N . PRO A 1 192 ? -6.178 1.023 -3.740 1.00 95.44 192 PRO A N 1
ATOM 1516 C CA . PRO A 1 192 ? -5.856 1.974 -2.682 1.00 95.44 192 PRO A CA 1
ATOM 1517 C C . PRO A 1 192 ? -6.869 3.122 -2.656 1.00 95.44 192 PRO A C 1
ATOM 1519 O O . PRO A 1 192 ? -7.333 3.581 -3.697 1.00 95.44 192 PRO A O 1
ATOM 1522 N N . HIS A 1 193 ? -7.156 3.660 -1.473 1.00 95.62 193 HIS A N 1
ATOM 1523 C CA . HIS A 1 193 ? -7.909 4.913 -1.362 1.00 95.62 193 HIS A CA 1
ATOM 1524 C C . HIS A 1 193 ? -7.029 6.112 -1.727 1.00 95.62 193 HIS A C 1
ATOM 1526 O O . HIS A 1 193 ? -7.501 7.083 -2.315 1.00 95.62 193 HIS A O 1
ATOM 1532 N N . VAL A 1 194 ? -5.744 6.042 -1.363 1.00 97.31 194 VAL A N 1
ATOM 1533 C CA . VAL A 1 194 ? -4.766 7.109 -1.583 1.00 97.31 194 VAL A CA 1
ATOM 1534 C C . VAL A 1 194 ? -3.454 6.515 -2.067 1.00 97.31 194 VAL A C 1
ATOM 1536 O O . VAL A 1 194 ? -2.960 5.549 -1.484 1.00 97.31 194 VAL A O 1
ATOM 1539 N N . ILE A 1 195 ? -2.861 7.136 -3.081 1.00 96.06 195 ILE A N 1
ATOM 1540 C CA . ILE A 1 195 ? -1.479 6.913 -3.494 1.00 96.06 195 ILE A CA 1
ATOM 1541 C C . ILE A 1 195 ? -0.669 8.169 -3.175 1.00 96.06 195 ILE A C 1
ATOM 1543 O O . ILE A 1 195 ? -0.975 9.251 -3.671 1.00 96.06 195 ILE A O 1
ATOM 1547 N N . LEU A 1 196 ? 0.375 8.024 -2.362 1.00 95.50 196 LEU A N 1
ATOM 1548 C CA . LEU A 1 196 ? 1.394 9.050 -2.160 1.00 95.50 196 LEU A CA 1
ATOM 1549 C C . LEU A 1 196 ? 2.509 8.814 -3.174 1.00 95.50 196 LEU A C 1
ATOM 1551 O O . LEU A 1 196 ? 3.271 7.859 -3.036 1.00 95.50 196 LEU A O 1
ATOM 1555 N N . TYR A 1 197 ? 2.575 9.649 -4.204 1.00 92.75 197 TYR A N 1
ATOM 1556 C CA . TYR A 1 197 ? 3.478 9.464 -5.330 1.00 92.75 197 TYR A CA 1
ATOM 1557 C C . TYR A 1 197 ? 4.619 10.483 -5.284 1.00 92.75 197 TYR A C 1
ATOM 1559 O O . TYR A 1 197 ? 4.379 11.674 -5.423 1.00 92.75 197 TYR A O 1
ATOM 1567 N N . PHE A 1 198 ? 5.857 10.027 -5.075 1.00 88.81 198 PHE A N 1
ATOM 1568 C CA . PHE A 1 198 ? 7.053 10.877 -5.031 1.00 88.81 198 PHE A CA 1
ATOM 1569 C C . PHE A 1 198 ? 7.916 10.661 -6.278 1.00 88.81 198 PHE A C 1
ATOM 1571 O O . PHE A 1 198 ? 8.545 9.609 -6.432 1.00 88.81 198 PHE A O 1
ATOM 1578 N N . TYR A 1 199 ? 7.995 11.657 -7.164 1.00 82.56 199 TYR A N 1
ATOM 1579 C CA . TYR A 1 199 ? 8.687 11.491 -8.445 1.00 82.56 199 TYR A CA 1
ATOM 1580 C C . TYR A 1 199 ? 9.306 12.771 -9.020 1.00 82.56 199 TYR A C 1
ATOM 1582 O O . TYR A 1 199 ? 9.075 13.868 -8.534 1.00 82.56 199 TYR A O 1
ATOM 1590 N N . ARG A 1 200 ? 10.195 12.633 -10.016 1.00 73.44 200 ARG A N 1
ATOM 1591 C CA . ARG A 1 200 ? 11.122 13.678 -10.507 1.00 73.44 200 ARG A CA 1
ATOM 1592 C C . ARG A 1 200 ? 10.495 15.054 -10.733 1.00 73.44 200 ARG A C 1
ATOM 1594 O O . ARG A 1 200 ? 11.119 16.049 -10.369 1.00 73.44 200 ARG A O 1
ATOM 1601 N N . ASP A 1 201 ? 9.302 15.108 -11.306 1.00 67.31 201 ASP A N 1
ATOM 1602 C CA . ASP A 1 201 ? 8.570 16.342 -11.562 1.00 67.31 201 ASP A CA 1
ATOM 1603 C C . ASP A 1 201 ? 7.212 16.342 -10.843 1.00 67.31 201 ASP A C 1
ATOM 1605 O O . ASP A 1 201 ? 6.625 15.302 -10.551 1.00 67.31 201 ASP A O 1
ATOM 1609 N N . SER A 1 202 ? 6.716 17.542 -10.532 1.00 57.88 202 SER A N 1
ATOM 1610 C CA . SER A 1 202 ? 5.400 17.737 -9.907 1.00 57.88 202 SER A CA 1
ATOM 1611 C C . SER A 1 202 ? 4.249 17.448 -10.869 1.00 57.88 202 SER A C 1
ATOM 1613 O O . SER A 1 202 ? 3.098 17.403 -10.443 1.00 57.88 202 SER A O 1
ATOM 1615 N N . GLU A 1 203 ? 4.535 17.231 -12.154 1.00 59.00 203 GLU A N 1
ATOM 1616 C CA . GLU A 1 203 ? 3.530 16.895 -13.159 1.00 59.00 203 GLU A CA 1
ATOM 1617 C C . GLU A 1 203 ? 3.229 15.392 -13.162 1.00 59.00 203 GLU A C 1
ATOM 1619 O O . GLU A 1 203 ? 2.126 14.988 -13.515 1.00 59.00 203 GLU A O 1
ATOM 1624 N N . GLY A 1 204 ? 4.174 14.574 -12.695 1.00 55.06 204 GLY A N 1
ATOM 1625 C CA . GLY A 1 204 ? 4.080 13.124 -12.631 1.00 55.06 204 GLY A CA 1
ATOM 1626 C C . GLY A 1 204 ? 4.145 12.473 -14.011 1.00 55.06 204 GLY A C 1
ATOM 1627 O O . GLY A 1 204 ? 3.919 11.270 -14.115 1.00 55.06 204 GLY A O 1
ATOM 1628 N N . GLN A 1 205 ? 4.489 13.248 -15.049 1.00 52.22 205 GLN A N 1
ATOM 1629 C CA . GLN A 1 205 ? 4.422 12.880 -16.474 1.00 52.22 205 GLN A CA 1
ATOM 1630 C C . GLN A 1 205 ? 5.279 11.669 -16.838 1.00 52.22 205 GLN A C 1
ATOM 1632 O O . GLN A 1 205 ? 5.097 11.044 -17.878 1.00 52.22 205 GLN A O 1
ATOM 1637 N N . SER A 1 206 ? 6.235 11.347 -15.982 1.00 53.53 206 SER A N 1
ATOM 1638 C CA . SER A 1 206 ? 7.205 10.287 -16.184 1.00 53.53 206 SER A CA 1
ATOM 1639 C C . SER A 1 206 ? 6.746 8.920 -15.660 1.00 53.53 206 SER A C 1
ATOM 1641 O O . SER A 1 206 ? 7.452 7.942 -15.896 1.00 53.53 206 SER A O 1
ATOM 1643 N N . LEU A 1 207 ? 5.551 8.830 -15.050 1.00 58.28 207 LEU A N 1
ATOM 1644 C CA . LEU A 1 207 ? 4.738 7.614 -15.112 1.00 58.28 207 LEU A CA 1
ATOM 1645 C C . LEU A 1 207 ? 3.629 7.801 -16.133 1.00 58.28 207 LEU A C 1
ATOM 1647 O O . LEU A 1 207 ? 2.745 8.648 -15.976 1.00 58.28 207 LEU A O 1
ATOM 1651 N N . ARG A 1 208 ? 3.696 6.988 -17.189 1.00 62.16 208 ARG A N 1
ATOM 1652 C CA . ARG A 1 208 ? 2.680 6.940 -18.234 1.00 62.16 208 ARG A CA 1
ATOM 1653 C C . ARG A 1 208 ? 1.355 6.588 -17.541 1.00 62.16 208 ARG A C 1
ATOM 1655 O O . ARG A 1 208 ? 1.315 5.600 -16.809 1.00 62.16 208 ARG A O 1
ATOM 1662 N N . ASN A 1 209 ? 0.330 7.430 -17.738 1.00 66.06 209 ASN A N 1
ATOM 1663 C CA . ASN A 1 209 ? -1.095 7.265 -17.369 1.00 66.06 209 ASN A CA 1
ATOM 1664 C C . ASN A 1 209 ? -1.698 8.248 -16.353 1.00 66.06 209 ASN A C 1
ATOM 1666 O O . ASN A 1 209 ? -2.849 8.063 -15.959 1.00 66.06 209 ASN A O 1
ATOM 1670 N N . LEU A 1 210 ? -1.014 9.335 -15.984 1.00 72.06 210 LEU A N 1
ATOM 1671 C CA . LEU A 1 210 ? -1.688 10.491 -15.367 1.00 72.06 210 LEU A CA 1
ATOM 1672 C C . LEU A 1 210 ? -2.360 11.376 -16.433 1.00 72.06 210 LEU A C 1
ATOM 1674 O O . LEU A 1 210 ? -2.117 12.578 -16.511 1.00 72.06 210 LEU A O 1
ATOM 1678 N N . SER A 1 211 ? -3.159 10.765 -17.307 1.00 72.31 211 SER A N 1
ATOM 1679 C CA . SER A 1 211 ? -3.914 11.465 -18.345 1.00 72.31 211 SER A CA 1
ATOM 1680 C C . SER A 1 211 ? -5.338 10.928 -18.459 1.00 72.31 211 SER A C 1
ATOM 1682 O O . SER A 1 211 ? -5.640 9.798 -18.056 1.00 72.31 211 SER A O 1
ATOM 1684 N N . GLU A 1 212 ? -6.208 11.743 -19.057 1.00 73.25 212 GLU A N 1
ATOM 1685 C CA . GLU A 1 212 ? -7.620 11.409 -19.262 1.00 73.25 212 GLU A CA 1
ATOM 1686 C C . GLU A 1 212 ? -7.808 10.144 -20.111 1.00 73.25 212 GLU A C 1
ATOM 1688 O O . GLU A 1 212 ? -8.755 9.397 -19.882 1.00 73.25 212 GLU A O 1
ATOM 1693 N N . GLU A 1 213 ? -6.878 9.854 -21.032 1.00 79.12 213 GLU A N 1
ATOM 1694 C CA . GLU A 1 213 ? -6.875 8.637 -21.861 1.00 79.12 213 GLU A CA 1
ATOM 1695 C C . GLU A 1 213 ? -6.933 7.357 -21.017 1.00 79.12 213 GLU A C 1
ATOM 1697 O O . GLU A 1 213 ? -7.578 6.380 -21.393 1.00 79.12 213 GLU A O 1
ATOM 1702 N N . TYR A 1 214 ? -6.306 7.382 -19.842 1.00 79.00 214 TYR A N 1
ATOM 1703 C CA . TYR A 1 214 ? -6.265 6.252 -18.921 1.00 79.00 214 TYR A CA 1
ATOM 1704 C C . TYR A 1 214 ? -7.295 6.373 -17.793 1.00 79.00 214 TYR A C 1
ATOM 1706 O O . TYR A 1 214 ? -7.265 5.594 -16.845 1.00 79.00 214 TYR A O 1
ATOM 1714 N N . GLY A 1 215 ? -8.219 7.334 -17.880 1.00 84.00 215 GLY A N 1
ATOM 1715 C CA . GLY A 1 215 ? -9.223 7.588 -16.848 1.00 84.00 215 GLY A CA 1
ATOM 1716 C C . GLY A 1 215 ? -8.658 8.267 -15.598 1.00 84.00 215 GLY A C 1
ATOM 1717 O O . GLY A 1 215 ? -9.239 8.131 -14.520 1.00 84.00 215 GLY A O 1
ATOM 1718 N N . CYS A 1 216 ? -7.526 8.968 -15.723 1.00 89.62 216 CYS A N 1
ATOM 1719 C CA . CYS A 1 216 ? -6.941 9.760 -14.650 1.00 89.62 216 CYS A CA 1
ATOM 1720 C C . CYS A 1 216 ? -7.212 11.253 -14.880 1.00 89.62 216 CYS A C 1
ATOM 1722 O O . CYS A 1 216 ? -6.801 11.826 -15.886 1.00 89.62 216 CYS A O 1
ATOM 1724 N N . GLU A 1 217 ? -7.905 11.889 -13.941 1.00 91.38 217 GLU A N 1
ATOM 1725 C CA . GLU A 1 217 ? -8.316 13.289 -14.034 1.00 91.38 217 GLU A CA 1
ATOM 1726 C C . GLU A 1 217 ? -7.493 14.153 -13.077 1.00 91.38 217 GLU A C 1
ATOM 1728 O O . GLU A 1 217 ? -7.436 13.878 -11.875 1.00 91.38 217 GLU A O 1
ATOM 1733 N N . PHE A 1 218 ? -6.891 15.228 -13.590 1.00 91.94 218 PHE A N 1
ATOM 1734 C CA . PHE A 1 218 ? -6.307 16.266 -12.743 1.00 91.94 218 PHE A CA 1
ATOM 1735 C C . PHE A 1 218 ? -7.413 17.011 -11.995 1.00 91.94 218 PHE A C 1
ATOM 1737 O O . PHE A 1 218 ? -8.362 17.506 -12.599 1.00 91.94 218 PHE A O 1
ATOM 1744 N N . ARG A 1 219 ? -7.281 17.115 -10.673 1.00 93.25 219 ARG A N 1
ATOM 1745 C CA . ARG A 1 219 ? -8.259 17.806 -9.829 1.00 93.25 219 ARG A CA 1
ATOM 1746 C C . ARG A 1 219 ? -7.825 19.226 -9.527 1.00 93.25 219 ARG A C 1
ATOM 1748 O O . ARG A 1 219 ? -8.561 20.161 -9.822 1.00 93.25 219 ARG A O 1
ATOM 1755 N N . GLN A 1 220 ? -6.659 19.379 -8.907 1.00 94.25 220 GLN A N 1
ATOM 1756 C CA . GLN A 1 220 ? -6.135 20.674 -8.478 1.00 94.25 220 GLN A CA 1
ATOM 1757 C C . GLN A 1 220 ? -4.686 20.565 -7.993 1.00 94.25 220 GLN A C 1
ATOM 1759 O O . GLN A 1 220 ? -4.166 19.475 -7.746 1.00 94.25 220 GLN A O 1
ATOM 1764 N N . SER A 1 221 ? -4.061 21.724 -7.800 1.00 94.25 221 SER A N 1
ATOM 1765 C CA . SER A 1 221 ? -2.752 21.865 -7.165 1.00 94.25 221 SER A CA 1
ATOM 1766 C C . SER A 1 221 ? -2.905 22.398 -5.741 1.00 94.25 221 SER A C 1
ATOM 1768 O O . SER A 1 221 ? -3.761 23.238 -5.466 1.00 94.25 221 SER A O 1
ATOM 1770 N N . TRP A 1 222 ? -2.041 21.940 -4.843 1.00 94.00 222 TRP A N 1
ATOM 1771 C CA . TRP A 1 222 ? -2.037 22.282 -3.427 1.00 94.00 222 TRP A CA 1
ATOM 1772 C C . TRP A 1 222 ? -0.682 22.833 -2.991 1.00 94.00 222 TRP A C 1
ATOM 1774 O O . TRP A 1 222 ? 0.364 22.358 -3.436 1.00 94.00 222 TRP A O 1
ATOM 1784 N N . GLY A 1 223 ? -0.717 23.777 -2.047 1.00 90.06 223 GLY A N 1
ATOM 1785 C CA . GLY A 1 223 ? 0.468 24.400 -1.455 1.00 90.06 223 GLY A CA 1
ATOM 1786 C C . GLY A 1 223 ? 1.197 25.373 -2.387 1.00 90.06 223 GLY A C 1
ATOM 1787 O O . GLY A 1 223 ? 0.876 25.508 -3.569 1.00 90.06 223 GLY A O 1
ATOM 1788 N N . ASP A 1 224 ? 2.192 26.063 -1.832 1.00 83.94 224 ASP A N 1
ATOM 1789 C CA . ASP A 1 224 ? 2.973 27.059 -2.564 1.00 83.94 224 ASP A CA 1
ATOM 1790 C C . ASP A 1 224 ? 3.732 26.419 -3.733 1.00 83.94 224 ASP A C 1
ATOM 1792 O O . ASP A 1 224 ? 4.372 25.376 -3.584 1.00 83.94 224 ASP A O 1
ATOM 1796 N N . GLY A 1 225 ? 3.666 27.056 -4.905 1.00 80.19 225 GLY A N 1
ATOM 1797 C CA . GLY A 1 225 ? 4.371 26.597 -6.104 1.00 80.19 225 GLY A CA 1
ATOM 1798 C C . GLY A 1 225 ? 3.900 25.241 -6.640 1.00 80.19 225 GLY A C 1
ATOM 1799 O O . GLY A 1 225 ? 4.708 24.530 -7.233 1.00 80.19 225 GLY A O 1
ATOM 1800 N N . GLU A 1 226 ? 2.630 24.878 -6.421 1.00 84.25 226 GLU A N 1
ATOM 1801 C CA . GLU A 1 226 ? 2.059 23.581 -6.831 1.00 84.25 226 GLU A CA 1
ATOM 1802 C C . GLU A 1 226 ? 2.804 22.388 -6.215 1.00 84.25 226 GLU A C 1
ATOM 1804 O O . GLU A 1 226 ? 3.107 21.390 -6.872 1.00 84.25 226 GLU A O 1
ATOM 1809 N N . ALA A 1 227 ? 3.110 22.520 -4.925 1.00 87.00 227 ALA A N 1
ATOM 1810 C CA . ALA A 1 227 ? 3.802 21.538 -4.102 1.00 87.00 227 ALA A CA 1
ATOM 1811 C C . ALA A 1 227 ? 3.271 20.099 -4.260 1.00 87.00 227 ALA A C 1
ATOM 1813 O O . ALA A 1 227 ? 4.072 19.161 -4.323 1.00 87.00 227 ALA A O 1
ATOM 1814 N N . ILE A 1 228 ? 1.944 19.932 -4.318 1.00 93.00 228 ILE A N 1
ATOM 1815 C CA . ILE A 1 228 ? 1.276 18.645 -4.548 1.00 93.00 228 ILE A CA 1
ATOM 1816 C C . ILE A 1 228 ? 0.235 18.806 -5.652 1.00 93.00 228 ILE A C 1
ATOM 1818 O O . ILE A 1 228 ? -0.640 19.662 -5.547 1.00 93.00 228 ILE A O 1
ATOM 1822 N N . ARG A 1 229 ? 0.277 17.949 -6.672 1.00 92.50 229 ARG A N 1
ATOM 1823 C CA . ARG A 1 229 ? -0.803 17.824 -7.659 1.00 92.50 229 ARG A CA 1
ATOM 1824 C C . ARG A 1 229 ? -1.705 16.654 -7.307 1.00 92.50 229 ARG A C 1
ATOM 1826 O O . ARG A 1 229 ? -1.236 15.537 -7.108 1.00 92.50 229 ARG A O 1
ATOM 1833 N N . GLU A 1 230 ? -2.998 16.918 -7.229 1.00 94.31 230 GLU A N 1
ATOM 1834 C CA . GLU A 1 230 ? -4.016 15.911 -6.966 1.00 94.31 230 GLU A CA 1
ATOM 1835 C C . GLU A 1 230 ? -4.595 15.396 -8.283 1.00 94.31 230 GLU A C 1
ATOM 1837 O O . GLU A 1 230 ? -5.093 16.173 -9.101 1.00 94.31 230 GLU A O 1
ATOM 1842 N N . TYR A 1 231 ? -4.590 14.078 -8.439 1.00 93.62 231 TYR A N 1
ATOM 1843 C CA . TYR A 1 231 ? -5.278 13.374 -9.509 1.00 93.62 231 TYR A CA 1
ATOM 1844 C C . TYR A 1 231 ? -6.293 12.383 -8.932 1.00 93.62 231 TYR A C 1
ATOM 1846 O O . TYR A 1 231 ? -6.156 11.916 -7.799 1.00 93.62 231 TYR A O 1
ATOM 1854 N N . GLN A 1 232 ? -7.305 12.039 -9.720 1.00 94.12 232 GLN A N 1
ATOM 1855 C CA . GLN A 1 232 ? -8.315 11.038 -9.387 1.00 94.12 232 GLN A CA 1
ATOM 1856 C C . GLN A 1 232 ? -8.336 9.960 -10.469 1.00 94.12 232 GLN A C 1
ATOM 1858 O O . GLN A 1 232 ? -8.432 10.283 -11.649 1.00 94.12 232 GLN A O 1
ATOM 1863 N N . MET A 1 233 ? -8.291 8.689 -10.073 1.00 93.25 233 MET A N 1
ATOM 1864 C CA . MET A 1 233 ? -8.433 7.548 -10.978 1.00 93.25 233 MET A CA 1
ATOM 1865 C C . MET A 1 233 ? -9.415 6.544 -10.371 1.00 93.25 233 MET A C 1
ATOM 1867 O O . MET A 1 233 ? -9.106 5.882 -9.380 1.00 93.25 233 MET A O 1
ATOM 1871 N N . GLY A 1 234 ? -10.631 6.470 -10.919 1.00 91.25 234 GLY A N 1
ATOM 1872 C CA . GLY A 1 234 ? -11.739 5.779 -10.249 1.00 91.25 234 GLY A CA 1
ATOM 1873 C C . GLY A 1 234 ? -11.991 6.379 -8.861 1.00 91.25 234 GLY A C 1
ATOM 1874 O O . GLY A 1 234 ? -12.086 7.597 -8.734 1.00 91.25 234 GLY A O 1
ATOM 1875 N N . ASP A 1 235 ? -12.023 5.546 -7.819 1.00 91.50 235 ASP A N 1
ATOM 1876 C CA . ASP A 1 235 ? -12.168 5.980 -6.417 1.00 91.50 235 ASP A CA 1
ATOM 1877 C C . ASP A 1 235 ? -10.830 6.324 -5.731 1.00 91.50 235 ASP A C 1
ATOM 1879 O O . ASP A 1 235 ? -10.812 6.799 -4.593 1.00 91.50 235 ASP A O 1
ATOM 1883 N N . THR A 1 236 ? -9.700 6.122 -6.412 1.00 95.25 236 THR A N 1
ATOM 1884 C CA . THR A 1 236 ? -8.360 6.360 -5.867 1.00 95.25 236 THR A CA 1
ATOM 1885 C C . THR A 1 236 ? -7.918 7.809 -6.064 1.00 95.25 236 THR A C 1
ATOM 1887 O O . THR A 1 236 ? -7.883 8.316 -7.187 1.00 95.25 236 THR A O 1
ATOM 1890 N N . ILE A 1 237 ? -7.489 8.452 -4.976 1.00 96.62 237 ILE A N 1
ATOM 1891 C CA . ILE A 1 237 ? -6.819 9.759 -5.008 1.00 96.62 237 ILE A CA 1
ATOM 1892 C C . ILE A 1 237 ? -5.312 9.543 -5.150 1.00 96.62 237 ILE A C 1
ATOM 1894 O O . ILE A 1 237 ? -4.714 8.797 -4.378 1.00 96.62 237 ILE A O 1
ATOM 1898 N N . ILE A 1 238 ? -4.675 10.224 -6.095 1.00 94.75 238 ILE A N 1
ATOM 1899 C CA . ILE A 1 238 ? -3.222 10.204 -6.283 1.00 94.75 238 ILE A CA 1
ATOM 1900 C C . ILE A 1 238 ? -2.684 11.588 -5.936 1.00 94.75 238 ILE A C 1
ATOM 1902 O O . ILE A 1 238 ? -3.026 12.581 -6.575 1.00 94.75 238 ILE A O 1
ATOM 1906 N N . LEU A 1 239 ? -1.837 11.656 -4.913 1.00 95.25 239 LEU A N 1
ATOM 1907 C CA . LEU A 1 239 ? -1.136 12.869 -4.514 1.00 95.25 239 LEU A CA 1
ATOM 1908 C C . LEU A 1 239 ? 0.273 12.808 -5.090 1.00 95.25 239 LEU A C 1
ATOM 1910 O O . LEU A 1 239 ? 1.136 12.117 -4.549 1.00 95.25 239 LEU A O 1
ATOM 1914 N N . ASN A 1 240 ? 0.487 13.500 -6.205 1.00 92.62 240 ASN A N 1
ATOM 1915 C CA . ASN A 1 240 ? 1.789 13.591 -6.838 1.00 92.62 240 ASN A CA 1
ATOM 1916 C C . ASN A 1 24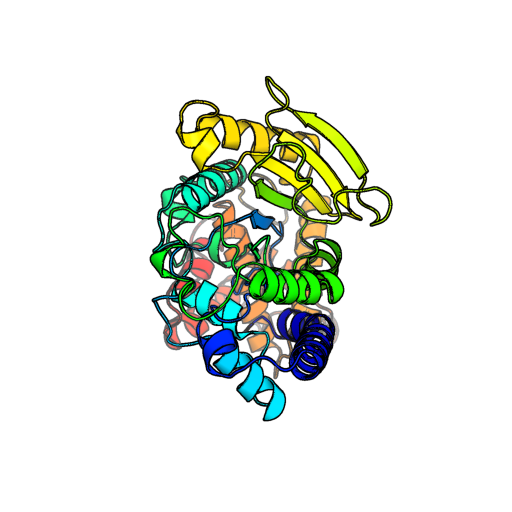0 ? 2.630 14.704 -6.212 1.00 92.62 240 ASN A C 1
ATOM 1918 O O . ASN A 1 240 ? 2.212 15.857 -6.117 1.00 92.62 240 ASN A O 1
ATOM 1922 N N . MET A 1 241 ? 3.841 14.341 -5.830 1.00 91.19 241 MET A N 1
ATOM 1923 C CA . MET A 1 241 ? 4.829 15.141 -5.134 1.00 91.19 241 MET A CA 1
ATOM 1924 C C . MET A 1 241 ? 6.160 15.037 -5.865 1.00 91.19 241 MET A C 1
ATOM 1926 O O . MET A 1 241 ? 6.504 13.999 -6.430 1.00 91.19 241 MET A O 1
ATOM 1930 N N . ARG A 1 242 ? 6.972 16.095 -5.784 1.00 87.50 242 ARG A N 1
ATOM 1931 C CA . ARG A 1 242 ? 8.349 16.026 -6.286 1.00 87.50 242 ARG A CA 1
ATOM 1932 C C . ARG A 1 242 ? 9.183 14.990 -5.529 1.00 87.50 242 ARG A C 1
ATOM 1934 O O . ARG A 1 242 ? 8.932 14.680 -4.368 1.00 87.50 242 ARG A O 1
ATOM 1941 N N . HIS A 1 243 ? 10.226 14.494 -6.183 1.00 86.25 243 HIS A N 1
ATOM 1942 C CA . HIS A 1 243 ? 11.099 13.476 -5.622 1.00 86.25 243 HIS A CA 1
ATOM 1943 C C . HIS A 1 243 ? 11.732 13.963 -4.315 1.00 86.25 243 HIS A C 1
ATOM 1945 O O . HIS A 1 243 ? 12.137 15.124 -4.194 1.00 86.25 243 HIS A O 1
ATOM 1951 N N . THR A 1 244 ? 11.886 13.061 -3.351 1.00 86.69 244 THR A N 1
ATOM 1952 C CA . THR A 1 244 ? 12.359 13.400 -2.002 1.00 86.69 244 THR A CA 1
ATOM 1953 C C . THR A 1 244 ? 13.778 13.964 -1.989 1.00 86.69 244 THR A C 1
ATOM 1955 O O . THR A 1 244 ? 14.091 14.800 -1.145 1.00 86.69 244 THR A O 1
ATOM 1958 N N . THR A 1 245 ? 14.622 13.623 -2.971 1.00 83.69 245 THR A N 1
ATOM 1959 C CA . THR A 1 245 ? 15.916 14.297 -3.195 1.00 83.69 245 THR A CA 1
A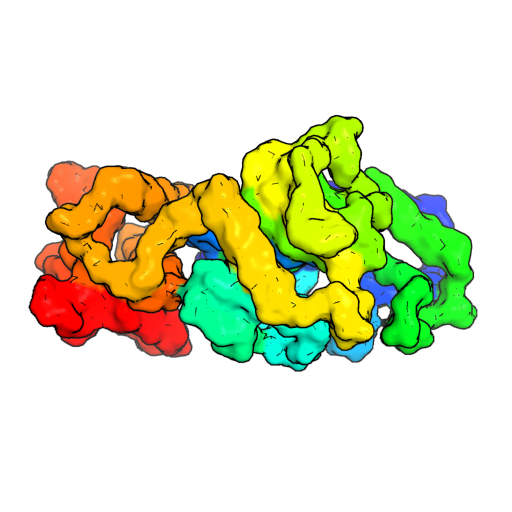TOM 1960 C C . THR A 1 245 ? 15.739 15.799 -3.418 1.00 83.69 245 THR A C 1
ATOM 1962 O O . THR A 1 245 ? 16.394 16.591 -2.746 1.00 83.69 245 THR A O 1
ATOM 1965 N N . TRP A 1 246 ? 14.829 16.211 -4.311 1.00 85.56 246 TRP A N 1
ATOM 1966 C CA . TRP A 1 246 ? 14.550 17.629 -4.559 1.00 85.56 246 TRP A CA 1
ATOM 1967 C C . TRP A 1 246 ? 14.021 18.306 -3.293 1.00 85.56 246 TRP A C 1
ATOM 1969 O O . TRP A 1 246 ? 14.484 19.388 -2.937 1.00 85.56 246 TRP A O 1
ATOM 1979 N N . MET A 1 247 ? 13.117 17.645 -2.566 1.00 88.62 247 MET A N 1
ATOM 1980 C CA . MET A 1 247 ? 12.567 18.167 -1.311 1.00 88.62 247 MET A CA 1
ATOM 1981 C C . MET A 1 247 ? 13.657 18.369 -0.244 1.00 88.62 247 MET A C 1
ATOM 1983 O O . MET A 1 247 ? 13.770 19.454 0.332 1.00 88.62 247 MET A O 1
ATOM 1987 N N . ARG A 1 248 ? 14.540 17.375 -0.061 1.00 85.88 248 ARG A N 1
ATOM 1988 C CA . ARG A 1 248 ? 15.667 17.391 0.890 1.00 85.88 248 ARG A CA 1
ATOM 1989 C C . ARG A 1 248 ? 16.647 18.543 0.655 1.00 85.88 248 ARG A C 1
ATOM 1991 O O . ARG A 1 248 ? 17.247 19.011 1.619 1.00 85.88 248 ARG A O 1
ATOM 1998 N N . HIS A 1 249 ? 16.779 19.051 -0.571 1.00 86.38 249 HIS A N 1
ATOM 1999 C CA . HIS A 1 249 ? 17.600 20.232 -0.879 1.00 86.38 249 HIS A CA 1
ATOM 2000 C C . HIS A 1 249 ? 16.992 21.569 -0.403 1.00 86.38 249 HIS A C 1
ATOM 2002 O O . HIS A 1 249 ? 17.414 22.634 -0.843 1.00 86.38 249 HIS A O 1
ATOM 2008 N N . GLY A 1 250 ? 16.024 21.531 0.518 1.00 83.75 250 GLY A N 1
ATOM 2009 C CA . GLY A 1 250 ? 15.433 22.709 1.153 1.00 83.75 250 GLY A CA 1
ATOM 2010 C C . GLY A 1 250 ? 14.183 23.234 0.452 1.00 83.75 250 GLY A C 1
ATOM 2011 O O . GLY A 1 250 ? 13.603 24.207 0.924 1.00 83.75 250 GLY A O 1
ATOM 2012 N N . ASN A 1 251 ? 13.739 22.580 -0.625 1.00 87.75 251 ASN A N 1
ATOM 2013 C CA . ASN A 1 251 ? 12.582 23.023 -1.401 1.00 87.75 251 ASN A CA 1
ATOM 2014 C C . ASN A 1 251 ? 11.240 22.659 -0.749 1.00 87.75 251 ASN A C 1
ATOM 2016 O O . ASN A 1 251 ? 10.239 23.325 -0.990 1.00 87.75 251 ASN A O 1
ATOM 2020 N N . MET A 1 252 ? 11.206 21.622 0.091 1.00 91.31 252 MET A N 1
ATOM 2021 C CA . MET A 1 252 ? 10.049 21.309 0.928 1.00 91.31 252 MET A CA 1
ATOM 2022 C C . MET A 1 252 ? 10.505 20.519 2.146 1.00 91.31 252 MET A C 1
ATOM 2024 O O . MET A 1 252 ? 11.180 19.511 2.003 1.00 91.31 252 MET A O 1
ATOM 2028 N N . LYS A 1 253 ? 10.139 20.957 3.352 1.00 91.94 253 LYS A N 1
ATOM 2029 C CA . LYS A 1 253 ? 10.460 20.215 4.581 1.00 91.94 253 LYS A CA 1
ATOM 2030 C C . LYS A 1 253 ? 9.469 19.069 4.780 1.00 91.94 253 LYS A C 1
ATOM 2032 O O . LYS A 1 253 ? 8.276 19.259 4.559 1.00 91.94 253 LYS A O 1
ATOM 2037 N N . GLU A 1 254 ? 9.934 17.942 5.318 1.00 92.25 254 GLU A N 1
ATOM 2038 C CA . GLU A 1 254 ? 9.103 16.767 5.650 1.00 92.25 254 GLU A CA 1
ATOM 2039 C C . GLU A 1 254 ? 7.821 17.128 6.407 1.00 92.25 254 GLU A C 1
ATOM 2041 O O . GLU A 1 254 ? 6.736 16.697 6.034 1.00 92.25 254 GLU A O 1
ATOM 2046 N N . LYS A 1 255 ? 7.931 17.969 7.445 1.00 93.88 255 LYS A N 1
ATOM 2047 C CA . LYS A 1 255 ? 6.781 18.405 8.247 1.00 93.88 255 LYS A CA 1
ATOM 2048 C C . LYS A 1 255 ? 5.737 19.153 7.409 1.00 93.88 255 LYS A C 1
ATOM 2050 O O . LYS A 1 255 ? 4.551 18.905 7.576 1.00 93.88 255 LYS A O 1
ATOM 2055 N N . VAL A 1 256 ? 6.182 20.020 6.499 1.00 94.25 256 VAL A N 1
ATOM 2056 C CA . VAL A 1 256 ? 5.294 20.786 5.609 1.00 94.25 256 VAL A CA 1
ATOM 2057 C C . VAL A 1 256 ? 4.598 19.846 4.627 1.00 94.25 256 VAL A C 1
ATOM 2059 O O . VAL A 1 256 ? 3.387 19.934 4.452 1.00 94.25 256 VAL A O 1
ATOM 2062 N N . CYS A 1 257 ? 5.343 18.900 4.046 1.00 94.75 257 CYS A N 1
ATOM 2063 C CA . CYS A 1 257 ? 4.782 17.855 3.189 1.00 94.75 257 CYS A CA 1
ATOM 2064 C C . CYS A 1 257 ? 3.705 17.049 3.931 1.00 94.75 257 CYS A C 1
ATOM 2066 O O . CYS A 1 257 ? 2.603 16.861 3.424 1.00 94.75 257 CYS A O 1
ATOM 2068 N N . ALA A 1 258 ? 4.006 16.607 5.154 1.00 96.44 258 ALA A N 1
ATOM 2069 C CA . ALA A 1 258 ? 3.102 15.806 5.966 1.00 96.44 258 ALA A CA 1
ATOM 2070 C C . ALA A 1 258 ? 1.828 16.565 6.369 1.00 96.44 258 ALA A C 1
ATOM 2072 O O . ALA A 1 258 ? 0.732 16.011 6.307 1.00 96.44 258 ALA A O 1
ATOM 2073 N N . GLU A 1 259 ? 1.958 17.836 6.757 1.00 96.69 259 GLU A N 1
ATOM 2074 C CA . GLU A 1 259 ? 0.824 18.708 7.079 1.00 96.69 259 GLU A CA 1
ATOM 2075 C C . GLU A 1 259 ? -0.071 18.943 5.862 1.00 96.69 259 GLU A C 1
ATOM 2077 O O . GLU A 1 259 ? -1.294 18.872 5.986 1.00 96.69 259 GLU A O 1
ATOM 2082 N N . LEU A 1 260 ? 0.523 19.158 4.686 1.00 96.62 260 LEU A N 1
ATOM 2083 C CA . LEU A 1 260 ? -0.227 19.359 3.454 1.00 96.62 260 LEU A CA 1
ATOM 2084 C C . LEU A 1 260 ? -0.970 18.084 3.035 1.00 96.62 260 LEU A C 1
ATOM 2086 O O . LEU A 1 260 ? -2.166 18.155 2.773 1.00 96.62 260 LEU A O 1
ATOM 2090 N N . VAL A 1 261 ? -0.313 16.918 3.057 1.00 97.38 261 VAL A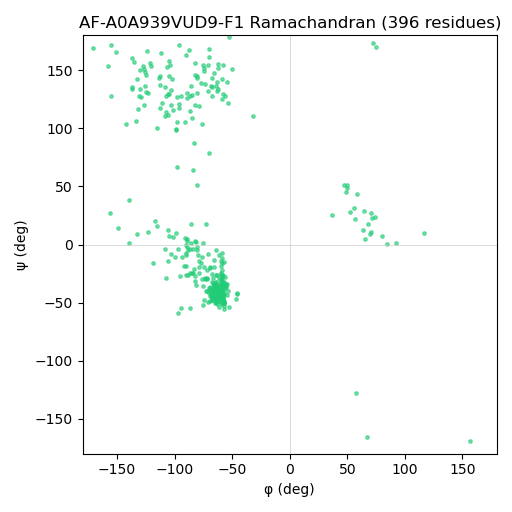 N 1
ATOM 2091 C CA . VAL A 1 261 ? -0.967 15.624 2.783 1.00 97.38 261 VAL A CA 1
ATOM 2092 C C . VAL A 1 261 ? -2.141 15.396 3.735 1.00 97.38 261 VAL A C 1
ATOM 2094 O O . VAL A 1 261 ? -3.249 15.126 3.279 1.00 97.38 261 VAL A O 1
ATOM 2097 N N . ALA A 1 262 ? -1.938 15.552 5.045 1.00 96.38 262 ALA A N 1
ATOM 2098 C CA . ALA A 1 262 ? -3.005 15.347 6.022 1.00 96.38 262 ALA A CA 1
ATOM 2099 C C . ALA A 1 262 ? -4.183 16.314 5.811 1.00 96.38 262 ALA A C 1
ATOM 2101 O O . ALA A 1 262 ? -5.336 15.894 5.882 1.00 96.38 262 ALA A O 1
ATOM 2102 N N . ASN A 1 263 ? -3.908 17.583 5.492 1.00 96.50 263 ASN A N 1
ATOM 2103 C CA . ASN A 1 263 ? -4.945 18.566 5.182 1.00 96.50 263 ASN A CA 1
ATOM 2104 C C . ASN A 1 263 ? -5.756 18.170 3.937 1.00 96.50 263 ASN A C 1
ATOM 2106 O O . ASN A 1 263 ? -6.985 18.176 3.975 1.00 96.50 263 ASN A O 1
ATOM 2110 N N . ILE A 1 264 ? -5.086 17.750 2.859 1.00 96.94 264 ILE A N 1
ATOM 2111 C CA . ILE A 1 264 ? -5.762 17.283 1.640 1.00 96.94 264 ILE A CA 1
ATOM 2112 C C . ILE A 1 264 ? -6.678 16.102 1.971 1.00 96.94 264 ILE A C 1
ATOM 2114 O O . ILE A 1 264 ? -7.860 16.120 1.631 1.00 96.94 264 ILE A O 1
ATOM 2118 N N . LEU A 1 265 ? -6.173 15.098 2.691 1.00 96.00 265 LEU A N 1
ATOM 2119 C CA . LEU A 1 265 ? -6.964 13.919 3.054 1.00 96.00 265 LEU A CA 1
ATOM 2120 C C . LEU A 1 265 ? -8.142 14.253 3.979 1.00 96.00 265 LEU A C 1
ATOM 2122 O O . LEU A 1 265 ? -9.197 13.620 3.869 1.00 96.00 265 LEU A O 1
ATOM 2126 N N . GLN A 1 266 ? -7.996 15.257 4.845 1.00 93.50 266 GLN A N 1
ATOM 2127 C CA . GLN A 1 266 ? -9.083 15.770 5.676 1.00 93.50 266 GLN A CA 1
ATOM 2128 C C . GLN A 1 266 ? -10.164 16.456 4.829 1.00 93.50 266 GLN A C 1
ATOM 2130 O O . GLN A 1 266 ? -11.343 16.145 4.985 1.00 93.50 266 GLN A O 1
ATOM 2135 N N . ILE A 1 267 ? -9.783 17.345 3.904 1.00 94.62 267 ILE A N 1
ATOM 2136 C CA . ILE A 1 267 ? -10.721 18.047 3.007 1.00 94.62 267 ILE A CA 1
ATOM 2137 C C . ILE A 1 267 ? -11.461 17.053 2.107 1.00 94.62 267 ILE A C 1
ATOM 2139 O O . ILE A 1 267 ? -12.666 17.174 1.892 1.00 94.62 267 ILE A O 1
ATOM 2143 N N . ARG A 1 268 ? -10.758 16.024 1.626 1.00 92.62 268 ARG A N 1
ATOM 2144 C CA . ARG A 1 268 ? -11.331 14.934 0.824 1.00 92.62 268 ARG A CA 1
ATOM 2145 C C . ARG A 1 268 ? -12.132 13.925 1.647 1.00 92.62 268 ARG A C 1
ATOM 2147 O O . ARG A 1 268 ? -12.632 12.961 1.075 1.00 92.62 268 ARG A O 1
ATOM 2154 N N . ARG A 1 269 ? -12.257 14.134 2.966 1.00 88.75 269 ARG A N 1
ATOM 2155 C CA . ARG A 1 269 ? -12.989 13.269 3.908 1.00 88.75 269 ARG A CA 1
ATOM 2156 C C . ARG A 1 269 ? -12.500 11.816 3.906 1.00 88.75 269 ARG A C 1
ATOM 2158 O O . ARG A 1 269 ? -13.202 10.913 4.344 1.00 88.75 269 ARG A O 1
ATOM 2165 N N . VAL A 1 270 ? -11.268 11.582 3.454 1.00 88.94 270 VAL A N 1
ATOM 2166 C CA . VAL A 1 270 ? -10.642 10.254 3.458 1.00 88.94 270 VAL A CA 1
ATOM 2167 C C . VAL A 1 270 ? -10.336 9.823 4.889 1.00 88.94 270 VAL A C 1
ATOM 2169 O O . VAL A 1 270 ? -10.488 8.650 5.224 1.00 88.94 270 VAL A O 1
ATOM 2172 N N . LEU A 1 271 ? -9.946 10.777 5.741 1.00 87.19 271 LEU A N 1
ATOM 2173 C CA . LEU A 1 271 ? -9.604 10.517 7.141 1.00 87.19 271 LEU A CA 1
ATOM 2174 C C . LEU A 1 271 ? -10.805 10.122 8.002 1.00 87.19 271 LEU A C 1
ATOM 2176 O O . LEU A 1 271 ? -10.612 9.486 9.031 1.00 87.19 271 LEU A O 1
ATOM 2180 N N . GLU A 1 272 ? -12.038 10.408 7.570 1.00 82.69 272 GLU A N 1
ATOM 2181 C CA . GLU A 1 272 ? -13.244 9.972 8.290 1.00 82.69 272 GLU A CA 1
ATOM 2182 C C . GLU A 1 272 ? -13.317 8.447 8.415 1.00 82.69 272 GLU A C 1
ATOM 2184 O O . GLU A 1 272 ? -13.865 7.941 9.390 1.00 82.69 272 GLU A O 1
ATOM 2189 N N . ARG A 1 273 ? -12.677 7.721 7.487 1.00 82.06 273 ARG A N 1
ATOM 2190 C CA . ARG A 1 273 ? -12.537 6.262 7.539 1.00 82.06 273 ARG A CA 1
ATOM 2191 C C . ARG A 1 273 ? -11.808 5.788 8.798 1.00 82.06 273 ARG A C 1
ATOM 2193 O O . ARG A 1 273 ? -12.106 4.711 9.286 1.00 82.06 273 ARG A O 1
ATOM 2200 N N . LEU A 1 274 ? -10.862 6.563 9.332 1.00 78.81 274 LEU A N 1
ATOM 2201 C CA . LEU A 1 274 ? -10.091 6.176 10.520 1.00 78.81 274 LEU A CA 1
ATOM 2202 C C . LEU A 1 274 ? -10.853 6.387 11.839 1.00 78.81 274 LEU A C 1
ATOM 2204 O O . LEU A 1 274 ? -10.431 5.866 12.872 1.00 78.81 274 LEU A O 1
ATOM 2208 N N . GLY A 1 275 ? -11.955 7.142 11.822 1.00 73.50 275 GLY A N 1
ATOM 2209 C CA . GLY A 1 275 ? -12.603 7.620 13.043 1.00 73.50 275 GLY A CA 1
ATOM 2210 C C . GLY A 1 275 ? -11.739 8.627 13.813 1.00 73.50 275 GLY A C 1
ATOM 2211 O O . GLY A 1 275 ? -10.774 9.182 13.284 1.00 73.50 275 GLY A O 1
ATOM 2212 N N . ALA A 1 276 ? -12.097 8.898 15.071 1.00 78.31 276 ALA A N 1
ATOM 2213 C CA . ALA A 1 276 ? -11.287 9.761 15.927 1.00 78.31 276 ALA A CA 1
ATOM 2214 C C . ALA A 1 276 ? -10.106 8.981 16.531 1.00 78.31 276 ALA A C 1
ATOM 2216 O O . ALA A 1 276 ? -10.233 7.815 16.901 1.00 78.31 276 ALA A O 1
ATOM 2217 N N . ILE A 1 277 ? -8.958 9.646 16.659 1.00 83.31 277 ILE A N 1
ATOM 2218 C CA . ILE A 1 277 ? -7.755 9.081 17.284 1.00 83.31 277 ILE A CA 1
ATOM 2219 C C . ILE A 1 277 ? -7.951 9.006 18.800 1.00 83.31 277 ILE A C 1
ATOM 2221 O O . ILE A 1 277 ? -8.468 9.942 19.411 1.00 83.31 277 ILE A O 1
ATOM 2225 N N . GLY A 1 278 ? -7.520 7.901 19.411 1.00 83.06 278 GLY A N 1
ATOM 2226 C CA . GLY A 1 278 ? -7.645 7.680 20.851 1.00 83.06 278 GLY A CA 1
ATOM 2227 C C . GLY A 1 278 ? -9.080 7.421 21.306 1.00 83.06 278 GLY A C 1
ATOM 2228 O O . GLY A 1 278 ? -9.413 7.672 22.464 1.00 83.06 278 GLY A O 1
ATOM 2229 N N . GLN A 1 279 ? -9.955 6.968 20.407 1.00 85.88 279 GLN A N 1
ATOM 2230 C CA . GLN A 1 279 ? -11.365 6.791 20.720 1.00 85.88 279 GLN A CA 1
ATOM 2231 C C . GLN A 1 279 ? -11.600 5.524 21.554 1.00 85.88 279 GLN A C 1
ATOM 2233 O O . GLN A 1 279 ? -11.030 4.463 21.297 1.00 85.88 279 GLN A O 1
ATOM 2238 N N . PHE A 1 280 ? -12.484 5.633 22.547 1.00 89.81 280 PHE A N 1
ATOM 2239 C CA . PHE A 1 280 ? -13.026 4.494 23.283 1.00 89.81 280 PHE A CA 1
ATOM 2240 C C . PHE A 1 280 ? -14.394 4.115 22.707 1.00 89.81 280 PHE A C 1
ATOM 2242 O O . PHE A 1 280 ? -15.395 4.807 22.914 1.00 89.81 280 PHE A O 1
ATOM 2249 N N . TYR A 1 281 ? -14.428 3.019 21.958 1.00 88.69 281 TYR A N 1
ATOM 2250 C CA . TYR A 1 281 ? -15.618 2.519 21.290 1.00 88.69 281 TYR A CA 1
ATOM 2251 C C . TYR A 1 281 ? -16.439 1.610 22.209 1.00 88.69 281 TYR A C 1
ATOM 2253 O O . TYR A 1 281 ? -16.021 0.501 22.557 1.00 88.69 281 TYR A O 1
ATOM 2261 N N . SER A 1 282 ? -17.650 2.049 22.548 1.00 89.00 282 SER A N 1
ATOM 2262 C CA . SER A 1 282 ? -18.681 1.220 23.172 1.00 89.00 282 SER A CA 1
ATOM 2263 C C . SER A 1 282 ? -19.963 1.249 22.337 1.00 89.00 282 SER A C 1
ATOM 2265 O O . SER A 1 282 ? -20.116 2.077 21.439 1.00 89.00 282 SER A O 1
ATOM 2267 N N . VAL A 1 283 ? -20.890 0.331 22.619 1.00 83.44 283 VAL A N 1
ATOM 2268 C CA . VAL A 1 283 ? -22.196 0.269 21.933 1.00 83.44 283 VAL A CA 1
ATOM 2269 C C . VAL A 1 283 ? -22.953 1.591 22.073 1.00 83.44 283 VAL A C 1
ATOM 2271 O O . VAL A 1 283 ? -23.605 2.027 21.131 1.00 83.44 283 VAL A O 1
ATOM 2274 N N . ASP A 1 284 ? -22.807 2.248 23.222 1.00 83.12 284 ASP A N 1
ATOM 2275 C CA . ASP A 1 284 ? -23.543 3.466 23.555 1.00 83.12 284 ASP A CA 1
ATOM 2276 C C . ASP A 1 284 ? -22.906 4.734 22.964 1.00 83.12 284 ASP A C 1
ATOM 2278 O O . ASP A 1 284 ? -23.579 5.753 22.826 1.00 83.12 284 ASP A O 1
ATOM 2282 N N . THR A 1 285 ? -21.611 4.699 22.624 1.00 83.56 285 THR A N 1
ATOM 2283 C CA . THR A 1 285 ? -20.862 5.879 22.150 1.00 83.56 285 THR A CA 1
ATOM 2284 C C . THR A 1 285 ? -20.570 5.867 20.654 1.00 83.56 285 THR A C 1
ATOM 2286 O O . THR A 1 285 ? -20.180 6.896 20.095 1.00 83.56 285 THR A O 1
ATOM 2289 N N . MET A 1 286 ? -20.736 4.727 19.982 1.00 86.94 286 MET A N 1
ATOM 2290 C CA . MET A 1 286 ? -20.416 4.597 18.565 1.00 86.94 286 MET A CA 1
ATOM 2291 C C . MET A 1 286 ? -21.536 5.161 17.684 1.00 86.94 286 MET A C 1
ATOM 2293 O O . MET A 1 286 ? -22.708 4.822 17.834 1.00 86.94 286 MET A O 1
ATOM 2297 N N . SER A 1 287 ? -21.176 6.009 16.717 1.00 85.12 287 SER A N 1
ATOM 2298 C CA . SER A 1 287 ? -22.143 6.501 15.735 1.00 85.12 287 SER A CA 1
ATOM 2299 C C . SER A 1 287 ? -22.558 5.389 14.765 1.00 85.12 287 SER A C 1
ATOM 2301 O O . SER A 1 287 ? -21.793 4.465 14.480 1.00 85.12 287 SER A O 1
ATOM 2303 N N . ALA A 1 288 ? -23.757 5.507 14.190 1.00 85.25 288 ALA A N 1
ATOM 2304 C CA . ALA A 1 288 ? -24.257 4.530 13.223 1.00 85.25 288 ALA A CA 1
ATOM 2305 C C . ALA A 1 288 ? -23.356 4.389 11.982 1.00 85.25 288 ALA A C 1
ATOM 2307 O O . ALA A 1 288 ? -23.290 3.310 11.402 1.00 85.25 288 ALA A O 1
ATOM 2308 N N . GLN A 1 289 ? -22.674 5.462 11.566 1.00 82.50 289 GLN A N 1
ATOM 2309 C CA . GLN A 1 289 ? -21.758 5.403 10.428 1.00 82.50 289 GLN A CA 1
ATOM 2310 C C . GLN A 1 289 ? -20.498 4.607 10.774 1.00 82.50 289 GLN A C 1
ATOM 2312 O O . GLN A 1 289 ? -20.185 3.655 10.070 1.00 82.50 289 GLN A O 1
ATOM 2317 N N . VAL A 1 290 ? -19.858 4.919 11.906 1.00 82.75 290 VAL A N 1
ATOM 2318 C CA . VAL A 1 290 ? -18.662 4.199 12.371 1.00 82.75 290 VAL A CA 1
ATOM 2319 C C . VAL A 1 290 ? -18.963 2.713 12.573 1.00 82.75 290 VAL A C 1
ATOM 2321 O O . VAL A 1 290 ? -18.157 1.865 12.198 1.00 82.75 290 VAL A O 1
ATOM 2324 N N . TRP A 1 291 ? -20.148 2.377 13.096 1.00 87.56 291 TRP A N 1
ATOM 2325 C CA . TRP A 1 291 ? -20.589 0.985 13.185 1.00 87.56 291 TRP A CA 1
ATOM 2326 C C . TRP A 1 291 ? -20.634 0.312 11.810 1.00 87.56 291 TRP A C 1
ATOM 2328 O O . TRP A 1 291 ? -20.055 -0.755 11.638 1.00 87.56 291 TRP A O 1
ATOM 2338 N N . ARG A 1 292 ? -21.277 0.930 10.808 1.00 86.25 292 ARG A N 1
ATOM 2339 C CA . ARG A 1 292 ? -21.347 0.367 9.445 1.00 86.25 292 ARG A CA 1
ATOM 2340 C C . ARG A 1 292 ? -19.969 0.172 8.823 1.00 86.25 292 ARG A C 1
ATOM 2342 O O . ARG A 1 292 ? -19.774 -0.829 8.139 1.00 86.25 292 ARG A O 1
ATOM 2349 N N . ASP A 1 293 ? -19.041 1.090 9.069 1.00 81.50 293 ASP A N 1
ATOM 2350 C CA . ASP A 1 293 ? -17.677 0.992 8.554 1.00 81.50 293 ASP A CA 1
ATOM 2351 C C . ASP A 1 293 ? -16.969 -0.237 9.150 1.00 81.50 293 ASP A C 1
ATOM 2353 O O . ASP A 1 293 ? -16.462 -1.078 8.404 1.00 81.50 293 ASP A O 1
ATOM 2357 N N . TRP A 1 294 ? -17.056 -0.431 10.473 1.00 87.25 294 TRP A N 1
ATOM 2358 C CA . TRP A 1 294 ? -16.573 -1.645 11.145 1.00 87.25 294 TRP A CA 1
ATOM 2359 C C . TRP A 1 294 ? -17.241 -2.922 10.634 1.00 87.25 294 TRP A C 1
ATOM 2361 O O . TRP A 1 294 ? -16.559 -3.917 10.384 1.00 87.25 294 TRP A O 1
ATOM 2371 N N . VAL A 1 295 ? -18.563 -2.905 10.446 1.00 88.50 295 VAL A N 1
ATOM 2372 C CA . VAL A 1 295 ? -19.305 -4.051 9.904 1.00 88.50 295 VAL A CA 1
ATOM 2373 C C . VAL A 1 295 ? -18.817 -4.411 8.510 1.00 88.50 295 VAL A C 1
ATOM 2375 O O . VAL A 1 295 ? -18.637 -5.592 8.217 1.00 88.50 295 VAL A O 1
ATOM 2378 N N . SER A 1 296 ? -18.582 -3.415 7.654 1.00 83.88 296 SER A N 1
ATOM 2379 C CA . SER A 1 296 ? -18.058 -3.656 6.314 1.00 83.88 296 SER A CA 1
ATOM 2380 C C . SER A 1 296 ? -16.683 -4.315 6.366 1.00 83.88 296 SER A C 1
ATOM 2382 O O . SER A 1 296 ? -16.448 -5.240 5.598 1.00 83.88 296 SER A O 1
ATOM 2384 N N . ILE A 1 297 ? -15.798 -3.877 7.266 1.00 82.44 297 ILE A N 1
ATOM 2385 C CA . ILE A 1 297 ? -14.462 -4.468 7.434 1.00 82.44 297 ILE A CA 1
ATOM 2386 C C . ILE A 1 297 ? -14.579 -5.936 7.833 1.00 82.44 297 ILE A C 1
ATOM 2388 O O . ILE A 1 297 ? -14.037 -6.801 7.154 1.00 82.44 297 ILE A O 1
ATOM 2392 N N . VAL A 1 298 ? -15.323 -6.224 8.901 1.00 87.56 298 VAL A N 1
ATOM 2393 C CA . VAL A 1 298 ? -15.419 -7.584 9.446 1.00 87.56 298 VAL A CA 1
ATOM 2394 C C . VAL A 1 298 ? -16.129 -8.534 8.481 1.00 87.56 298 VAL A C 1
ATOM 2396 O O . VAL A 1 298 ? -15.718 -9.684 8.365 1.00 87.56 298 VAL A O 1
ATOM 2399 N N . ARG A 1 299 ? -17.152 -8.074 7.748 1.00 86.56 299 ARG A N 1
ATOM 2400 C CA . ARG A 1 299 ? -17.830 -8.898 6.733 1.00 86.56 299 ARG A CA 1
ATOM 2401 C C . ARG A 1 299 ? -16.945 -9.182 5.528 1.00 86.56 299 ARG A C 1
ATOM 2403 O O . ARG A 1 299 ? -16.818 -10.342 5.160 1.00 86.56 299 ARG A O 1
ATOM 2410 N N . ASN A 1 300 ? -16.312 -8.155 4.961 1.00 81.75 300 ASN A N 1
ATOM 2411 C CA . ASN A 1 300 ? -15.416 -8.337 3.820 1.00 81.75 300 ASN A CA 1
ATOM 2412 C C . ASN A 1 300 ? -14.262 -9.275 4.190 1.00 81.75 300 ASN A C 1
ATOM 2414 O O . ASN A 1 300 ? -13.941 -10.185 3.435 1.00 81.75 300 ASN A O 1
ATOM 2418 N N . GLU A 1 301 ? -13.688 -9.103 5.383 1.00 83.06 301 GLU A N 1
ATOM 2419 C CA . GLU A 1 301 ? -12.632 -9.985 5.871 1.00 83.06 301 GLU A CA 1
ATOM 2420 C C . GLU A 1 301 ? -13.129 -11.423 6.063 1.00 83.06 301 GLU A C 1
ATOM 2422 O O . GLU A 1 301 ? -12.426 -12.372 5.727 1.00 83.06 301 GLU A O 1
ATOM 2427 N N . ALA A 1 302 ? -14.349 -11.603 6.573 1.00 84.81 302 ALA A N 1
ATOM 2428 C CA . ALA A 1 302 ? -14.927 -12.925 6.774 1.00 84.81 302 ALA A CA 1
ATOM 2429 C C . ALA A 1 302 ? -15.231 -13.655 5.459 1.00 84.81 302 ALA A C 1
ATOM 2431 O O . ALA A 1 302 ? -14.994 -14.858 5.376 1.00 84.81 302 ALA A O 1
ATOM 2432 N N . ASP A 1 303 ? -15.726 -12.939 4.446 1.00 81.25 303 ASP A N 1
ATOM 2433 C CA . ASP A 1 303 ? -16.015 -13.493 3.118 1.00 81.25 303 ASP A CA 1
ATOM 2434 C C . ASP A 1 303 ? -14.730 -13.925 2.388 1.00 81.25 303 ASP A C 1
ATOM 2436 O O . ASP A 1 303 ? -14.744 -14.851 1.576 1.00 81.25 303 ASP A O 1
ATOM 2440 N N . GLU A 1 304 ? -13.607 -13.267 2.687 1.00 74.31 304 GLU A N 1
ATOM 2441 C CA . GLU A 1 304 ? -12.305 -13.538 2.072 1.00 74.31 304 GLU A CA 1
ATOM 2442 C C . GLU A 1 304 ? -11.456 -14.563 2.839 1.00 74.31 304 GLU A C 1
ATOM 2444 O O . GLU A 1 304 ? -10.510 -15.133 2.281 1.00 74.31 304 GLU A O 1
ATOM 2449 N N . TYR A 1 305 ? -11.770 -14.813 4.111 1.00 74.06 305 TYR A N 1
ATOM 2450 C CA . TYR A 1 305 ? -11.011 -15.728 4.950 1.00 74.06 305 TYR A CA 1
ATOM 2451 C C . TYR A 1 305 ? -11.479 -17.176 4.759 1.00 74.06 305 TYR A C 1
ATOM 2453 O O . TYR A 1 305 ? -12.546 -17.587 5.218 1.00 74.06 305 TYR A O 1
ATOM 2461 N N . GLU A 1 306 ? -10.639 -17.988 4.115 1.00 67.25 306 GLU A N 1
ATOM 2462 C CA . GLU A 1 306 ? -10.849 -19.432 3.964 1.00 67.25 306 GLU A CA 1
ATOM 2463 C C . GLU A 1 306 ? -10.678 -20.152 5.310 1.00 67.25 306 GLU A C 1
ATOM 2465 O O . GLU A 1 306 ? -9.630 -20.724 5.611 1.00 67.25 306 GLU A O 1
ATOM 2470 N N . CYS A 1 307 ? -11.699 -20.093 6.163 1.00 62.44 307 CYS A N 1
ATOM 2471 C CA . CYS A 1 307 ? -11.640 -20.720 7.475 1.00 62.44 307 CYS A CA 1
ATOM 2472 C C . CYS A 1 307 ? -11.964 -22.221 7.420 1.00 62.44 307 CYS A C 1
ATOM 2474 O O . CYS A 1 307 ? -12.831 -22.670 6.667 1.00 62.44 307 CYS A O 1
ATOM 2476 N N . VAL A 1 308 ? -11.302 -22.989 8.292 1.00 68.06 308 VAL A N 1
ATOM 2477 C CA . VAL A 1 308 ? -11.577 -24.420 8.507 1.00 68.06 308 VAL A CA 1
ATOM 2478 C C . VAL A 1 308 ? -12.672 -24.618 9.574 1.00 68.06 308 VAL A C 1
ATOM 2480 O O . VAL A 1 308 ? -13.399 -25.607 9.526 1.00 68.06 308 VAL A O 1
ATOM 2483 N N . ASN A 1 309 ? -12.841 -23.667 10.511 1.00 83.94 309 ASN A N 1
ATOM 2484 C CA . ASN A 1 309 ? -13.898 -23.650 11.537 1.00 83.94 309 ASN A CA 1
ATOM 2485 C C . ASN A 1 309 ? -14.224 -22.216 12.039 1.00 83.94 309 ASN A C 1
ATOM 2487 O O . ASN A 1 309 ? -13.533 -21.252 11.700 1.00 83.94 309 ASN A O 1
ATOM 2491 N N . ASP A 1 310 ? -15.288 -22.069 12.837 1.00 84.44 310 ASP A N 1
ATOM 2492 C CA . ASP A 1 310 ? -15.789 -20.765 13.314 1.00 84.44 310 ASP A CA 1
ATOM 2493 C C . ASP A 1 310 ? -14.897 -20.102 14.376 1.00 84.44 310 ASP A C 1
ATOM 2495 O O . ASP A 1 310 ? -14.839 -18.873 14.451 1.00 84.44 310 ASP A O 1
ATOM 2499 N N . LEU A 1 311 ? -14.182 -20.894 15.181 1.00 84.50 311 LEU A N 1
ATOM 2500 C CA . LEU A 1 311 ? -13.286 -20.378 16.215 1.00 84.50 311 LEU A CA 1
ATOM 2501 C C . LEU A 1 311 ? -12.092 -19.659 15.581 1.00 84.50 311 LEU A C 1
ATOM 2503 O O . LEU A 1 311 ? -11.821 -18.513 15.933 1.00 84.50 311 LEU A O 1
ATOM 2507 N N . ASP A 1 312 ? -11.447 -20.282 14.597 1.00 85.19 312 ASP A N 1
ATOM 2508 C CA . ASP A 1 312 ? -10.295 -19.701 13.901 1.00 85.19 312 ASP A CA 1
ATOM 2509 C C . ASP A 1 312 ? -10.685 -18.419 13.159 1.00 85.19 312 ASP A C 1
ATOM 2511 O O . ASP A 1 312 ? -9.990 -17.405 13.253 1.00 85.19 312 ASP A O 1
ATOM 2515 N N . LEU A 1 313 ? -11.843 -18.427 12.483 1.00 86.31 313 LEU A N 1
ATOM 2516 C CA . LEU A 1 313 ? -12.376 -17.229 11.830 1.00 86.31 313 LEU A CA 1
ATOM 2517 C C . LEU A 1 313 ? -12.574 -16.100 12.842 1.00 86.31 313 LEU A C 1
ATOM 2519 O O . LEU A 1 313 ? -12.229 -14.953 12.581 1.00 86.31 313 LEU A O 1
ATOM 2523 N N . SER A 1 314 ? -13.117 -16.413 14.014 1.00 89.19 314 SER A N 1
ATOM 2524 C CA . SER A 1 314 ? -13.367 -15.394 15.021 1.00 89.19 314 SER A CA 1
ATOM 2525 C C . SER A 1 314 ? -12.092 -14.768 15.577 1.00 89.19 314 SER A C 1
ATOM 2527 O O . SER A 1 314 ? -12.045 -13.554 15.748 1.00 89.19 314 SER A O 1
ATOM 2529 N N . HIS A 1 315 ? -11.057 -15.572 15.840 1.00 90.25 315 HIS A N 1
ATOM 2530 C CA . HIS A 1 315 ? -9.778 -15.088 16.355 1.00 90.25 315 HIS A CA 1
ATOM 2531 C C . HIS A 1 315 ? -9.104 -14.194 15.323 1.00 90.25 315 HIS A C 1
ATOM 2533 O O . HIS A 1 315 ? -8.630 -13.113 15.672 1.00 90.25 315 HIS A O 1
ATOM 2539 N N . HIS A 1 316 ? -9.166 -14.598 14.054 1.00 88.56 316 HIS A N 1
ATOM 2540 C CA . HIS A 1 316 ? -8.693 -13.798 12.932 1.00 88.56 316 HIS A CA 1
ATOM 2541 C C . HIS A 1 316 ? -9.407 -12.445 12.850 1.00 88.56 316 HIS A C 1
ATOM 2543 O O . HIS A 1 316 ? -8.757 -11.403 12.846 1.00 88.56 316 HIS A O 1
ATOM 2549 N N . LEU A 1 317 ? -10.741 -12.429 12.879 1.00 90.38 317 LEU A N 1
ATOM 2550 C CA . LEU A 1 317 ? -11.508 -11.182 12.821 1.00 90.38 317 LEU A CA 1
ATOM 2551 C C . LEU A 1 317 ? -11.259 -10.280 14.040 1.00 90.38 317 LEU A C 1
ATOM 2553 O O . LEU A 1 317 ? -11.188 -9.059 13.892 1.00 90.38 317 LEU A O 1
ATOM 2557 N N . MET A 1 318 ? -11.081 -10.854 15.236 1.00 92.75 318 MET A N 1
ATOM 2558 C CA . MET A 1 318 ? -10.686 -10.086 16.424 1.00 92.75 318 MET A CA 1
ATOM 2559 C C . MET A 1 318 ? -9.314 -9.440 16.248 1.00 92.75 318 MET A C 1
ATOM 2561 O O . MET A 1 318 ? -9.155 -8.268 16.584 1.00 92.75 318 MET A O 1
ATOM 2565 N N . LEU A 1 319 ? -8.337 -10.172 15.708 1.00 91.50 319 LEU A N 1
ATOM 2566 C CA . LEU A 1 319 ? -7.014 -9.630 15.418 1.00 91.50 319 LEU A CA 1
ATOM 2567 C C . LEU A 1 319 ? -7.079 -8.521 14.360 1.00 91.50 319 LEU A C 1
ATOM 2569 O O . LEU A 1 319 ? -6.417 -7.495 14.517 1.00 91.50 319 LEU A O 1
ATOM 2573 N N . THR A 1 320 ? -7.897 -8.684 13.318 1.00 89.81 320 THR A N 1
ATOM 2574 C CA . THR A 1 320 ? -8.127 -7.647 12.302 1.00 89.81 320 THR A CA 1
ATOM 2575 C C . THR A 1 320 ? -8.641 -6.361 12.943 1.00 89.81 320 THR A C 1
ATOM 2577 O O . THR A 1 320 ? -8.052 -5.298 12.749 1.00 89.81 320 THR A O 1
ATOM 2580 N N . VAL A 1 321 ? -9.677 -6.452 13.783 1.00 92.44 321 VAL A N 1
ATOM 2581 C CA . VAL A 1 321 ? -10.207 -5.287 14.509 1.00 92.44 321 VAL A CA 1
ATOM 2582 C C . VAL A 1 321 ? -9.152 -4.689 15.442 1.00 92.44 321 VAL A C 1
ATOM 2584 O O . VAL A 1 321 ? -8.991 -3.470 15.484 1.00 92.44 321 VAL A O 1
ATOM 2587 N N . ALA A 1 322 ? -8.399 -5.529 16.157 1.00 93.19 322 ALA A N 1
ATOM 2588 C CA . ALA A 1 322 ? -7.359 -5.079 17.074 1.00 93.19 322 ALA A CA 1
ATOM 2589 C C . ALA A 1 322 ? -6.270 -4.265 16.367 1.00 93.19 322 ALA A C 1
ATOM 2591 O O . ALA A 1 322 ? -5.941 -3.164 16.802 1.00 93.19 322 ALA A O 1
ATOM 2592 N N . ARG A 1 323 ? -5.759 -4.764 15.237 1.00 89.75 323 ARG A N 1
ATOM 2593 C CA . ARG A 1 323 ? -4.738 -4.073 14.440 1.00 89.75 323 ARG A CA 1
ATOM 2594 C C . ARG A 1 323 ? -5.225 -2.708 13.961 1.00 89.75 323 ARG A C 1
ATOM 2596 O O . ARG A 1 323 ? -4.483 -1.737 14.073 1.00 89.75 323 ARG A O 1
ATOM 2603 N N . GLU A 1 324 ? -6.462 -2.606 13.474 1.00 89.94 324 GLU A N 1
ATOM 2604 C CA . GLU A 1 324 ? -7.029 -1.320 13.045 1.00 89.94 324 GLU A CA 1
ATOM 2605 C C . GLU A 1 324 ? -7.202 -0.330 14.211 1.00 89.94 324 GLU A C 1
ATOM 2607 O O . GLU A 1 324 ? -6.910 0.856 14.057 1.00 89.94 324 GLU A O 1
ATOM 2612 N N . LEU A 1 325 ? -7.607 -0.803 15.395 1.00 91.50 325 LEU A N 1
ATOM 2613 C CA . LEU A 1 325 ? -7.708 0.029 16.600 1.00 91.50 325 LEU A CA 1
ATOM 2614 C C . LEU A 1 325 ? -6.336 0.551 17.055 1.00 91.50 325 LEU A C 1
ATOM 2616 O O . LEU A 1 325 ? -6.195 1.743 17.342 1.00 91.50 325 LEU A O 1
ATOM 2620 N N . CYS A 1 326 ? -5.311 -0.304 17.055 1.00 90.62 326 CYS A N 1
ATOM 2621 C CA . CYS A 1 326 ? -3.954 0.070 17.457 1.00 90.62 326 CYS A CA 1
ATOM 2622 C C . CYS A 1 326 ? -3.352 1.164 16.560 1.00 90.62 326 CYS A C 1
ATOM 2624 O O . CYS A 1 326 ? -2.662 2.052 17.065 1.00 90.62 326 CYS A O 1
ATOM 2626 N N . LYS A 1 327 ? -3.659 1.183 15.251 1.00 89.31 327 LYS A N 1
ATOM 2627 C CA . LYS A 1 327 ? -3.192 2.241 14.328 1.00 89.31 327 LYS A CA 1
ATOM 2628 C C . LYS A 1 327 ? -3.592 3.645 14.791 1.00 89.31 327 LYS A C 1
ATOM 2630 O O . LYS A 1 327 ? -2.819 4.585 14.616 1.00 89.31 327 LYS A O 1
ATOM 2635 N N . THR A 1 328 ? -4.770 3.789 15.399 1.00 87.75 328 THR A N 1
ATOM 2636 C CA . THR A 1 328 ? -5.305 5.071 15.887 1.00 87.75 328 THR A CA 1
ATOM 2637 C C . THR A 1 328 ? -5.240 5.206 17.408 1.00 87.75 328 THR A C 1
ATOM 2639 O O . THR A 1 328 ? -5.855 6.118 17.958 1.00 87.75 328 THR A O 1
ATOM 2642 N N . LYS A 1 329 ? -4.511 4.318 18.106 1.00 89.62 329 LYS A N 1
ATOM 2643 C CA . LYS A 1 329 ? -4.456 4.245 19.583 1.00 89.62 329 LYS A CA 1
ATOM 2644 C C . LYS A 1 329 ? -5.849 4.166 20.226 1.00 89.62 329 LYS A C 1
ATOM 2646 O O . LYS A 1 329 ? -6.056 4.638 21.343 1.00 89.62 329 LYS A O 1
ATOM 2651 N N . SER A 1 330 ? -6.811 3.613 19.498 1.00 91.38 330 SER A N 1
ATOM 2652 C CA . SER A 1 330 ? -8.194 3.477 19.935 1.00 91.38 330 SER A CA 1
ATOM 2653 C C . SER A 1 330 ? -8.394 2.151 20.657 1.00 91.38 330 SER A C 1
ATOM 2655 O O . SER A 1 330 ? -7.592 1.227 20.545 1.00 91.38 330 SER A O 1
ATOM 2657 N N . THR A 1 331 ? -9.487 2.044 21.401 1.00 94.38 331 THR A N 1
ATOM 2658 C CA . THR A 1 331 ? -9.871 0.809 22.091 1.00 94.38 331 THR A CA 1
ATOM 2659 C C . THR A 1 331 ? -11.352 0.531 21.905 1.00 94.38 331 THR A C 1
ATOM 2661 O O . THR A 1 331 ? -12.135 1.437 21.626 1.00 94.38 331 THR A O 1
ATOM 2664 N N . MET A 1 332 ? -11.753 -0.727 22.053 1.00 94.44 332 MET A N 1
ATOM 2665 C CA . MET A 1 332 ? -13.141 -1.159 21.923 1.00 94.44 332 MET A CA 1
ATOM 2666 C C . MET A 1 332 ? -13.534 -2.053 23.095 1.00 94.44 332 MET A C 1
ATOM 2668 O O . MET A 1 332 ? -12.742 -2.871 23.566 1.00 94.44 332 MET A O 1
ATOM 2672 N N . THR A 1 333 ? -14.770 -1.929 23.578 1.00 94.50 333 THR A N 1
ATOM 2673 C CA . THR A 1 333 ? -15.251 -2.864 24.599 1.00 94.50 333 THR A CA 1
ATOM 2674 C C . THR A 1 333 ? -15.389 -4.273 24.019 1.00 94.50 333 THR A C 1
ATOM 2676 O O . THR A 1 333 ? -15.842 -4.447 22.885 1.00 94.50 333 THR A O 1
ATOM 2679 N N . ALA A 1 334 ? -15.071 -5.301 24.810 1.00 91.94 334 ALA A N 1
ATOM 2680 C CA . ALA A 1 334 ? -15.244 -6.692 24.385 1.00 91.94 334 ALA A CA 1
ATOM 2681 C C . ALA A 1 334 ? -16.699 -6.998 23.976 1.00 91.94 334 ALA A C 1
ATOM 2683 O O . ALA A 1 334 ? -16.944 -7.793 23.072 1.00 91.94 334 ALA A O 1
ATOM 2684 N N . GLN A 1 335 ? -17.675 -6.340 24.612 1.00 90.25 335 GLN A N 1
ATOM 2685 C CA . GLN A 1 335 ? -19.089 -6.455 24.257 1.00 90.25 335 GLN A CA 1
ATOM 2686 C C . GLN A 1 335 ? -19.373 -5.921 22.847 1.00 90.25 335 GLN A C 1
ATOM 2688 O O . GLN A 1 335 ? -20.010 -6.615 22.056 1.00 90.25 335 GLN A O 1
ATOM 2693 N N . THR A 1 336 ? -18.880 -4.724 22.517 1.00 92.00 336 THR A N 1
ATOM 2694 C CA . THR A 1 336 ? -19.006 -4.145 21.170 1.00 92.00 336 THR A CA 1
ATOM 2695 C C . THR A 1 336 ? -18.351 -5.037 20.122 1.00 92.00 336 THR A C 1
ATOM 2697 O O . THR A 1 336 ? -18.962 -5.289 19.089 1.00 92.00 336 THR A O 1
ATOM 2700 N N . LEU A 1 337 ? -17.164 -5.581 20.411 1.00 92.69 337 LEU A N 1
ATOM 2701 C CA . LEU A 1 337 ? -16.480 -6.520 19.520 1.00 92.69 337 LEU A CA 1
ATOM 2702 C C . LEU A 1 337 ? -17.336 -7.758 19.231 1.00 92.69 337 LEU A C 1
ATOM 2704 O O . LEU A 1 337 ? -17.488 -8.142 18.079 1.00 92.69 337 LEU A O 1
ATOM 2708 N N . VAL A 1 338 ? -17.928 -8.380 20.252 1.00 89.19 338 VAL A N 1
ATOM 2709 C CA . VAL A 1 338 ? -18.778 -9.565 20.047 1.00 89.19 338 VAL A CA 1
ATOM 2710 C C . VAL A 1 338 ? -20.018 -9.237 19.218 1.00 89.19 338 VAL A C 1
ATOM 2712 O O . VAL A 1 338 ? -20.407 -10.034 18.365 1.00 89.19 338 VAL A O 1
ATOM 2715 N N . LEU A 1 339 ? -20.637 -8.074 19.423 1.00 89.62 339 LEU A N 1
ATOM 2716 C CA . LEU A 1 339 ? -21.740 -7.628 18.567 1.00 89.62 339 LEU A CA 1
ATOM 2717 C C . LEU A 1 339 ? -21.281 -7.398 17.124 1.00 89.62 339 LEU A C 1
ATOM 2719 O O . LEU A 1 339 ? -22.016 -7.712 16.196 1.00 89.62 339 LEU A O 1
ATOM 2723 N N . LEU A 1 340 ? -20.066 -6.888 16.935 1.00 90.62 340 LEU A N 1
ATOM 2724 C CA . LEU A 1 340 ? -19.502 -6.661 15.613 1.00 90.62 340 LEU A CA 1
ATOM 2725 C C . LEU A 1 340 ? -19.223 -7.987 14.895 1.00 90.62 340 LEU A C 1
ATOM 2727 O O . LEU A 1 340 ? -19.582 -8.146 13.734 1.00 90.62 340 LEU A O 1
ATOM 2731 N N . LEU A 1 341 ? -18.650 -8.972 15.591 1.00 90.19 341 LEU A N 1
ATOM 2732 C CA . LEU A 1 341 ? -18.455 -10.317 15.042 1.00 90.19 341 LEU A CA 1
ATOM 2733 C C . LEU A 1 341 ? -19.792 -10.946 14.650 1.00 90.19 341 LEU A C 1
ATOM 2735 O O . LEU A 1 341 ? -19.903 -11.535 13.582 1.00 90.19 341 LEU A O 1
ATOM 2739 N N . ASN A 1 342 ? -20.838 -10.731 15.449 1.00 88.44 342 ASN A N 1
ATOM 2740 C CA . ASN A 1 342 ? -22.197 -11.150 15.122 1.00 88.44 342 ASN A CA 1
ATOM 2741 C C . ASN A 1 342 ? -22.753 -10.561 13.824 1.00 88.44 342 ASN A C 1
ATOM 2743 O O . ASN A 1 342 ? -23.828 -10.974 13.408 1.00 88.44 342 ASN A O 1
ATOM 2747 N N . GLU A 1 343 ? -22.078 -9.626 13.161 1.00 89.19 343 GLU A N 1
ATOM 2748 C CA . GLU A 1 343 ? -22.459 -9.157 11.830 1.00 89.19 343 GLU A CA 1
ATOM 2749 C C . GLU A 1 343 ? -22.019 -10.082 10.695 1.00 89.19 343 GLU A C 1
ATOM 2751 O O . GLU A 1 343 ? -22.502 -9.931 9.572 1.00 89.19 343 GLU A O 1
ATOM 2756 N N . VAL A 1 344 ? -21.196 -11.088 10.991 1.00 87.12 344 VAL A N 1
ATOM 2757 C CA . VAL A 1 344 ? -20.860 -12.180 10.077 1.00 87.12 344 VAL A CA 1
ATOM 2758 C C . VAL A 1 344 ? -21.965 -13.230 10.122 1.00 87.12 344 VAL A C 1
ATOM 2760 O O . VAL A 1 344 ? -22.239 -13.827 11.163 1.00 87.12 344 VAL A O 1
ATOM 2763 N N . THR A 1 345 ? -22.601 -13.480 8.975 1.00 78.56 345 THR A N 1
ATOM 2764 C CA . THR A 1 345 ? -23.742 -14.406 8.843 1.00 78.56 345 THR A CA 1
ATOM 2765 C C . THR A 1 345 ? -23.427 -15.808 9.350 1.00 78.56 345 THR A C 1
ATOM 2767 O O . THR A 1 345 ? -24.280 -16.425 9.979 1.00 78.56 345 THR A O 1
ATOM 2770 N N . LYS A 1 346 ? -22.191 -16.278 9.152 1.00 78.56 346 LYS A N 1
ATOM 2771 C CA . LYS A 1 346 ? -21.728 -17.592 9.609 1.00 78.56 346 LYS A CA 1
ATOM 2772 C C . LYS A 1 346 ? -21.848 -17.793 11.122 1.00 78.56 346 LYS A C 1
ATOM 2774 O O . LYS A 1 346 ? -22.118 -18.899 11.569 1.00 78.56 346 LYS A O 1
ATOM 2779 N N . PHE A 1 347 ? -21.702 -16.730 11.912 1.00 79.25 347 PHE A N 1
ATOM 2780 C CA . PHE A 1 347 ? -21.815 -16.818 13.367 1.00 79.25 347 PHE A CA 1
ATOM 2781 C C . PHE A 1 347 ? -23.256 -16.734 13.886 1.00 79.25 347 PHE A C 1
ATOM 2783 O O . PHE A 1 347 ? -23.477 -16.874 15.086 1.00 79.25 347 PHE A O 1
ATOM 2790 N N . ARG A 1 348 ? -24.237 -16.521 12.999 1.00 70.75 348 ARG A N 1
ATOM 2791 C CA . ARG A 1 348 ? -25.667 -16.430 13.318 1.00 70.75 348 ARG A CA 1
ATOM 2792 C C . ARG A 1 348 ? -26.359 -17.770 13.056 1.00 70.75 348 ARG A C 1
ATOM 2794 O O . ARG A 1 348 ? -27.179 -17.863 12.147 1.00 70.75 348 ARG A O 1
ATOM 2801 N N . ASN A 1 349 ? -26.041 -18.818 13.810 1.00 55.44 349 ASN A N 1
ATOM 2802 C CA . ASN A 1 349 ? -26.771 -20.087 13.685 1.00 55.44 349 ASN A CA 1
ATOM 2803 C C . ASN A 1 349 ? -27.985 -20.093 14.633 1.00 55.44 349 ASN A C 1
ATOM 2805 O O . ASN A 1 349 ? -27.831 -19.830 15.821 1.00 55.44 349 ASN A O 1
ATOM 2809 N N . ASP A 1 350 ? -29.192 -20.355 14.118 1.00 46.91 350 ASP A N 1
ATOM 2810 C CA . ASP A 1 350 ? -30.438 -20.547 14.891 1.00 46.91 350 ASP A CA 1
ATOM 2811 C C . ASP A 1 350 ? -30.755 -19.482 15.967 1.00 46.91 350 ASP A C 1
ATOM 2813 O O . ASP A 1 350 ? -31.136 -19.805 17.089 1.00 46.91 350 ASP A O 1
ATOM 2817 N N . GLN A 1 351 ? -30.613 -18.192 15.634 1.00 45.91 351 GLN A N 1
ATOM 2818 C CA . GLN A 1 351 ? -30.779 -17.045 16.556 1.00 45.91 351 GLN A CA 1
ATOM 2819 C C . GLN A 1 351 ? -29.756 -16.953 17.702 1.00 45.91 351 GLN A C 1
ATOM 2821 O O . GLN A 1 351 ? -29.848 -16.042 18.530 1.00 45.91 351 GLN A O 1
ATOM 2826 N N . TRP A 1 352 ? -28.749 -17.825 17.745 1.00 49.00 352 TRP A N 1
ATOM 2827 C CA . TRP A 1 352 ? -27.664 -17.710 18.708 1.00 49.00 352 TRP A CA 1
ATOM 2828 C C . TRP A 1 352 ? -26.677 -16.650 18.232 1.00 49.00 352 TRP A C 1
ATOM 2830 O O . TRP A 1 352 ? -26.086 -16.747 17.158 1.00 49.00 352 TRP A O 1
ATOM 2840 N N . LEU A 1 353 ? -26.521 -15.610 19.049 1.00 57.78 353 LEU A N 1
ATOM 2841 C CA . LEU A 1 353 ? -25.438 -14.651 18.906 1.00 57.78 353 LEU A CA 1
ATOM 2842 C C . LEU A 1 353 ? -24.130 -15.343 19.313 1.00 57.78 353 LEU A C 1
ATOM 2844 O O . LEU A 1 353 ? -24.059 -15.981 20.364 1.00 57.78 353 LEU A O 1
ATOM 2848 N N . TYR A 1 354 ? -23.105 -15.193 18.480 1.00 61.03 354 TYR A N 1
ATOM 2849 C CA . TYR A 1 354 ? -21.721 -15.586 18.677 1.00 61.03 354 TYR A CA 1
ATOM 2850 C C . TYR A 1 354 ? -21.301 -15.507 20.150 1.00 61.03 354 TYR A C 1
ATOM 2852 O O . TYR A 1 354 ? -21.136 -14.433 20.733 1.00 61.03 354 TYR A O 1
ATOM 2860 N N . SER A 1 355 ? -21.084 -16.677 20.739 1.00 53.62 355 SER A N 1
ATOM 2861 C CA . SER A 1 355 ? -20.233 -16.870 21.901 1.00 53.62 355 SER A CA 1
ATOM 2862 C C . SER A 1 355 ? -19.527 -18.194 21.662 1.00 53.62 355 SER A C 1
ATOM 2864 O O . SER A 1 355 ? -20.171 -19.229 21.825 1.00 53.62 355 SER A O 1
ATOM 2866 N N . PRO A 1 356 ? -18.241 -18.204 21.276 1.00 50.22 356 PRO A N 1
ATOM 2867 C CA . PRO A 1 356 ? -17.593 -19.370 20.673 1.00 50.22 356 PRO A CA 1
ATOM 2868 C C . PRO A 1 356 ? -17.614 -20.616 21.555 1.00 50.22 356 PRO A C 1
ATOM 2870 O O . PRO A 1 356 ? -17.296 -21.684 21.066 1.00 50.22 356 PRO A O 1
ATOM 2873 N N . ASN A 1 357 ? -17.987 -20.495 22.835 1.00 52.47 357 ASN A N 1
ATOM 2874 C CA . ASN A 1 357 ? -18.257 -21.599 23.754 1.00 52.47 357 ASN A CA 1
ATOM 2875 C C . ASN A 1 357 ? -19.205 -21.187 24.915 1.00 52.47 357 ASN A C 1
ATOM 2877 O O . ASN A 1 357 ? -19.060 -21.689 26.029 1.00 52.47 357 ASN A O 1
ATOM 2881 N N . GLY A 1 358 ? -20.092 -20.194 24.739 1.00 54.38 358 GLY A N 1
ATOM 2882 C CA . GLY A 1 358 ? -20.922 -19.650 25.838 1.00 54.38 358 GLY A CA 1
ATOM 2883 C C . GLY A 1 358 ? -20.140 -18.879 26.921 1.00 54.38 358 GLY A C 1
ATOM 2884 O O . GLY A 1 358 ? -20.613 -18.690 28.040 1.00 54.38 358 GLY A O 1
ATOM 2885 N N . ARG A 1 359 ? -18.906 -18.455 26.620 1.00 63.44 359 ARG A N 1
ATOM 2886 C CA . ARG A 1 359 ? -17.929 -17.948 27.601 1.00 63.44 359 ARG A CA 1
ATOM 2887 C C . ARG A 1 359 ? -17.992 -16.429 27.847 1.00 63.44 359 ARG A C 1
ATOM 2889 O O . ARG A 1 359 ? -17.291 -15.926 28.718 1.00 63.44 359 ARG A 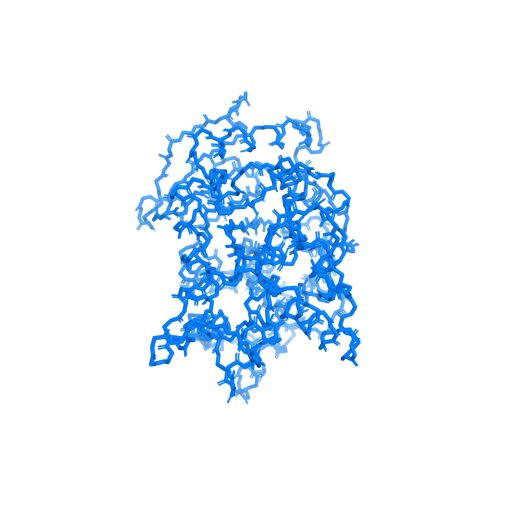O 1
ATOM 2896 N N . GLY A 1 360 ? -18.887 -15.704 27.184 1.00 79.19 360 GLY A N 1
ATOM 2897 C CA . GLY A 1 360 ? -19.035 -14.253 27.347 1.00 79.19 360 GLY A CA 1
ATOM 2898 C C . GLY A 1 360 ? -17.921 -13.432 26.669 1.00 79.19 360 GLY A C 1
ATOM 2899 O O . GLY A 1 360 ? -16.934 -14.000 26.186 1.00 79.19 360 GLY A O 1
ATOM 2900 N N . PRO A 1 361 ? -18.069 -12.095 26.588 1.00 87.19 361 PRO A N 1
ATOM 2901 C CA . PRO A 1 361 ? -17.233 -11.276 25.708 1.00 87.19 361 PRO A CA 1
ATOM 2902 C C . PRO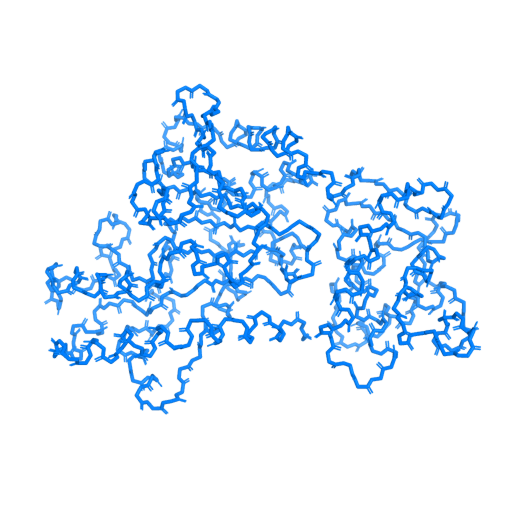 A 1 361 ? -15.742 -11.264 26.058 1.00 87.19 361 PRO A C 1
ATOM 2904 O O . PRO A 1 361 ? -14.914 -11.543 25.197 1.00 87.19 361 PRO A O 1
ATOM 2907 N N . CYS A 1 362 ? -15.389 -11.030 27.326 1.00 89.81 362 CYS A N 1
ATOM 2908 C CA . CYS A 1 362 ? -13.982 -10.953 27.744 1.00 89.81 362 CYS A CA 1
ATOM 2909 C C . CYS A 1 362 ? -13.256 -12.294 27.569 1.00 89.81 362 CYS A C 1
ATOM 2911 O O . CYS A 1 362 ? -12.165 -12.335 27.019 1.00 89.81 362 CYS A O 1
ATOM 2913 N N . LYS A 1 363 ? -13.898 -13.425 27.896 1.00 88.50 363 LYS A N 1
ATOM 2914 C CA . LYS A 1 363 ? -13.278 -14.744 27.671 1.00 88.50 363 LYS A CA 1
ATOM 2915 C C . LYS A 1 363 ? -13.045 -15.049 26.190 1.00 88.50 363 LYS A C 1
ATOM 2917 O O . LYS A 1 363 ? -12.167 -15.841 25.870 1.00 88.50 363 LYS A O 1
ATOM 2922 N N . SER A 1 364 ? -13.839 -14.459 25.294 1.00 88.88 364 SER A N 1
ATOM 2923 C CA . SER A 1 364 ? -13.637 -14.610 23.849 1.00 88.88 364 SER A CA 1
ATOM 2924 C C . SER A 1 364 ? -12.369 -13.870 23.408 1.00 88.88 364 SER A C 1
ATOM 2926 O O . SER A 1 364 ? -11.561 -14.441 22.682 1.00 88.88 364 SER A O 1
ATOM 2928 N N . VAL A 1 365 ? -12.147 -12.662 23.942 1.00 92.19 365 VAL A N 1
ATOM 2929 C CA . VAL A 1 365 ? -10.900 -11.899 23.760 1.00 92.19 365 VAL A CA 1
ATOM 2930 C C . VAL A 1 365 ? -9.702 -12.642 24.360 1.00 92.19 365 VAL A C 1
ATOM 2932 O O . VAL A 1 365 ? -8.711 -12.842 23.665 1.00 92.19 365 VAL A O 1
ATOM 2935 N N . ALA A 1 366 ? -9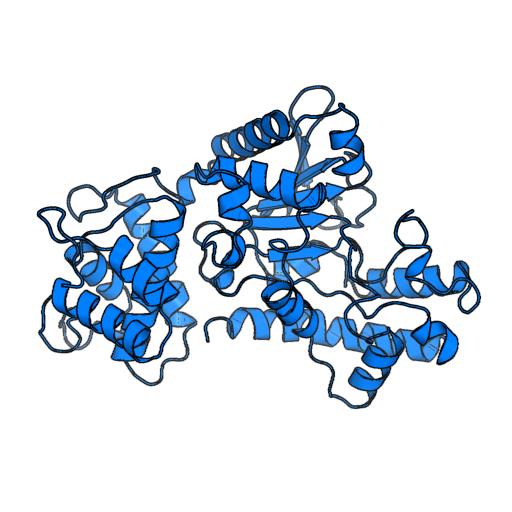.804 -13.112 25.607 1.00 92.31 366 ALA A N 1
ATOM 2936 C CA . ALA A 1 366 ? -8.751 -13.885 26.270 1.00 92.31 366 ALA A CA 1
ATOM 2937 C C . ALA A 1 366 ? -8.382 -15.151 25.479 1.00 92.31 366 ALA A C 1
ATOM 2939 O O . ALA A 1 366 ? -7.210 -15.468 25.300 1.00 92.31 366 ALA A O 1
ATOM 2940 N N . SER A 1 367 ? -9.382 -15.855 24.937 1.00 91.31 367 SER A N 1
ATOM 2941 C CA . SER A 1 367 ? -9.149 -17.030 24.095 1.00 91.31 367 SER A CA 1
ATOM 2942 C C . SER A 1 367 ? -8.359 -16.699 22.830 1.00 91.31 367 SER A C 1
ATOM 2944 O O . SER A 1 367 ? -7.490 -17.486 22.469 1.00 91.31 367 SER A O 1
ATOM 2946 N N . ALA A 1 368 ? -8.663 -15.585 22.158 1.00 92.62 368 ALA A N 1
ATOM 2947 C CA . ALA A 1 368 ? -7.918 -15.156 20.977 1.00 92.62 368 ALA A CA 1
ATOM 2948 C C . ALA A 1 368 ? -6.488 -14.745 21.357 1.00 92.62 368 ALA A C 1
ATOM 2950 O O . ALA A 1 368 ? -5.534 -15.195 20.730 1.00 92.62 368 ALA A O 1
ATOM 2951 N N . PHE A 1 369 ? -6.331 -13.964 22.431 1.00 95.56 369 PHE A N 1
ATOM 2952 C CA . PHE A 1 369 ? -5.026 -13.578 22.969 1.00 95.56 369 PHE A CA 1
ATOM 2953 C C . PHE A 1 369 ? -4.131 -14.798 23.224 1.00 95.56 369 PHE A C 1
ATOM 2955 O O . PHE A 1 369 ? -3.029 -14.870 22.683 1.00 95.56 369 PHE A O 1
ATOM 2962 N N . HIS A 1 370 ? -4.622 -15.777 23.990 1.00 94.50 370 HIS A N 1
ATOM 2963 C CA . HIS A 1 370 ? -3.859 -16.982 24.310 1.00 94.50 370 HIS A CA 1
ATOM 2964 C C . HIS A 1 370 ? -3.557 -17.824 23.069 1.00 94.50 370 HIS A C 1
ATOM 2966 O O . HIS A 1 370 ? -2.448 -18.326 22.948 1.00 94.50 370 HIS A O 1
ATOM 2972 N N . ALA A 1 371 ? -4.479 -17.918 22.104 1.00 92.75 371 ALA A N 1
ATOM 2973 C CA . ALA A 1 371 ? -4.225 -18.645 20.861 1.00 92.75 371 ALA A CA 1
ATOM 2974 C C . ALA A 1 371 ? -3.015 -18.082 20.092 1.00 92.75 371 ALA A C 1
ATOM 2976 O O . ALA A 1 371 ? -2.148 -18.850 19.680 1.00 92.75 371 ALA A O 1
ATOM 2977 N N . TYR A 1 372 ? -2.913 -16.757 19.940 1.00 93.44 372 TYR A N 1
ATOM 2978 C CA . TYR A 1 372 ? -1.754 -16.137 19.286 1.00 93.44 372 TYR A CA 1
ATOM 2979 C C . TYR A 1 372 ? -0.496 -16.185 20.158 1.00 93.44 372 TYR A C 1
ATOM 2981 O O . TYR A 1 372 ? 0.589 -16.473 19.649 1.00 93.44 372 TYR A O 1
ATOM 2989 N N . HIS A 1 373 ? -0.634 -15.952 21.465 1.00 95.62 373 HIS A N 1
ATOM 2990 C CA . HIS A 1 373 ? 0.478 -15.996 22.412 1.00 95.62 373 HIS A CA 1
ATOM 2991 C C . HIS A 1 373 ? 1.140 -17.383 22.449 1.00 95.62 373 HIS A C 1
ATOM 2993 O O . HIS A 1 373 ? 2.355 -17.494 22.296 1.00 95.62 373 HIS A O 1
ATOM 2999 N N . ASP A 1 374 ? 0.346 -18.446 22.576 1.00 94.38 374 ASP A N 1
ATOM 3000 C CA . ASP A 1 374 ? 0.828 -19.825 22.710 1.00 94.38 374 ASP A CA 1
ATOM 3001 C C . ASP A 1 374 ? 1.415 -20.370 21.396 1.00 94.38 374 ASP A C 1
ATOM 3003 O O . ASP A 1 374 ? 2.247 -21.277 21.410 1.00 94.38 374 ASP A O 1
ATOM 3007 N N . GLN A 1 375 ? 1.041 -19.781 20.255 1.00 92.75 375 GLN A N 1
ATOM 3008 C CA . GLN A 1 375 ? 1.658 -20.033 18.947 1.00 92.75 375 GLN A CA 1
ATOM 3009 C C . GLN A 1 375 ? 2.972 -19.258 18.730 1.00 92.75 375 GLN A C 1
ATOM 3011 O O . GLN A 1 375 ? 3.602 -19.409 17.684 1.00 92.75 375 GLN A O 1
ATOM 3016 N N . GLY A 1 376 ? 3.392 -18.420 19.685 1.00 90.75 376 GLY A N 1
ATOM 3017 C CA . GLY A 1 376 ? 4.584 -17.576 19.572 1.00 90.75 376 GLY A CA 1
ATOM 3018 C C . GLY A 1 376 ? 4.380 -16.289 18.762 1.00 90.75 376 GLY A C 1
ATOM 3019 O O . GLY A 1 376 ? 5.340 -15.554 18.537 1.00 90.75 376 GLY A O 1
ATOM 3020 N N . ASN A 1 377 ? 3.146 -15.968 18.359 1.00 88.94 377 ASN A N 1
ATOM 3021 C CA . ASN A 1 377 ? 2.803 -14.739 17.635 1.00 88.94 377 ASN A CA 1
ATOM 3022 C C . ASN A 1 377 ? 2.597 -13.575 18.624 1.00 88.94 377 ASN A C 1
ATOM 3024 O O . ASN A 1 377 ? 1.497 -13.038 18.772 1.00 88.94 377 ASN A O 1
ATOM 3028 N N . LEU A 1 378 ? 3.666 -13.202 19.335 1.00 91.31 378 LEU A N 1
ATOM 3029 C CA . LEU A 1 378 ? 3.616 -12.276 20.476 1.00 91.31 378 LEU A CA 1
ATOM 3030 C C . LEU A 1 378 ? 3.098 -10.876 20.121 1.00 91.31 378 LEU A C 1
ATOM 3032 O O . LEU A 1 378 ? 2.361 -10.286 20.907 1.00 91.31 378 LEU A O 1
ATOM 3036 N N . GLU A 1 379 ? 3.430 -10.354 18.941 1.00 87.31 379 GLU A N 1
ATOM 3037 C CA . GLU A 1 379 ? 2.963 -9.028 18.513 1.00 87.31 379 GLU A CA 1
ATOM 3038 C C . GLU A 1 379 ? 1.457 -9.019 18.211 1.00 87.31 379 GLU A C 1
ATOM 3040 O O . GLU A 1 379 ? 0.743 -8.073 18.540 1.00 87.31 379 GLU A O 1
ATOM 3045 N N . ASP A 1 380 ? 0.931 -10.098 17.633 1.00 90.56 380 ASP A N 1
ATOM 3046 C CA . ASP A 1 380 ? -0.506 -10.224 17.385 1.00 90.56 380 ASP A CA 1
ATOM 3047 C C . ASP A 1 380 ? -1.279 -10.374 18.702 1.00 90.56 380 ASP A C 1
ATOM 3049 O O . ASP A 1 380 ? -2.322 -9.743 18.888 1.00 90.56 380 ASP A O 1
ATOM 3053 N N . ALA A 1 381 ? -0.722 -11.118 19.663 1.00 93.00 381 ALA A N 1
ATOM 3054 C CA . ALA A 1 381 ? -1.263 -11.191 21.016 1.00 93.00 381 ALA A CA 1
ATOM 3055 C C . ALA A 1 381 ? -1.260 -9.812 21.701 1.00 93.00 381 ALA A C 1
ATOM 3057 O O . ALA A 1 381 ? -2.271 -9.397 22.271 1.00 93.00 381 ALA A O 1
ATOM 3058 N N . LYS A 1 382 ? -0.162 -9.056 21.591 1.00 93.38 382 LYS A N 1
ATOM 3059 C CA . LYS A 1 382 ? -0.058 -7.692 22.125 1.00 93.38 382 LYS A CA 1
ATOM 3060 C C . LYS A 1 382 ? -1.115 -6.759 21.531 1.00 93.38 382 LYS A C 1
ATOM 3062 O O . LYS A 1 382 ? -1.787 -6.065 22.288 1.00 93.38 382 LYS A O 1
ATOM 3067 N N . ASN A 1 383 ? -1.333 -6.794 20.215 1.00 92.56 383 ASN A N 1
ATOM 3068 C CA . ASN A 1 383 ? -2.385 -5.997 19.574 1.00 92.56 383 ASN A CA 1
ATOM 3069 C C . ASN A 1 383 ? -3.773 -6.303 20.167 1.00 92.56 383 ASN A C 1
ATOM 3071 O O . ASN A 1 383 ? -4.528 -5.385 20.482 1.00 92.56 383 ASN A O 1
ATOM 3075 N N . ILE A 1 384 ? -4.102 -7.581 20.388 1.00 95.38 384 ILE A N 1
ATOM 3076 C CA . ILE A 1 384 ? -5.371 -7.983 21.022 1.00 95.38 384 ILE A CA 1
ATOM 3077 C C . ILE A 1 384 ? -5.466 -7.454 22.462 1.00 95.38 384 ILE A C 1
ATOM 3079 O O . ILE A 1 384 ? -6.510 -6.927 22.859 1.00 95.38 384 ILE A O 1
ATOM 3083 N N . ALA A 1 385 ? -4.385 -7.564 23.237 1.00 94.31 385 ALA A N 1
ATOM 3084 C CA . ALA A 1 385 ? -4.327 -7.068 24.610 1.00 94.31 385 ALA A CA 1
ATOM 3085 C C . ALA A 1 385 ? -4.526 -5.543 24.690 1.00 94.31 385 ALA A C 1
ATOM 3087 O O . ALA A 1 385 ? -5.253 -5.038 25.551 1.00 94.31 385 ALA A O 1
ATOM 3088 N N . GLU A 1 386 ? -3.918 -4.799 23.768 1.00 93.81 386 GLU A N 1
ATOM 3089 C CA . GLU A 1 386 ? -3.974 -3.340 23.725 1.00 93.81 386 GLU A CA 1
ATOM 3090 C C . GLU A 1 386 ? -5.304 -2.805 23.191 1.00 93.81 386 GLU A C 1
ATOM 3092 O O . GLU A 1 386 ? -5.741 -1.755 23.660 1.00 93.81 386 GLU A O 1
ATOM 3097 N N . ALA A 1 387 ? -5.989 -3.528 22.305 1.00 95.81 387 ALA A N 1
ATOM 3098 C CA . ALA A 1 387 ? -7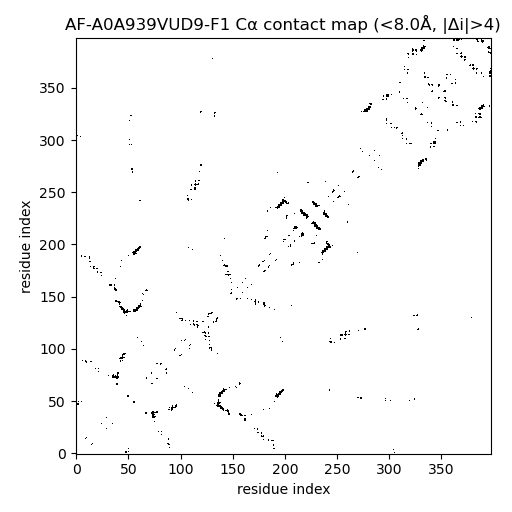.192 -3.041 21.635 1.00 95.81 387 ALA A CA 1
ATOM 3099 C C . ALA A 1 387 ? -8.484 -3.172 22.455 1.00 95.81 387 ALA A C 1
ATOM 3101 O O . ALA A 1 387 ? -9.397 -2.354 22.301 1.00 95.81 387 ALA A O 1
ATOM 3102 N N . PHE A 1 388 ? -8.598 -4.186 23.320 1.00 96.25 388 PHE A N 1
ATOM 3103 C CA . PHE A 1 388 ? -9.886 -4.532 23.927 1.00 96.25 388 PHE A CA 1
ATOM 3104 C C . PHE A 1 388 ? -9.958 -4.282 25.431 1.00 96.25 388 PHE A C 1
ATOM 3106 O O . PHE A 1 388 ? -9.036 -4.587 26.195 1.00 96.25 388 PHE A O 1
ATOM 3113 N N . ARG A 1 389 ? -11.094 -3.728 25.866 1.00 95.50 389 ARG A N 1
ATOM 3114 C CA . ARG A 1 389 ? -11.355 -3.359 27.262 1.00 95.50 389 ARG A CA 1
ATOM 3115 C C . ARG A 1 389 ? -12.658 -3.946 27.800 1.00 95.50 389 ARG A C 1
ATOM 3117 O O . ARG A 1 389 ? -13.606 -4.211 27.058 1.00 95.50 389 ARG A O 1
ATOM 3124 N N . LYS A 1 390 ? -12.713 -4.140 29.113 1.00 93.19 390 LYS A N 1
ATOM 3125 C CA . LYS A 1 390 ? -13.948 -4.320 29.882 1.00 93.19 390 LYS A CA 1
ATOM 3126 C C . LYS A 1 390 ? -14.707 -2.984 29.936 1.00 93.19 390 LYS A C 1
ATOM 3128 O O . LYS A 1 390 ? -14.159 -1.930 29.619 1.00 93.19 390 LYS A O 1
ATOM 3133 N N . LEU A 1 391 ? -15.966 -3.003 30.381 1.00 86.44 391 LEU A N 1
ATOM 3134 C CA . LEU A 1 391 ? -16.777 -1.780 30.528 1.00 86.44 391 LEU A CA 1
ATOM 3135 C C . LEU A 1 391 ? -16.176 -0.772 31.523 1.00 86.44 391 LEU A C 1
ATOM 3137 O O . LEU A 1 391 ? -16.363 0.428 31.364 1.00 86.44 391 LEU A O 1
ATOM 3141 N N . ASN A 1 392 ? -15.439 -1.252 32.527 1.00 87.06 392 ASN A N 1
ATOM 3142 C CA . ASN A 1 392 ? -14.735 -0.421 33.509 1.00 87.06 392 ASN A CA 1
ATOM 3143 C C . ASN A 1 392 ? -13.378 0.115 33.004 1.00 87.06 392 ASN A C 1
ATOM 3145 O O . ASN A 1 392 ? -12.676 0.773 33.764 1.00 87.06 392 ASN A O 1
ATOM 3149 N N . GLY A 1 393 ? -12.997 -0.171 31.753 1.00 86.25 393 GLY A N 1
ATOM 3150 C CA . GLY A 1 393 ? -11.739 0.285 31.159 1.00 86.25 393 GLY A CA 1
ATOM 3151 C C . GLY A 1 393 ? -10.516 -0.593 31.452 1.00 86.25 393 GLY A C 1
ATOM 3152 O O . GLY A 1 393 ? -9.439 -0.281 30.954 1.00 86.25 393 GLY A O 1
ATOM 3153 N N . GLU A 1 394 ? -10.650 -1.691 32.202 1.00 92.44 394 GLU A N 1
ATOM 3154 C CA . GLU A 1 394 ? -9.577 -2.689 32.352 1.00 92.44 394 GLU A CA 1
ATOM 3155 C C . GLU A 1 394 ? -9.360 -3.482 31.057 1.00 92.44 394 GLU A C 1
ATOM 3157 O O . GLU A 1 394 ? -10.242 -3.550 30.200 1.00 92.44 394 GLU A O 1
ATOM 3162 N N . VAL A 1 395 ? -8.204 -4.126 30.913 1.00 93.62 395 VAL A N 1
ATOM 3163 C CA . VAL A 1 395 ? -7.916 -5.012 29.775 1.00 93.62 395 VAL A CA 1
ATOM 3164 C C . VAL A 1 395 ? -8.853 -6.225 29.752 1.00 93.62 395 VAL A C 1
ATOM 3166 O O . VAL A 1 395 ? -9.196 -6.786 30.788 1.00 93.62 395 VAL A O 1
ATOM 3169 N N . ALA A 1 396 ? -9.314 -6.619 28.562 1.00 90.50 396 ALA A N 1
ATOM 3170 C CA . ALA A 1 396 ? -10.319 -7.680 28.417 1.00 90.50 396 ALA A CA 1
ATOM 3171 C C . ALA A 1 396 ? -9.747 -9.102 28.279 1.00 90.50 396 ALA A C 1
ATOM 3173 O O . ALA A 1 396 ? -10.533 -10.047 28.241 1.00 90.50 396 ALA A O 1
ATOM 3174 N N . TYR A 1 397 ? -8.426 -9.248 28.150 1.00 87.75 397 TYR A N 1
ATOM 3175 C CA . TYR A 1 397 ? -7.775 -10.538 27.899 1.00 87.75 397 TYR A CA 1
ATOM 3176 C C . TYR A 1 397 ? -7.386 -11.301 29.179 1.00 87.75 397 TYR A C 1
ATOM 3178 O O . TYR A 1 397 ? -6.993 -12.460 29.072 1.00 87.75 397 TYR A O 1
ATOM 3186 N N . GLU A 1 398 ? -7.496 -10.657 30.348 1.00 81.94 398 GLU A N 1
ATOM 3187 C CA . GLU A 1 398 ? -7.227 -11.237 31.677 1.00 81.94 398 GLU A CA 1
ATOM 3188 C C . GLU A 1 398 ? -8.339 -12.162 32.190 1.00 81.94 398 GLU A C 1
ATOM 3190 O O . GLU A 1 398 ? -9.542 -11.851 31.980 1.00 81.94 398 GLU A O 1
#